Protein AF-A0A7W8DS96-F1 (afdb_monomer_lite)

Foldseek 3Di:
DLPQLFPPVLLQVLLVVLQPPADDFDFADQDLLLLLLLLLLLVLLLPQFLVQLSVLLCLLLQFDPLQHALLSLLSNLLSVLLNVQSSQSSSQSNVCSVCSNVRGHDARQAFLLLLALFQQRNLLNHASHHSPDDRDLVSSLVRLVSVLVSLCSRNNDFVLSVVLSVLSNVRSVVRVVCVVPPPCSVVDDSNVSSVVRSVSNSLSCCSSRVSDDVSSVVSVVNNVDGTNPDPLNLLSVLLCPPPLNVVSSVVSCCVRHPDGDSVVQCPDDPVSVVVSSVNSVVSSVLSVLLVLCVPPPHDPVSVVVNLVSCVSRHSAQQLQWDAFPPRFIDGVLLSCLSTGDDPDAFCLVLLLVLLVVVVVVVAAEEEEADEWPCQQDVCRSPVDDDPFGDFGPCLVVSVVVCVVSVHHYDYCRRVCSVCVVVDPQDDRQAREGALRNLLVSLVVVLVVCCVPPVVLFDPDQFPKDKDKDKFWANYDNLVSSDVCSVVPDGTDMGIFIFIDRADDALVRLEEEEEACQQCPQDDQVGTRHDPDPPTGGGGNQRSNQSSRRHHHHYDYDDRSVVCVVSNPNRNYYYYYHHSSSD

Sequence (582 aa):
MMDDPLNFTRIFPLLLAGGFAAFPRQFGPWAFGTAFARMGLGFAKLMFLALNLESLYTLCVNAAPEAASSWSAFIGMVAFTGCLYMMFTGTADVWVGLMRLLRVEMPEIIRHPFGARGFVDFWNRWGVLPVNHVPTASSALLRCGLLVLCLLIAQGFSYGLLLWLLLQACLIGLDSWLGRTSGWMGKIPRWIKSILTIAAFTLSTPLLYGGGWEVAMQEWSRLFSASPETVYSVFLDARLTAPQVCWLLWISVLAALVLPGFPWWMARGPRLRLAAKGAGFLCFGAVILFVITFIESAPSPLIRAGEWLHRVSSQAGSHGVHQGIGGWLYADTDLYRLTQKRHTPGQVEDILSLQKQLQSQGSPLLLLPIPDKIGLRPEPILPARYKGAVHPLGYHASIQRLKSAGVDVLDMSEKLWDQRNRLPLHFHQDTLWTAEAMKEIAVQASRHIRKAYPQVVLDETPLVDAQFIERQDFGDLARRLHRQPESFWPAETTQMVGLRGLTGAETSPVLVIGGDLVRAYDDPSLSFPPTSLTDPPAGFPTQLGALLGRALDVAEAAPAATLVPRMSGKKLIIWVVRAGEL

Structure (mmCIF, N/CA/C/O backbone):
data_AF-A0A7W8DS96-F1
#
_entry.id   AF-A0A7W8DS96-F1
#
loop_
_atom_site.group_PDB
_atom_site.id
_atom_site.type_symbol
_atom_site.label_atom_id
_atom_site.label_alt_id
_atom_site.label_comp_id
_atom_site.label_asym_id
_atom_site.label_entity_id
_atom_site.label_seq_id
_atom_site.pdbx_PDB_ins_code
_atom_site.Cartn_x
_atom_site.Cartn_y
_atom_site.Cartn_z
_atom_site.occupancy
_atom_site.B_iso_or_equiv
_atom_site.auth_seq_id
_atom_site.auth_comp_id
_atom_site.auth_asym_id
_atom_site.auth_atom_id
_atom_site.pdbx_PDB_model_num
ATOM 1 N N . MET A 1 1 ? 14.894 1.613 10.017 1.00 24.36 1 MET A N 1
ATOM 2 C CA . MET A 1 1 ? 15.814 2.545 9.313 1.00 24.36 1 MET A CA 1
ATOM 3 C C . MET A 1 1 ? 16.558 1.821 8.185 1.00 24.36 1 MET A C 1
ATOM 5 O O . MET A 1 1 ? 17.738 2.058 7.951 1.00 24.36 1 MET A O 1
ATOM 9 N N . MET A 1 2 ? 15.844 0.940 7.479 1.00 31.08 2 MET A N 1
ATOM 10 C CA . MET A 1 2 ? 16.319 0.140 6.340 1.00 31.08 2 MET A CA 1
ATOM 11 C C . MET A 1 2 ? 15.188 0.055 5.294 1.00 31.08 2 MET A C 1
ATOM 13 O O . MET A 1 2 ? 14.977 -0.973 4.667 1.00 31.08 2 MET A O 1
ATOM 17 N N . ASP A 1 3 ? 14.403 1.128 5.169 1.00 35.47 3 ASP A N 1
ATOM 18 C CA . ASP A 1 3 ? 13.014 1.035 4.693 1.00 35.47 3 ASP A CA 1
ATOM 19 C C . ASP A 1 3 ? 12.801 1.543 3.263 1.00 35.47 3 ASP A C 1
ATOM 21 O O . ASP A 1 3 ? 11.682 1.853 2.879 1.00 35.47 3 ASP A O 1
ATOM 25 N N . ASP A 1 4 ? 13.859 1.584 2.453 1.00 43.03 4 ASP A N 1
ATOM 26 C CA . ASP A 1 4 ? 13.692 1.640 1.002 1.00 43.03 4 ASP A CA 1
ATOM 27 C C . ASP A 1 4 ? 14.908 0.994 0.321 1.00 43.03 4 ASP A C 1
ATOM 29 O O . ASP A 1 4 ? 15.996 1.585 0.331 1.00 43.03 4 ASP A O 1
ATOM 33 N N . PRO A 1 5 ? 14.801 -0.244 -0.204 1.00 41.56 5 PRO A N 1
ATOM 34 C CA . PRO A 1 5 ? 15.959 -0.965 -0.726 1.00 41.56 5 PRO A CA 1
ATOM 35 C C . PRO A 1 5 ? 16.602 -0.265 -1.934 1.00 41.56 5 PRO A C 1
ATOM 37 O O . PRO A 1 5 ? 17.768 -0.530 -2.216 1.00 41.56 5 PRO A O 1
ATOM 40 N N . LEU A 1 6 ? 15.904 0.674 -2.590 1.00 51.25 6 LEU A N 1
ATOM 41 C CA . LEU A 1 6 ? 16.442 1.528 -3.649 1.00 51.25 6 LEU A CA 1
ATOM 42 C C . LEU A 1 6 ? 15.915 2.961 -3.530 1.00 51.25 6 LEU A C 1
ATOM 44 O O . LEU A 1 6 ? 14.952 3.337 -4.183 1.00 51.25 6 LEU A O 1
ATOM 48 N N . ASN A 1 7 ? 16.607 3.818 -2.774 1.00 52.44 7 ASN A N 1
ATOM 49 C CA . ASN A 1 7 ? 16.340 5.254 -2.851 1.00 52.44 7 ASN A CA 1
ATOM 50 C C . ASN A 1 7 ? 16.943 5.835 -4.142 1.00 52.44 7 ASN A C 1
ATOM 52 O O . ASN A 1 7 ? 18.052 6.381 -4.177 1.00 52.44 7 ASN A O 1
ATOM 56 N N . PHE A 1 8 ? 16.188 5.689 -5.222 1.00 50.34 8 PHE A N 1
ATOM 57 C CA . PHE A 1 8 ? 16.548 6.045 -6.586 1.00 50.34 8 PHE A CA 1
ATOM 58 C C . PHE A 1 8 ? 16.904 7.528 -6.788 1.00 50.34 8 PHE A C 1
ATOM 60 O O . PHE A 1 8 ? 17.653 7.863 -7.711 1.00 50.34 8 PHE A O 1
ATOM 67 N N . THR A 1 9 ? 16.483 8.417 -5.880 1.00 52.31 9 THR A N 1
ATOM 68 C CA . THR A 1 9 ? 16.906 9.831 -5.876 1.00 52.31 9 THR A CA 1
ATOM 69 C C . THR A 1 9 ? 18.419 9.996 -5.679 1.00 52.31 9 THR A C 1
ATOM 71 O O . THR A 1 9 ? 19.008 10.959 -6.171 1.00 52.31 9 THR A O 1
ATOM 74 N N . ARG A 1 10 ? 19.082 9.023 -5.034 1.00 51.94 10 ARG A N 1
ATOM 75 C CA . ARG A 1 10 ? 20.535 9.016 -4.791 1.00 51.94 10 ARG A CA 1
ATOM 76 C C . ARG A 1 10 ? 21.351 8.522 -5.982 1.00 51.94 10 ARG A C 1
ATOM 78 O O . ARG A 1 10 ? 22.527 8.850 -6.080 1.00 51.94 10 ARG A O 1
ATOM 85 N N . ILE A 1 11 ? 20.744 7.770 -6.904 1.00 54.22 11 ILE A N 1
ATOM 86 C CA . ILE A 1 11 ? 21.398 7.284 -8.135 1.00 54.22 11 ILE A CA 1
ATOM 87 C C . ILE A 1 11 ? 21.637 8.448 -9.118 1.00 54.22 11 ILE A C 1
ATOM 89 O O . ILE A 1 11 ? 22.601 8.443 -9.890 1.00 54.22 11 ILE A O 1
ATOM 93 N N . PHE A 1 12 ? 20.791 9.480 -9.043 1.00 53.59 12 PHE A N 1
ATOM 94 C CA . PHE A 1 12 ? 20.737 10.602 -9.977 1.00 53.59 12 PHE A CA 1
ATOM 95 C C . PHE A 1 12 ? 22.045 11.421 -10.081 1.00 53.59 12 PHE A C 1
ATOM 97 O O . PHE A 1 12 ? 22.518 11.599 -11.201 1.00 53.59 12 PHE A O 1
ATOM 104 N N . PRO A 1 13 ? 22.716 11.865 -8.995 1.00 52.59 13 PRO A N 1
ATOM 105 C CA . PRO A 1 13 ? 23.931 12.688 -9.104 1.00 52.59 13 PRO A CA 1
ATOM 106 C C . PRO A 1 13 ? 25.177 11.903 -9.551 1.00 52.59 13 PRO A C 1
ATOM 108 O O . PRO A 1 13 ? 26.079 12.454 -10.183 1.00 52.59 13 PRO A O 1
ATOM 111 N N . LEU A 1 14 ? 25.234 10.604 -9.248 1.00 51.91 14 LEU A N 1
ATOM 112 C CA . LEU A 1 14 ? 26.406 9.753 -9.493 1.00 51.91 14 LEU A CA 1
ATOM 113 C C . LEU A 1 14 ? 26.562 9.374 -10.969 1.00 51.91 14 LEU A C 1
ATOM 115 O O . LEU A 1 14 ? 27.678 9.362 -11.492 1.00 51.91 14 LEU A O 1
ATOM 119 N N . LEU A 1 15 ? 25.442 9.147 -11.660 1.00 53.34 15 LEU A N 1
ATOM 120 C CA . LEU A 1 15 ? 25.405 8.966 -13.115 1.00 53.34 15 LEU A CA 1
ATOM 121 C C . LEU A 1 15 ? 25.900 10.207 -13.871 1.00 53.34 15 LEU A C 1
ATOM 123 O O . LEU A 1 15 ? 26.536 10.076 -14.918 1.00 53.34 15 LEU A O 1
ATOM 127 N N . LEU A 1 16 ? 25.645 11.402 -13.327 1.00 52.97 16 LEU A N 1
ATOM 128 C CA . LEU A 1 16 ? 26.086 12.675 -13.905 1.00 52.97 16 LEU A CA 1
ATOM 129 C C . LEU A 1 16 ? 27.589 12.910 -13.707 1.00 52.97 16 LEU A C 1
ATOM 131 O O . LEU A 1 16 ? 28.272 13.356 -14.633 1.00 52.97 16 LEU A O 1
ATOM 135 N N . ALA A 1 17 ? 28.116 12.564 -12.528 1.00 49.56 17 ALA A N 1
ATOM 136 C CA . ALA A 1 17 ? 29.520 12.769 -12.177 1.00 49.56 17 ALA A CA 1
ATOM 137 C C . ALA A 1 17 ? 30.482 11.896 -13.007 1.00 49.56 17 ALA A C 1
ATOM 139 O O . ALA A 1 17 ? 31.517 12.384 -13.461 1.00 49.56 17 ALA A O 1
ATOM 140 N N . GLY A 1 18 ? 30.127 10.631 -13.267 1.00 50.03 18 GLY A N 1
ATOM 141 C CA . GLY A 1 18 ? 30.964 9.717 -14.059 1.00 50.03 18 GLY A CA 1
ATOM 142 C C . GLY A 1 18 ? 31.036 10.063 -15.553 1.00 50.03 18 GLY A C 1
ATOM 143 O O . GLY A 1 18 ? 32.029 9.757 -16.210 1.00 50.03 18 GLY A O 1
ATOM 144 N N . GLY A 1 19 ? 30.008 10.727 -16.094 1.00 50.88 19 GLY A N 1
ATOM 145 C CA . GLY A 1 19 ? 29.966 11.121 -17.502 1.00 50.88 19 GLY A CA 1
ATOM 146 C C . GLY A 1 19 ? 30.865 12.318 -17.822 1.00 50.88 19 GLY A C 1
ATOM 147 O O . GLY A 1 19 ? 31.552 12.314 -18.836 1.00 50.88 19 GLY A O 1
ATOM 148 N N . PHE A 1 20 ? 30.911 13.340 -16.963 1.00 48.09 20 PHE A N 1
ATOM 149 C CA . PHE A 1 20 ? 31.502 14.646 -17.301 1.00 48.09 20 PHE A CA 1
ATOM 150 C C . PHE A 1 20 ? 32.997 14.609 -17.673 1.00 48.09 20 PHE A C 1
ATOM 152 O O . PHE A 1 20 ? 33.443 15.413 -18.492 1.00 48.09 20 PHE A O 1
ATOM 159 N N . ALA A 1 21 ? 33.770 13.683 -17.097 1.00 50.31 21 ALA A N 1
ATOM 160 C CA . ALA A 1 21 ? 35.221 13.611 -17.286 1.00 50.31 21 ALA A CA 1
ATOM 161 C C . ALA A 1 21 ? 35.658 12.924 -18.598 1.00 50.31 21 ALA A C 1
ATOM 163 O O . ALA A 1 21 ? 36.802 13.089 -19.015 1.00 50.31 21 ALA A O 1
ATOM 164 N N . ALA A 1 22 ? 34.774 12.162 -19.254 1.00 52.41 22 ALA A N 1
ATOM 165 C CA . ALA A 1 22 ? 35.143 11.265 -20.354 1.00 52.41 22 ALA A CA 1
ATOM 166 C C . ALA A 1 22 ? 34.811 11.789 -21.767 1.00 52.41 22 ALA A C 1
ATOM 168 O O . ALA A 1 22 ? 35.144 11.121 -22.749 1.00 52.41 22 ALA A O 1
ATOM 169 N N . PHE A 1 23 ? 34.150 12.948 -21.909 1.00 57.00 23 PHE A N 1
ATOM 170 C CA . PHE A 1 23 ? 33.679 13.433 -23.215 1.00 57.00 23 PHE A CA 1
ATOM 171 C C . PHE A 1 23 ? 34.521 14.591 -23.776 1.00 57.00 23 PHE A C 1
ATOM 173 O O . PHE A 1 23 ? 34.695 15.610 -23.101 1.00 57.00 23 PHE A O 1
ATOM 180 N N . PRO A 1 24 ? 34.995 14.497 -25.035 1.00 54.53 24 PRO A N 1
ATOM 181 C CA . PRO A 1 24 ? 35.576 15.639 -25.726 1.00 54.53 24 PRO A CA 1
ATOM 182 C C . PRO A 1 24 ? 34.502 16.712 -25.946 1.00 54.53 24 PRO A C 1
ATOM 184 O O . PRO A 1 24 ? 33.409 16.426 -26.434 1.00 54.53 24 PRO A O 1
ATOM 187 N N . ARG A 1 25 ? 34.812 17.962 -25.586 1.00 58.88 25 ARG A N 1
ATOM 188 C CA . ARG A 1 25 ? 33.898 19.103 -25.730 1.00 58.88 25 ARG A CA 1
ATOM 189 C C . ARG A 1 25 ? 33.795 19.508 -27.200 1.00 58.88 25 ARG A C 1
ATOM 191 O O . ARG A 1 25 ? 34.606 20.294 -27.681 1.00 58.88 25 ARG A O 1
ATOM 198 N N . GLN A 1 26 ? 32.809 18.976 -27.911 1.00 63.78 26 GLN A N 1
ATOM 199 C CA . GLN A 1 26 ? 32.413 19.499 -29.218 1.00 63.78 26 GLN A CA 1
ATOM 200 C C . GLN A 1 26 ? 31.236 20.452 -29.021 1.00 63.78 26 GLN A C 1
ATOM 202 O O . GLN A 1 26 ? 30.230 20.082 -28.412 1.00 63.78 26 GLN A O 1
ATOM 207 N N . PHE A 1 27 ? 31.392 21.697 -29.477 1.00 70.06 27 PHE A N 1
ATOM 208 C CA . PHE A 1 27 ? 30.355 22.716 -29.355 1.00 70.06 27 PHE A CA 1
ATOM 209 C C . PHE A 1 27 ? 29.480 22.751 -30.608 1.00 70.06 27 PHE A C 1
ATOM 211 O O . PHE A 1 27 ? 29.973 23.031 -31.699 1.00 70.06 27 PHE A O 1
ATOM 218 N N . GLY A 1 28 ? 28.188 22.478 -30.436 1.00 70.69 28 GLY A N 1
ATOM 219 C CA . GLY A 1 28 ? 27.191 22.461 -31.509 1.00 70.69 28 GLY A CA 1
ATOM 220 C C . GLY A 1 28 ? 26.330 23.732 -31.580 1.00 70.69 28 GLY A C 1
ATOM 221 O O . GLY A 1 28 ? 26.390 24.590 -30.690 1.00 70.69 28 GLY A O 1
ATOM 222 N N . PRO A 1 29 ? 25.487 23.876 -32.621 1.00 71.25 29 PRO A N 1
ATOM 223 C CA . PRO A 1 29 ? 24.513 24.960 -32.714 1.00 71.25 29 PRO A CA 1
ATOM 224 C C . PRO A 1 29 ? 23.409 24.824 -31.655 1.00 71.25 29 PRO A C 1
ATOM 226 O O . PRO A 1 29 ? 23.061 23.725 -31.218 1.00 71.25 29 PRO A O 1
ATOM 229 N N . TRP A 1 30 ? 22.791 25.947 -31.278 1.00 68.75 30 TRP A N 1
ATOM 230 C CA . TRP A 1 30 ? 21.635 25.929 -30.380 1.00 68.75 30 TRP A CA 1
ATOM 231 C C . TRP A 1 30 ? 20.469 25.155 -30.992 1.00 68.75 30 TRP A C 1
ATOM 233 O O . TRP A 1 30 ? 19.967 25.494 -32.063 1.00 68.75 30 TRP A O 1
ATOM 243 N N . ALA A 1 31 ? 19.976 24.157 -30.265 1.00 81.94 31 ALA A N 1
ATOM 244 C CA . ALA A 1 31 ? 18.838 23.346 -30.679 1.00 81.94 31 ALA A CA 1
ATOM 245 C C . ALA A 1 31 ? 17.784 23.255 -29.565 1.00 81.94 31 ALA A C 1
ATOM 247 O O . ALA A 1 31 ? 17.361 22.155 -29.204 1.00 81.94 31 ALA A O 1
ATOM 248 N N . PHE A 1 32 ? 17.345 24.406 -29.037 1.00 85.31 32 PHE A N 1
ATOM 249 C CA . PHE A 1 32 ? 16.396 24.509 -27.916 1.00 85.31 32 PHE A CA 1
ATOM 250 C C . PHE A 1 32 ? 15.195 23.570 -28.055 1.00 85.31 32 PHE A C 1
ATOM 252 O O . PHE A 1 32 ? 14.948 22.751 -27.176 1.00 85.31 32 PHE A O 1
ATOM 259 N N . GLY A 1 33 ? 14.497 23.609 -29.195 1.00 87.56 33 GLY A N 1
ATOM 260 C CA . GLY A 1 33 ? 13.320 22.761 -29.399 1.00 87.56 33 GLY A CA 1
ATOM 261 C C . GLY A 1 33 ? 13.616 21.258 -29.367 1.00 87.56 33 GLY A C 1
ATOM 262 O O . GLY A 1 33 ? 12.779 20.471 -28.947 1.00 87.56 33 GLY A O 1
ATOM 263 N N . THR A 1 34 ? 14.812 20.841 -29.785 1.00 88.06 34 THR A N 1
ATOM 264 C CA . THR A 1 34 ? 15.242 19.437 -29.707 1.00 88.06 34 THR A CA 1
ATOM 265 C C . THR A 1 34 ? 15.638 19.060 -28.278 1.00 88.06 34 THR A C 1
ATOM 267 O O . THR A 1 34 ? 15.357 17.947 -27.841 1.00 88.06 34 THR A O 1
ATOM 270 N N . ALA A 1 35 ? 16.289 19.976 -27.560 1.00 89.50 35 ALA A N 1
ATOM 271 C CA . ALA A 1 35 ? 16.719 19.772 -26.185 1.00 89.50 35 ALA A CA 1
ATOM 272 C C . ALA A 1 35 ? 15.523 19.643 -25.229 1.00 89.50 35 ALA A C 1
ATOM 274 O O . ALA A 1 35 ? 15.406 18.621 -24.558 1.00 89.50 35 ALA A O 1
ATOM 275 N N . PHE A 1 36 ? 14.590 20.601 -25.250 1.00 91.25 36 PHE A N 1
ATOM 276 C CA . PHE A 1 36 ? 13.383 20.567 -24.417 1.00 91.25 36 PHE A CA 1
ATOM 277 C C . PHE A 1 36 ? 12.493 19.366 -24.724 1.00 91.25 36 PHE A C 1
ATOM 279 O O . PHE A 1 36 ? 12.049 18.691 -23.800 1.00 91.25 36 PHE A O 1
ATOM 286 N N . ALA A 1 37 ? 12.288 19.036 -26.004 1.00 91.75 37 ALA A N 1
ATOM 287 C CA . ALA A 1 37 ? 11.520 17.849 -26.365 1.00 91.75 37 ALA A CA 1
ATOM 288 C C . ALA A 1 37 ? 12.150 16.563 -25.809 1.00 91.75 37 ALA A C 1
ATOM 290 O O . ALA A 1 37 ? 11.448 15.697 -25.288 1.00 91.75 37 ALA A O 1
ATOM 291 N N . ARG A 1 38 ? 13.481 16.443 -25.877 1.00 91.12 38 ARG A N 1
ATOM 292 C CA . ARG A 1 38 ? 14.184 15.286 -25.321 1.00 91.12 38 ARG A CA 1
ATOM 293 C C . ARG A 1 38 ? 14.082 15.233 -23.797 1.00 91.12 38 ARG A C 1
ATOM 295 O O . ARG A 1 38 ? 13.810 14.167 -23.256 1.00 91.12 38 ARG A O 1
ATOM 302 N N . MET A 1 39 ? 14.248 16.371 -23.121 1.00 92.50 39 MET A N 1
ATOM 303 C CA . MET A 1 39 ? 14.079 16.464 -21.668 1.00 92.50 39 MET A CA 1
ATOM 304 C C . MET A 1 39 ? 12.656 16.100 -21.247 1.00 92.50 39 MET A C 1
ATOM 306 O O . MET A 1 39 ? 12.496 15.340 -20.302 1.00 92.50 39 MET A O 1
ATOM 310 N N . GLY A 1 40 ? 11.634 16.569 -21.966 1.00 93.19 40 GLY A N 1
ATOM 311 C CA . GLY A 1 40 ? 10.236 16.231 -21.694 1.00 93.19 40 GLY A CA 1
ATOM 312 C C . GLY A 1 40 ? 9.958 14.735 -21.766 1.00 93.19 40 GLY A C 1
ATOM 313 O O . GLY A 1 40 ? 9.341 14.191 -20.855 1.00 93.19 40 GLY A O 1
ATOM 314 N N . LEU A 1 41 ? 10.480 14.046 -22.786 1.00 92.12 41 LEU A N 1
ATOM 315 C CA . LEU A 1 41 ? 10.407 12.581 -22.856 1.00 92.12 41 LEU A CA 1
ATOM 316 C C . LEU A 1 41 ? 11.160 11.911 -21.698 1.00 92.12 41 LEU A C 1
ATOM 318 O O . LEU A 1 41 ? 10.669 10.933 -21.138 1.00 92.12 41 LEU A O 1
ATOM 322 N N . GLY A 1 42 ? 12.335 12.434 -21.338 1.00 92.12 42 GLY A N 1
ATOM 323 C CA . GLY A 1 42 ? 13.126 11.935 -20.216 1.00 92.12 42 GLY A CA 1
ATOM 324 C C . GLY A 1 42 ? 12.378 12.040 -18.888 1.00 92.12 42 GLY A C 1
ATOM 325 O O . GLY A 1 42 ? 12.201 11.034 -18.206 1.00 92.12 42 GLY A O 1
ATOM 326 N N . PHE A 1 43 ? 11.857 13.223 -18.560 1.00 92.56 43 PHE A N 1
ATOM 327 C CA . PHE A 1 43 ? 11.061 13.443 -17.353 1.00 92.56 43 PHE A CA 1
ATOM 328 C C . PHE A 1 43 ? 9.781 12.609 -17.338 1.00 92.56 43 PHE A C 1
ATOM 330 O O . PHE A 1 43 ? 9.453 12.047 -16.300 1.00 92.56 43 PHE A O 1
ATOM 337 N N . ALA A 1 44 ? 9.095 12.449 -18.474 1.00 91.50 44 ALA A N 1
ATOM 338 C CA . ALA A 1 44 ? 7.906 11.603 -18.534 1.00 91.50 44 ALA A CA 1
ATOM 339 C C . ALA A 1 44 ? 8.211 10.129 -18.219 1.00 91.50 44 ALA A C 1
ATOM 341 O O . ALA A 1 44 ? 7.454 9.498 -17.484 1.00 91.50 44 ALA A O 1
ATOM 342 N N . LYS A 1 45 ? 9.337 9.585 -18.707 1.00 91.62 45 LYS A N 1
ATOM 343 C CA . LYS A 1 45 ? 9.783 8.229 -18.332 1.00 91.62 45 LYS A CA 1
ATOM 344 C C . LYS A 1 45 ? 10.054 8.112 -16.836 1.00 91.62 45 LYS A C 1
ATOM 346 O O . LYS A 1 45 ? 9.707 7.098 -16.246 1.00 91.62 45 LYS A O 1
ATOM 351 N N . LEU A 1 46 ? 10.662 9.131 -16.231 1.00 89.75 46 LEU A N 1
ATOM 352 C CA . LEU A 1 46 ? 10.958 9.129 -14.799 1.00 89.75 46 LEU A CA 1
ATOM 353 C C . LEU A 1 46 ? 9.674 9.220 -13.967 1.00 89.75 46 LEU A C 1
ATOM 355 O O . LEU A 1 46 ? 9.409 8.355 -13.144 1.00 89.75 46 LEU A O 1
ATOM 359 N N . MET A 1 47 ? 8.853 10.238 -14.214 1.00 87.25 47 MET A N 1
ATOM 360 C CA . MET A 1 47 ? 7.739 10.583 -13.332 1.00 87.25 47 MET A CA 1
ATOM 361 C C . MET A 1 47 ? 6.505 9.710 -13.544 1.00 87.25 47 MET A C 1
ATOM 363 O O . MET A 1 47 ? 5.861 9.332 -12.574 1.00 87.25 47 MET A O 1
ATOM 367 N N . PHE A 1 48 ? 6.175 9.370 -14.794 1.00 88.44 48 PHE A N 1
ATOM 368 C CA . PHE A 1 48 ? 4.939 8.642 -15.098 1.00 88.44 48 PHE A CA 1
ATOM 369 C C . PHE A 1 48 ? 5.141 7.137 -15.259 1.00 88.44 48 PHE A C 1
ATOM 371 O O . PHE A 1 48 ? 4.184 6.390 -15.080 1.00 88.44 48 PHE A O 1
ATOM 378 N N . LEU A 1 49 ? 6.355 6.677 -15.582 1.00 91.19 49 LEU A N 1
ATOM 379 C CA . LEU A 1 49 ? 6.635 5.246 -15.728 1.00 91.19 49 LEU A CA 1
ATOM 380 C C . LEU A 1 49 ? 7.465 4.715 -14.562 1.00 91.19 49 LEU A C 1
ATOM 382 O O . LEU A 1 49 ? 6.987 3.843 -13.847 1.00 91.19 49 LEU A O 1
ATOM 386 N N . ALA A 1 50 ? 8.673 5.238 -14.337 1.00 90.81 50 ALA A N 1
ATOM 387 C CA . ALA A 1 50 ? 9.592 4.670 -13.354 1.00 90.81 50 ALA A CA 1
ATOM 388 C C . ALA A 1 50 ? 9.027 4.684 -11.925 1.00 90.81 50 ALA A C 1
ATOM 390 O O . ALA A 1 50 ? 8.960 3.621 -11.320 1.00 90.81 50 ALA A O 1
ATOM 391 N N . LEU A 1 51 ? 8.537 5.829 -11.432 1.00 87.56 51 LEU A N 1
ATOM 392 C CA . LEU A 1 51 ? 7.964 5.925 -10.076 1.00 87.56 51 LEU A CA 1
ATOM 393 C C . LEU A 1 51 ? 6.753 4.996 -9.875 1.00 87.56 51 LEU A C 1
ATOM 395 O O . LEU A 1 51 ? 6.572 4.401 -8.816 1.00 87.56 51 LEU A O 1
ATOM 399 N N . ASN A 1 52 ? 5.925 4.827 -10.907 1.00 89.25 52 ASN A N 1
ATOM 400 C CA . ASN A 1 52 ? 4.762 3.943 -10.828 1.00 89.25 52 ASN A CA 1
ATOM 401 C C . ASN A 1 52 ? 5.149 2.463 -10.895 1.00 89.25 52 ASN A C 1
ATOM 403 O O . ASN A 1 52 ? 4.545 1.637 -10.213 1.00 89.25 52 ASN A O 1
ATOM 407 N N . LEU A 1 53 ? 6.168 2.118 -11.686 1.00 92.19 53 LEU A N 1
ATOM 408 C CA . LEU A 1 53 ? 6.733 0.770 -11.716 1.00 92.19 53 LEU A CA 1
ATOM 409 C C . LEU A 1 53 ? 7.445 0.429 -10.406 1.00 92.19 53 LEU A C 1
ATOM 411 O O . LEU A 1 53 ? 7.369 -0.713 -9.970 1.00 92.19 53 LEU A O 1
ATOM 415 N N . GLU A 1 54 ? 8.102 1.403 -9.777 1.00 90.12 54 GLU A N 1
ATOM 416 C CA . GLU A 1 54 ? 8.689 1.274 -8.444 1.00 90.12 54 GLU A CA 1
ATOM 417 C C . GLU A 1 54 ? 7.610 0.971 -7.403 1.00 90.12 54 GLU A C 1
ATOM 419 O O . GLU A 1 54 ? 7.712 -0.035 -6.710 1.00 90.12 54 GLU A O 1
ATOM 424 N N . SER A 1 55 ? 6.526 1.755 -7.363 1.00 88.19 55 SER A N 1
ATOM 425 C CA . SER A 1 55 ? 5.391 1.495 -6.467 1.00 88.19 55 SER A CA 1
ATOM 426 C C . SER A 1 55 ? 4.791 0.094 -6.669 1.00 88.19 55 SER A C 1
ATOM 428 O O . SER A 1 55 ? 4.552 -0.625 -5.695 1.00 88.19 55 SER A O 1
ATOM 430 N N . LEU A 1 56 ? 4.614 -0.333 -7.926 1.00 90.88 56 LEU A N 1
ATOM 431 C CA . LEU A 1 56 ? 4.124 -1.671 -8.279 1.00 90.88 56 LEU A CA 1
ATOM 432 C C . LEU A 1 56 ? 5.085 -2.783 -7.829 1.00 90.88 56 LEU A C 1
ATOM 434 O O . LEU A 1 56 ? 4.657 -3.804 -7.290 1.00 90.88 56 LEU A O 1
ATOM 438 N N . TYR A 1 57 ? 6.384 -2.591 -8.043 1.00 91.25 57 TYR A N 1
ATOM 439 C CA . TYR A 1 57 ? 7.424 -3.514 -7.597 1.00 91.25 57 TYR A CA 1
ATOM 440 C C . TYR A 1 57 ? 7.447 -3.629 -6.061 1.00 91.25 57 TYR A C 1
ATOM 442 O O . TYR A 1 57 ? 7.436 -4.743 -5.532 1.00 91.25 57 TYR A O 1
ATOM 450 N N . THR A 1 58 ? 7.399 -2.503 -5.345 1.00 90.19 58 THR A N 1
ATOM 451 C CA . THR A 1 58 ? 7.394 -2.456 -3.876 1.00 90.19 58 THR A CA 1
ATOM 452 C C . THR A 1 58 ? 6.164 -3.156 -3.304 1.00 90.19 58 THR A C 1
ATOM 454 O O . THR A 1 58 ? 6.281 -3.908 -2.336 1.00 90.19 58 THR A O 1
ATOM 457 N N . LEU A 1 59 ? 4.997 -3.002 -3.943 1.00 90.00 59 LEU A N 1
ATOM 458 C CA . LEU A 1 59 ? 3.785 -3.741 -3.584 1.00 90.00 59 LEU A CA 1
ATOM 459 C C . LEU A 1 59 ? 3.990 -5.265 -3.657 1.00 90.00 59 LEU A C 1
ATOM 461 O O . LEU A 1 59 ? 3.496 -5.982 -2.789 1.00 90.00 59 LEU A O 1
ATOM 465 N N . CYS A 1 60 ? 4.720 -5.756 -4.663 1.00 91.88 60 CYS A N 1
ATOM 466 C CA . CYS A 1 60 ? 4.978 -7.186 -4.844 1.00 91.88 60 CYS A CA 1
ATOM 467 C C . CYS A 1 60 ? 6.004 -7.727 -3.838 1.00 91.88 60 CYS A C 1
ATOM 469 O O . CYS A 1 60 ? 5.790 -8.789 -3.261 1.00 91.88 60 CYS A O 1
ATOM 471 N N . VAL A 1 61 ? 7.104 -7.005 -3.601 1.00 88.88 61 VAL A N 1
ATOM 472 C CA . VAL A 1 61 ? 8.171 -7.454 -2.683 1.00 88.88 61 VAL A CA 1
ATOM 473 C C . VAL A 1 61 ? 7.738 -7.414 -1.223 1.00 88.88 61 VAL A C 1
ATOM 475 O O . VAL A 1 61 ? 8.104 -8.295 -0.442 1.00 88.88 61 VAL A O 1
ATOM 478 N N . ASN A 1 62 ? 6.917 -6.431 -0.856 1.00 90.81 62 ASN A N 1
ATOM 479 C CA . ASN A 1 62 ? 6.387 -6.325 0.499 1.00 90.81 62 ASN A CA 1
ATOM 480 C C . ASN A 1 62 ? 5.184 -7.242 0.738 1.00 90.81 62 ASN A C 1
ATOM 482 O O . ASN A 1 62 ? 4.635 -7.226 1.840 1.00 90.81 62 ASN A O 1
ATOM 486 N N . ALA A 1 63 ? 4.773 -8.052 -0.245 1.00 92.31 63 ALA A N 1
ATOM 487 C CA . ALA A 1 63 ? 3.664 -8.978 -0.082 1.00 92.31 63 ALA A CA 1
ATOM 488 C C . ALA A 1 63 ? 3.908 -9.948 1.087 1.00 92.31 63 ALA A C 1
ATOM 490 O O . ALA A 1 63 ? 4.995 -10.515 1.261 1.00 92.31 63 ALA A O 1
ATOM 491 N N . ALA A 1 64 ? 2.882 -10.138 1.913 1.00 92.12 64 ALA A N 1
ATOM 492 C CA . ALA A 1 64 ? 2.905 -11.152 2.958 1.00 92.12 64 ALA A CA 1
ATOM 493 C C . ALA A 1 64 ? 2.917 -12.559 2.341 1.00 92.12 64 ALA A C 1
ATOM 495 O O . ALA A 1 64 ? 2.381 -12.732 1.247 1.00 92.12 64 ALA A O 1
ATOM 496 N N . PRO A 1 65 ? 3.489 -13.578 3.008 1.00 90.38 65 PRO A N 1
ATOM 497 C CA . PRO A 1 65 ? 3.539 -14.941 2.474 1.00 90.38 65 PRO A CA 1
ATOM 498 C C . PRO A 1 65 ? 2.174 -15.500 2.046 1.00 90.38 65 PRO A C 1
ATOM 500 O O . PRO A 1 65 ? 2.095 -16.229 1.064 1.00 90.38 65 PRO A O 1
ATOM 503 N N . GLU A 1 66 ? 1.104 -15.135 2.751 1.00 91.12 66 GLU A N 1
ATOM 504 C CA . GLU A 1 66 ? -0.270 -15.555 2.473 1.00 91.12 66 GLU A CA 1
ATOM 505 C C . GLU A 1 66 ? -0.881 -14.846 1.258 1.00 91.12 66 GLU A C 1
ATOM 507 O O . GLU A 1 66 ? -1.818 -15.372 0.659 1.00 91.12 66 GLU A O 1
ATOM 512 N N . ALA A 1 67 ? -0.370 -13.660 0.914 1.00 93.25 67 ALA A N 1
ATOM 513 C CA . ALA A 1 67 ? -0.810 -12.854 -0.221 1.00 93.25 67 ALA A CA 1
ATOM 514 C C . ALA A 1 67 ? 0.081 -13.037 -1.460 1.00 93.25 67 ALA A C 1
ATOM 516 O O . ALA A 1 67 ? -0.381 -12.857 -2.582 1.00 93.25 67 ALA A O 1
ATOM 517 N N . ALA A 1 68 ? 1.354 -13.382 -1.270 1.00 92.62 68 ALA A N 1
ATOM 518 C CA . ALA A 1 68 ? 2.321 -13.544 -2.344 1.00 92.62 68 ALA A CA 1
ATOM 519 C C . ALA A 1 68 ? 1.926 -14.712 -3.262 1.00 92.62 68 ALA A C 1
ATOM 521 O O . ALA A 1 68 ? 1.789 -15.854 -2.824 1.00 92.62 68 ALA A O 1
ATOM 522 N N . SER A 1 69 ? 1.781 -14.423 -4.552 1.00 92.88 69 SER A N 1
ATOM 523 C CA . SER A 1 69 ? 1.383 -15.365 -5.596 1.00 92.88 69 SER A CA 1
ATOM 524 C C . SER A 1 69 ? 2.494 -15.512 -6.644 1.00 92.88 69 SER A C 1
ATOM 526 O O . SER A 1 69 ? 3.442 -14.719 -6.706 1.00 92.88 69 SER A O 1
ATOM 528 N N . SER A 1 70 ? 2.389 -16.511 -7.524 1.00 93.06 70 SER A N 1
ATOM 529 C CA . SER A 1 70 ? 3.294 -16.613 -8.681 1.00 93.06 70 SER A CA 1
ATOM 530 C C . SER A 1 70 ? 3.168 -15.400 -9.602 1.00 93.06 70 SER A C 1
ATOM 532 O O . SER A 1 70 ? 4.155 -14.947 -10.184 1.00 93.06 70 SER A O 1
ATOM 534 N N . TRP A 1 71 ? 1.955 -14.849 -9.708 1.00 92.25 71 TRP A N 1
ATOM 535 C CA . TRP A 1 71 ? 1.688 -13.652 -10.493 1.00 92.25 71 TRP A CA 1
ATOM 536 C C . TRP A 1 71 ? 2.353 -12.419 -9.882 1.00 92.25 71 TRP A C 1
ATOM 538 O O . TRP A 1 71 ? 3.012 -11.671 -10.605 1.00 92.25 71 TRP A O 1
ATOM 548 N N . SER A 1 72 ? 2.284 -12.244 -8.558 1.00 93.06 72 SER A N 1
ATOM 549 C CA . SER A 1 72 ? 2.964 -11.139 -7.880 1.00 93.06 72 SER A CA 1
ATOM 550 C C . SER A 1 72 ? 4.482 -11.228 -8.004 1.00 93.06 72 SER A C 1
ATOM 552 O O . SER A 1 72 ? 5.126 -10.210 -8.247 1.00 93.06 72 SER A O 1
ATOM 554 N N . ALA A 1 73 ? 5.064 -12.429 -7.921 1.00 93.44 73 ALA A N 1
ATOM 555 C CA . ALA A 1 73 ? 6.497 -12.627 -8.146 1.00 93.44 73 ALA A CA 1
ATOM 556 C C . ALA A 1 73 ? 6.903 -12.246 -9.584 1.00 93.44 73 ALA A C 1
ATOM 558 O O . ALA A 1 73 ? 7.863 -11.500 -9.793 1.00 93.44 73 ALA A O 1
ATOM 559 N N . PHE A 1 74 ? 6.138 -12.696 -10.586 1.00 94.50 74 PHE A N 1
ATOM 560 C CA . PHE A 1 74 ? 6.389 -12.367 -11.992 1.00 94.50 74 PHE A CA 1
ATOM 561 C C . PHE A 1 74 ? 6.276 -10.861 -12.265 1.00 94.50 74 PHE A C 1
ATOM 563 O O . PHE A 1 74 ? 7.193 -10.262 -12.836 1.00 94.50 74 PHE A O 1
ATOM 570 N N . ILE A 1 75 ? 5.179 -10.237 -11.822 1.00 94.31 75 ILE A N 1
ATOM 571 C CA . ILE A 1 75 ? 4.964 -8.797 -11.983 1.00 94.31 75 ILE A CA 1
ATOM 572 C C . ILE A 1 75 ? 6.027 -7.998 -11.235 1.00 94.31 75 ILE A C 1
ATOM 574 O O . ILE A 1 75 ? 6.544 -7.043 -11.807 1.00 94.31 75 ILE A O 1
ATOM 578 N N . GLY A 1 76 ? 6.428 -8.413 -10.032 1.00 93.62 76 GLY A N 1
ATOM 579 C CA . GLY A 1 76 ? 7.508 -7.779 -9.278 1.00 93.62 76 GLY A CA 1
ATOM 580 C C . GLY A 1 76 ? 8.821 -7.713 -10.065 1.00 93.62 76 GLY A C 1
ATOM 581 O O . GLY A 1 76 ? 9.408 -6.638 -10.188 1.00 93.62 76 GLY A O 1
ATOM 582 N N . MET A 1 77 ? 9.251 -8.823 -10.678 1.00 94.44 77 MET A N 1
ATOM 583 C CA . MET A 1 77 ? 10.485 -8.860 -11.483 1.00 94.44 77 MET A CA 1
ATOM 584 C C . MET A 1 77 ? 10.392 -7.996 -12.748 1.00 94.44 77 MET A C 1
ATOM 586 O O . MET A 1 77 ? 11.333 -7.268 -13.088 1.00 94.44 77 MET A O 1
ATOM 590 N N . VAL A 1 78 ? 9.256 -8.050 -13.453 1.00 94.50 78 VAL A N 1
ATOM 591 C CA . VAL A 1 78 ? 9.021 -7.251 -14.667 1.00 94.50 78 VAL A CA 1
ATOM 592 C C . VAL A 1 78 ? 8.950 -5.761 -14.333 1.00 94.50 78 VAL A C 1
ATOM 594 O O . VAL A 1 78 ? 9.586 -4.952 -15.014 1.00 94.50 78 VAL A O 1
ATOM 597 N N . ALA A 1 79 ? 8.224 -5.396 -13.275 1.00 94.06 79 ALA A N 1
ATOM 598 C CA . ALA A 1 79 ? 8.084 -4.024 -12.805 1.00 94.06 79 ALA A CA 1
ATOM 599 C C . ALA A 1 79 ? 9.439 -3.451 -12.388 1.00 94.06 79 ALA A C 1
ATOM 601 O O . ALA A 1 79 ? 9.800 -2.364 -12.834 1.00 94.06 79 ALA A O 1
ATOM 602 N N . PHE A 1 80 ? 10.240 -4.218 -11.645 1.00 93.12 80 PHE A N 1
ATOM 603 C CA . PHE A 1 80 ? 11.597 -3.828 -11.279 1.00 93.12 80 PHE A CA 1
ATOM 604 C C . PHE A 1 80 ? 12.489 -3.591 -12.502 1.00 93.12 80 PHE A C 1
ATOM 606 O O . PHE A 1 80 ? 13.150 -2.560 -12.625 1.00 93.12 80 PHE A O 1
ATOM 613 N N . THR A 1 81 ? 12.487 -4.540 -13.441 1.00 93.25 81 THR A N 1
ATOM 614 C CA . THR A 1 81 ? 13.286 -4.461 -14.670 1.00 93.25 81 THR A CA 1
ATOM 615 C C . THR A 1 81 ? 12.891 -3.250 -15.515 1.00 93.25 81 THR A C 1
ATOM 617 O O . THR A 1 81 ? 13.754 -2.529 -16.028 1.00 93.25 81 THR A O 1
ATOM 620 N N . GLY A 1 82 ? 11.585 -3.002 -15.639 1.00 92.69 82 GLY A N 1
ATOM 621 C CA . GLY A 1 82 ? 11.036 -1.832 -16.311 1.00 92.69 82 GLY A CA 1
ATOM 622 C C . GLY A 1 82 ? 11.405 -0.531 -15.599 1.00 92.69 82 GLY A C 1
ATOM 623 O O . GLY A 1 82 ? 11.850 0.403 -16.263 1.00 92.69 82 GLY A O 1
ATOM 624 N N . CYS A 1 83 ? 11.279 -0.484 -14.268 1.00 91.94 83 CYS A N 1
ATOM 625 C CA . CYS A 1 83 ? 11.648 0.664 -13.442 1.00 91.94 83 CYS A CA 1
ATOM 626 C C . CYS A 1 83 ? 13.106 1.046 -13.700 1.00 91.94 83 CYS A C 1
ATOM 628 O O . CYS A 1 83 ? 13.383 2.155 -14.163 1.00 91.94 83 CYS A O 1
ATOM 630 N N . LEU A 1 84 ? 14.018 0.080 -13.544 1.00 87.44 84 LEU A N 1
ATOM 631 C CA . LEU A 1 84 ? 15.441 0.258 -13.806 1.00 87.44 84 LEU A CA 1
ATOM 632 C C . LEU A 1 84 ? 15.664 0.821 -15.220 1.00 87.44 84 LEU A C 1
ATOM 634 O O . LEU A 1 84 ? 16.306 1.853 -15.400 1.00 87.44 84 LEU A O 1
ATOM 638 N N . TYR A 1 85 ? 15.072 0.209 -16.245 1.00 89.06 85 TYR A N 1
ATOM 639 C CA . TYR A 1 85 ? 15.218 0.686 -17.621 1.00 89.06 85 TYR A CA 1
ATOM 640 C C . TYR A 1 85 ? 14.734 2.135 -17.822 1.00 89.06 85 TYR A C 1
ATOM 642 O O . TYR A 1 85 ? 15.434 2.951 -18.439 1.00 89.06 85 TYR A O 1
ATOM 650 N N . MET A 1 86 ? 13.539 2.468 -17.324 1.00 90.19 86 MET A N 1
ATOM 651 C CA . MET A 1 86 ? 12.946 3.803 -17.477 1.00 90.19 86 MET A CA 1
ATOM 652 C C . MET A 1 86 ? 13.752 4.860 -16.741 1.00 90.19 86 MET A C 1
ATOM 654 O O . MET A 1 86 ? 13.951 5.956 -17.262 1.00 90.19 86 MET A O 1
ATOM 658 N N . MET A 1 87 ? 14.293 4.506 -15.584 1.00 86.25 87 MET A N 1
ATOM 659 C CA . MET A 1 87 ? 15.175 5.364 -14.816 1.00 86.25 87 MET A CA 1
ATOM 660 C C . MET A 1 87 ? 16.457 5.716 -15.553 1.00 86.25 87 MET A C 1
ATOM 662 O O . MET A 1 87 ? 16.780 6.897 -15.715 1.00 86.25 87 MET A O 1
ATOM 666 N N . PHE A 1 88 ? 17.176 4.711 -16.050 1.00 83.56 88 PHE A N 1
ATOM 667 C CA . PHE A 1 88 ? 18.440 4.949 -16.740 1.00 83.56 88 PHE A CA 1
ATOM 668 C C . PHE A 1 88 ? 18.232 5.687 -18.063 1.00 83.56 88 PHE A C 1
ATOM 670 O O . PHE A 1 88 ? 18.922 6.669 -18.344 1.00 83.56 88 PHE A O 1
ATOM 677 N N . THR A 1 89 ? 17.250 5.271 -18.868 1.00 86.62 89 THR A N 1
ATOM 678 C CA . THR A 1 89 ? 16.978 5.925 -20.157 1.00 86.62 89 THR A CA 1
ATOM 679 C C . THR A 1 89 ? 16.365 7.313 -20.002 1.00 86.62 89 THR A C 1
ATOM 681 O O . THR A 1 89 ? 16.726 8.213 -20.758 1.00 86.62 89 THR A O 1
ATOM 684 N N . GLY A 1 90 ? 15.485 7.515 -19.019 1.00 89.00 90 GLY A N 1
ATOM 685 C CA . GLY A 1 90 ? 14.913 8.819 -18.693 1.00 89.00 90 GLY A CA 1
ATOM 686 C C . GLY A 1 90 ? 15.987 9.806 -18.249 1.00 89.00 90 GLY A C 1
ATOM 687 O O . GLY A 1 90 ? 16.084 10.899 -18.806 1.00 89.00 90 GLY A O 1
ATOM 688 N N . THR A 1 91 ? 16.870 9.382 -17.341 1.00 84.56 91 THR A N 1
ATOM 689 C CA . THR A 1 91 ? 18.001 10.199 -16.871 1.00 84.56 91 THR A CA 1
ATOM 690 C C . THR A 1 91 ? 18.951 10.552 -18.014 1.00 84.56 91 THR A C 1
ATOM 692 O O . THR A 1 91 ? 19.328 11.713 -18.166 1.00 84.56 91 THR A O 1
ATOM 695 N N . ALA A 1 92 ? 19.294 9.583 -18.869 1.00 83.88 92 ALA A N 1
ATOM 696 C CA . ALA A 1 92 ? 20.138 9.833 -20.035 1.00 83.88 92 ALA A CA 1
ATOM 697 C C . ALA A 1 92 ? 19.505 10.849 -21.006 1.00 83.88 92 ALA A C 1
ATOM 699 O O . ALA A 1 92 ? 20.206 11.717 -21.527 1.00 83.88 92 ALA A O 1
ATOM 700 N N . ASP A 1 93 ? 18.190 10.783 -21.234 1.00 88.75 93 ASP A N 1
ATOM 701 C CA . ASP A 1 93 ? 17.487 11.726 -22.108 1.00 88.75 93 ASP A CA 1
ATOM 702 C C . ASP A 1 93 ? 17.451 13.150 -21.537 1.00 88.75 93 ASP A C 1
ATOM 704 O O . ASP A 1 93 ? 17.734 14.101 -22.276 1.00 88.75 93 ASP A O 1
ATOM 708 N N . VAL A 1 94 ? 17.180 13.301 -20.234 1.00 90.06 94 VAL A N 1
ATOM 709 C CA . VAL A 1 94 ? 17.257 14.603 -19.549 1.00 90.06 94 VAL A CA 1
ATOM 710 C C . VAL A 1 94 ? 18.672 15.164 -19.640 1.00 90.06 94 VAL A C 1
ATOM 712 O O . VAL A 1 94 ? 18.854 16.320 -20.021 1.00 90.06 94 VAL A O 1
ATOM 715 N N . TRP A 1 95 ? 19.679 14.335 -19.368 1.00 84.25 95 TRP A N 1
ATOM 716 C CA . TRP A 1 95 ? 21.069 14.763 -19.373 1.00 84.25 95 TRP A CA 1
ATOM 717 C C . TRP A 1 95 ? 21.561 15.202 -20.751 1.00 84.25 95 TRP A C 1
ATOM 719 O O . TRP A 1 95 ? 22.112 16.291 -20.899 1.00 84.25 95 TRP A O 1
ATOM 729 N N . VAL A 1 96 ? 21.324 14.399 -21.792 1.00 83.06 96 VAL A N 1
ATOM 730 C CA . VAL A 1 96 ? 21.725 14.773 -23.156 1.00 83.06 96 VAL A CA 1
ATOM 731 C C . VAL A 1 96 ? 20.956 16.010 -23.633 1.00 83.06 96 VAL A C 1
ATOM 733 O O . VAL A 1 96 ? 21.504 16.830 -24.372 1.00 83.06 96 VAL A O 1
ATOM 736 N N . GLY A 1 97 ? 19.696 16.169 -23.221 1.00 87.25 97 GLY A N 1
ATOM 737 C CA . GLY A 1 97 ? 18.933 17.391 -23.463 1.00 87.25 97 GLY A CA 1
ATOM 738 C C . GLY A 1 97 ? 19.571 18.618 -22.803 1.00 87.25 97 GLY A C 1
ATOM 739 O O . GLY A 1 97 ? 19.804 19.615 -23.485 1.00 87.25 97 GLY A O 1
ATOM 740 N N . LEU A 1 98 ? 19.941 18.517 -21.525 1.00 88.00 98 LEU A N 1
ATOM 741 C CA . LEU A 1 98 ? 20.603 19.587 -20.777 1.00 88.00 98 LEU A CA 1
ATOM 742 C C . LEU A 1 98 ? 21.962 19.963 -21.383 1.00 88.00 98 LEU A C 1
ATOM 744 O O . LEU A 1 98 ? 22.230 21.138 -21.617 1.00 88.00 98 LEU A O 1
ATOM 748 N N . MET A 1 99 ? 22.798 18.978 -21.715 1.00 84.19 99 MET A N 1
ATOM 749 C CA . MET A 1 99 ? 24.105 19.232 -22.332 1.00 84.19 99 MET A CA 1
ATOM 750 C C . MET A 1 99 ? 23.964 19.926 -23.692 1.00 84.19 99 MET A C 1
ATOM 752 O O . MET A 1 99 ? 24.720 20.848 -23.992 1.00 84.19 99 MET A O 1
ATOM 756 N N . ARG A 1 100 ? 22.924 19.594 -24.472 1.00 84.94 100 ARG A N 1
ATOM 757 C CA . ARG A 1 100 ? 22.591 20.322 -25.709 1.00 84.94 100 ARG A CA 1
ATOM 758 C C . ARG A 1 100 ? 22.169 21.772 -25.466 1.00 84.94 100 ARG A C 1
ATOM 760 O O . ARG A 1 100 ? 22.464 22.612 -26.313 1.00 84.94 100 ARG A O 1
ATOM 767 N N . LEU A 1 101 ? 21.517 22.090 -24.343 1.00 87.44 101 LEU A N 1
ATOM 768 C CA . LEU A 1 101 ? 21.277 23.487 -23.945 1.00 87.44 101 LEU A CA 1
ATOM 769 C C . LEU A 1 101 ? 22.590 24.201 -23.609 1.00 87.44 101 LEU A C 1
ATOM 771 O O . LEU A 1 101 ? 22.740 25.372 -23.916 1.00 87.44 101 LEU A O 1
ATOM 775 N N . LEU A 1 102 ? 23.583 23.499 -23.066 1.00 83.94 102 LEU A N 1
ATOM 776 C CA . LEU A 1 102 ? 24.926 24.043 -22.828 1.00 83.94 102 LEU A CA 1
ATOM 777 C C . LEU A 1 102 ? 25.814 24.054 -24.087 1.00 83.94 102 LEU A C 1
ATOM 779 O O . LEU A 1 102 ? 27.011 24.319 -23.998 1.00 83.94 102 LEU A O 1
ATOM 783 N N . ARG A 1 103 ? 25.237 23.764 -25.264 1.00 82.31 103 ARG A N 1
ATOM 784 C CA . ARG A 1 103 ? 25.925 23.571 -26.551 1.00 82.31 103 ARG A CA 1
ATOM 785 C C . ARG A 1 103 ? 26.954 22.437 -26.562 1.00 82.31 103 ARG A C 1
ATOM 787 O O . ARG A 1 103 ? 27.740 22.370 -27.496 1.00 82.31 103 ARG A O 1
ATOM 794 N N . VAL A 1 104 ? 26.960 21.547 -25.573 1.00 80.81 104 VAL A N 1
ATOM 795 C CA . VAL A 1 104 ? 27.869 20.398 -25.524 1.00 80.81 104 VAL A CA 1
ATOM 796 C C . VAL A 1 104 ? 27.231 19.220 -26.255 1.00 80.81 104 VAL A C 1
ATOM 798 O O . VAL A 1 104 ? 26.188 18.699 -25.846 1.00 80.81 104 VAL A O 1
ATOM 801 N N . GLU A 1 105 ? 27.852 18.786 -27.350 1.00 76.94 105 GLU A N 1
ATOM 802 C CA . GLU A 1 105 ? 27.416 17.602 -28.082 1.00 76.94 105 GLU A CA 1
ATOM 803 C C . GLU A 1 105 ? 27.878 16.328 -27.373 1.00 76.94 105 GLU A C 1
ATOM 805 O O . GLU A 1 105 ? 29.064 16.020 -27.288 1.00 76.94 105 GLU A O 1
ATOM 810 N N . MET A 1 106 ? 26.906 15.576 -26.861 1.00 73.94 106 MET A N 1
ATOM 811 C CA . MET A 1 106 ? 27.138 14.311 -26.171 1.00 73.94 106 MET A CA 1
ATOM 812 C C . MET A 1 106 ? 26.749 13.139 -27.076 1.00 73.94 106 MET A C 1
ATOM 814 O O . MET A 1 106 ? 25.656 13.161 -27.662 1.00 73.94 106 MET A O 1
ATOM 818 N N . PRO A 1 107 ? 27.585 12.090 -27.180 1.00 76.44 107 PRO A N 1
ATOM 819 C CA . PRO A 1 107 ? 27.178 10.858 -27.832 1.00 76.44 107 PRO A CA 1
ATOM 820 C C . PRO A 1 107 ? 26.084 10.162 -27.014 1.00 76.44 107 PRO A C 1
ATOM 822 O O . PRO A 1 107 ? 25.921 10.389 -25.817 1.00 76.44 107 PRO A O 1
ATOM 825 N N . GLU A 1 108 ? 25.344 9.269 -27.667 1.00 78.69 108 GLU A N 1
ATOM 826 C CA . GLU A 1 108 ? 24.356 8.442 -26.975 1.00 78.69 108 GLU A CA 1
ATOM 827 C C . GLU A 1 108 ? 25.023 7.521 -25.952 1.00 78.69 108 GLU A C 1
ATOM 829 O O . GLU A 1 108 ? 25.943 6.767 -26.283 1.00 78.69 108 GLU A O 1
ATOM 834 N N . ILE A 1 109 ? 24.505 7.595 -24.730 1.00 74.75 109 ILE A N 1
ATOM 835 C CA . ILE A 1 109 ? 24.995 6.890 -23.546 1.00 74.75 109 ILE A CA 1
ATOM 836 C C . ILE A 1 109 ? 24.302 5.518 -23.417 1.00 74.75 109 ILE A C 1
ATOM 838 O O . ILE A 1 109 ? 24.932 4.531 -23.052 1.00 74.75 109 ILE A O 1
ATOM 842 N N . ILE A 1 110 ? 23.027 5.427 -23.823 1.00 81.62 110 ILE A N 1
ATOM 843 C CA . ILE A 1 110 ? 22.229 4.192 -23.821 1.00 81.62 110 ILE A CA 1
ATOM 844 C C . ILE A 1 110 ? 21.596 3.982 -25.201 1.00 81.62 110 ILE A C 1
ATOM 846 O O . ILE A 1 110 ? 21.000 4.902 -25.763 1.00 81.62 110 ILE A O 1
ATOM 850 N N . ARG A 1 111 ? 21.696 2.768 -25.764 1.00 82.12 111 ARG A N 1
ATOM 851 C CA . ARG A 1 111 ? 21.160 2.438 -27.104 1.00 82.12 111 ARG A CA 1
ATOM 852 C C . ARG A 1 111 ? 20.296 1.182 -27.124 1.00 82.12 111 ARG A C 1
ATOM 854 O O . ARG A 1 111 ? 20.748 0.115 -27.538 1.00 82.12 111 ARG A O 1
ATOM 861 N N . HIS A 1 112 ? 19.028 1.344 -26.750 1.00 82.75 112 HIS A N 1
ATOM 862 C CA . HIS A 1 112 ? 17.999 0.296 -26.790 1.00 82.75 112 HIS A CA 1
ATOM 863 C C . HIS A 1 112 ? 18.504 -1.086 -26.296 1.00 82.75 112 HIS A C 1
ATOM 865 O O . HIS A 1 112 ? 18.544 -2.048 -27.076 1.00 82.75 112 HIS A O 1
ATOM 871 N N . PRO A 1 113 ? 18.942 -1.197 -25.025 1.00 84.56 113 PRO A N 1
ATOM 872 C CA . PRO A 1 113 ? 19.532 -2.421 -24.492 1.00 84.56 113 PRO A CA 1
ATOM 873 C C . PRO A 1 113 ? 18.729 -3.697 -24.684 1.00 84.56 113 PRO A C 1
ATOM 875 O O . PRO A 1 113 ? 19.292 -4.722 -25.043 1.00 84.56 113 PRO A O 1
ATOM 878 N N . PHE A 1 114 ? 17.410 -3.645 -24.521 1.00 86.38 114 PHE A N 1
ATOM 879 C CA . PHE A 1 114 ? 16.563 -4.826 -24.673 1.00 86.38 114 PHE A CA 1
ATOM 880 C C . PHE A 1 114 ? 16.392 -5.290 -26.130 1.00 86.38 114 PHE A C 1
ATOM 882 O O . PHE A 1 114 ? 15.832 -6.348 -26.386 1.00 86.38 114 PHE A O 1
ATOM 889 N N . GLY A 1 115 ? 16.945 -4.552 -27.098 1.00 84.56 115 GLY A N 1
ATOM 890 C CA . GLY A 1 115 ? 17.118 -5.027 -28.476 1.00 84.56 115 GLY A CA 1
ATOM 891 C C . GLY A 1 115 ? 18.387 -5.862 -28.684 1.00 84.56 115 GLY A C 1
ATOM 892 O O . GLY A 1 115 ? 18.708 -6.207 -29.824 1.00 84.56 115 GLY A O 1
ATOM 893 N N . ALA A 1 116 ? 19.145 -6.135 -27.617 1.00 87.38 116 ALA A N 1
ATOM 894 C CA . ALA A 1 116 ? 20.366 -6.927 -27.667 1.00 87.38 116 ALA A CA 1
ATOM 895 C C . ALA A 1 116 ? 20.106 -8.382 -28.050 1.00 87.38 116 ALA A C 1
ATOM 897 O O . ALA A 1 116 ? 19.011 -8.907 -27.864 1.00 87.38 116 ALA A O 1
ATOM 898 N N . ARG A 1 117 ? 21.129 -9.047 -28.589 1.00 87.50 117 ARG A N 1
ATOM 899 C CA . ARG A 1 117 ? 21.051 -10.454 -29.032 1.00 87.50 117 ARG A CA 1
ATOM 900 C C . ARG A 1 117 ? 21.862 -11.420 -28.161 1.00 87.50 117 ARG A C 1
ATOM 902 O O . ARG A 1 117 ? 22.068 -12.557 -28.576 1.00 87.50 117 ARG A O 1
ATOM 909 N N . GLY A 1 118 ? 22.337 -10.942 -27.018 1.00 89.81 118 GLY A N 1
ATOM 910 C CA . GLY A 1 118 ? 23.206 -11.634 -26.070 1.00 89.81 118 GLY A CA 1
ATOM 911 C C . GLY A 1 118 ? 23.678 -10.662 -24.987 1.00 89.81 118 GLY A C 1
ATOM 912 O O . GLY A 1 118 ? 23.496 -9.446 -25.121 1.00 89.81 118 GLY A O 1
ATOM 913 N N . PHE A 1 119 ? 24.288 -11.175 -23.920 1.00 91.12 119 PHE A N 1
ATOM 914 C CA . PHE A 1 119 ? 24.741 -10.371 -22.782 1.00 91.12 119 PHE A CA 1
ATOM 915 C C . PHE A 1 119 ? 25.927 -9.453 -23.110 1.00 91.12 119 PHE A C 1
ATOM 917 O O . PHE A 1 119 ? 26.005 -8.350 -22.566 1.00 91.12 119 PHE A O 1
ATOM 924 N N . VAL A 1 120 ? 26.811 -9.841 -24.039 1.00 90.06 120 VAL A N 1
ATOM 925 C CA . VAL A 1 120 ? 27.897 -8.966 -24.516 1.00 90.06 120 VAL A CA 1
ATOM 926 C C . VAL A 1 120 ? 27.314 -7.744 -25.232 1.00 90.06 120 VAL A C 1
ATOM 928 O O . VAL A 1 120 ? 27.724 -6.615 -24.966 1.00 90.06 120 VAL A O 1
ATOM 931 N N . ASP A 1 121 ? 26.341 -7.951 -26.123 1.00 88.56 121 ASP A N 1
ATOM 932 C CA . ASP A 1 121 ? 25.657 -6.870 -26.849 1.00 88.56 121 ASP A CA 1
ATOM 933 C C . ASP A 1 121 ? 24.800 -6.017 -25.895 1.00 88.56 121 ASP A C 1
ATOM 935 O O . ASP A 1 121 ? 24.815 -4.790 -25.970 1.00 88.56 121 ASP A O 1
ATOM 939 N N . PHE A 1 122 ? 24.112 -6.650 -24.942 1.00 90.50 122 PHE A N 1
ATOM 940 C CA . PHE A 1 122 ? 23.285 -5.981 -23.935 1.00 90.50 122 PHE A CA 1
ATOM 941 C C . PHE A 1 122 ? 24.084 -4.979 -23.109 1.00 90.50 122 PHE A C 1
ATOM 943 O O . PHE A 1 122 ? 23.750 -3.792 -23.083 1.00 90.50 122 PHE A O 1
ATOM 950 N N . TRP A 1 123 ? 25.178 -5.428 -22.495 1.00 89.19 123 TRP A N 1
ATOM 951 C CA . TRP A 1 123 ? 25.989 -4.567 -21.643 1.00 89.19 123 TRP A CA 1
ATOM 952 C C . TRP A 1 123 ? 26.729 -3.488 -22.428 1.00 89.19 123 TRP A C 1
ATOM 954 O O . TRP A 1 123 ? 26.933 -2.406 -21.895 1.00 89.19 123 TRP A O 1
ATOM 964 N N . ASN A 1 124 ? 27.051 -3.718 -23.706 1.00 86.12 124 ASN A N 1
ATOM 965 C CA . ASN A 1 124 ? 27.627 -2.689 -24.578 1.00 86.12 124 ASN A CA 1
ATOM 966 C C . ASN A 1 124 ? 26.622 -1.626 -25.049 1.00 86.12 124 ASN A C 1
ATOM 968 O O . ASN A 1 124 ? 27.032 -0.543 -25.467 1.00 86.12 124 ASN A O 1
ATOM 972 N N . ARG A 1 125 ? 25.317 -1.898 -24.951 1.00 85.31 125 ARG A N 1
ATOM 973 C CA . ARG A 1 125 ? 24.240 -0.918 -25.180 1.00 85.31 125 ARG A CA 1
ATOM 974 C C . ARG A 1 125 ? 23.863 -0.126 -23.932 1.00 85.31 125 ARG A C 1
ATOM 976 O O . ARG A 1 125 ? 23.199 0.904 -24.063 1.00 85.31 125 ARG A O 1
ATOM 983 N N . TRP A 1 126 ? 24.255 -0.621 -22.762 1.00 78.56 126 TRP A N 1
ATOM 984 C CA . TRP A 1 126 ? 24.201 0.070 -21.476 1.00 78.56 126 TRP A CA 1
ATOM 985 C C . TRP A 1 126 ? 25.475 0.894 -21.245 1.00 78.56 126 TRP A C 1
ATOM 987 O O . TRP A 1 126 ? 26.529 0.619 -21.817 1.00 78.56 126 TRP A O 1
ATOM 997 N N . GLY A 1 127 ? 25.423 1.884 -20.358 1.00 66.56 127 GLY A N 1
ATOM 998 C CA . GLY A 1 127 ? 26.631 2.419 -19.725 1.00 66.56 127 GLY A CA 1
ATOM 999 C C . GLY A 1 127 ? 26.663 3.929 -19.570 1.00 66.56 127 GLY A C 1
ATOM 1000 O O . GLY A 1 127 ? 25.741 4.611 -19.971 1.00 66.56 127 GLY A O 1
ATOM 1001 N N . VAL A 1 128 ? 27.751 4.403 -18.958 1.00 57.59 128 VAL A N 1
ATOM 1002 C CA . VAL A 1 128 ? 28.123 5.809 -18.681 1.00 57.59 128 VAL A CA 1
ATOM 1003 C C . VAL A 1 128 ? 29.130 6.333 -19.728 1.00 57.59 128 VAL A C 1
ATOM 1005 O O . VAL A 1 128 ? 29.360 7.531 -19.857 1.00 57.59 128 VAL A O 1
ATOM 1008 N N . LEU A 1 129 ? 29.712 5.413 -20.509 1.00 61.41 129 LEU A N 1
ATOM 1009 C CA . LEU A 1 129 ? 30.742 5.644 -21.525 1.00 61.41 129 LEU A CA 1
ATOM 1010 C C . LEU A 1 129 ? 30.162 5.527 -22.953 1.00 61.41 129 LEU A C 1
ATOM 1012 O O . LEU A 1 129 ? 29.230 4.740 -23.162 1.00 61.41 129 LEU A O 1
ATOM 1016 N N . PRO A 1 130 ? 30.730 6.228 -23.959 1.00 60.88 130 PRO A N 1
ATOM 1017 C CA . PRO A 1 130 ? 30.206 6.250 -25.327 1.00 60.88 130 PRO A CA 1
ATOM 1018 C C . PRO A 1 130 ? 29.993 4.850 -25.924 1.00 60.88 130 PRO A C 1
ATOM 1020 O O . PRO A 1 130 ? 30.852 3.977 -25.810 1.00 60.88 130 PRO A O 1
ATOM 1023 N N . VAL A 1 131 ? 28.876 4.631 -26.624 1.00 60.88 131 VAL A N 1
ATOM 1024 C CA . VAL A 1 131 ? 28.502 3.324 -27.220 1.00 60.88 131 VAL A CA 1
ATOM 1025 C C . VAL A 1 131 ? 29.240 3.020 -28.551 1.00 60.88 131 VAL A C 1
ATOM 1027 O O . VAL A 1 131 ? 28.975 2.022 -29.208 1.00 60.88 131 VAL A O 1
ATOM 1030 N N . ASN A 1 132 ? 30.187 3.857 -28.989 1.00 59.06 132 ASN A N 1
ATOM 1031 C CA . ASN A 1 132 ? 30.827 3.759 -30.318 1.00 59.06 132 ASN A CA 1
ATOM 1032 C C . ASN A 1 132 ? 32.065 2.838 -30.394 1.00 59.06 132 ASN A C 1
ATOM 1034 O O . ASN A 1 132 ? 32.835 2.936 -31.346 1.00 59.06 132 ASN A O 1
ATOM 1038 N N . HIS A 1 133 ? 32.268 1.945 -29.427 1.00 64.38 133 HIS A N 1
ATOM 1039 C CA . HIS A 1 133 ? 33.388 0.998 -29.438 1.00 64.38 133 HIS A CA 1
ATOM 1040 C C . HIS A 1 133 ? 32.951 -0.392 -29.915 1.00 64.38 133 HIS A C 1
ATOM 1042 O O . HIS A 1 133 ? 31.781 -0.757 -29.798 1.00 64.38 133 HIS A O 1
ATOM 1048 N N . VAL A 1 134 ? 33.894 -1.169 -30.461 1.00 71.31 134 VAL A N 1
ATOM 1049 C CA . VAL A 1 134 ? 33.651 -2.567 -30.850 1.00 71.31 134 VAL A CA 1
ATOM 1050 C C . VAL A 1 134 ? 33.179 -3.339 -29.611 1.00 71.31 134 VAL A C 1
ATOM 1052 O O . VAL A 1 134 ? 33.881 -3.311 -28.597 1.00 71.31 134 VAL A O 1
ATOM 1055 N N . PRO A 1 135 ? 32.011 -4.006 -29.653 1.00 78.25 135 PRO A N 1
ATOM 1056 C CA . PRO A 1 135 ? 31.482 -4.704 -28.491 1.00 78.25 135 PRO A CA 1
ATOM 1057 C C . PRO A 1 135 ? 32.375 -5.900 -28.157 1.00 78.25 135 PRO A C 1
ATOM 1059 O O . PRO A 1 135 ? 32.538 -6.822 -28.956 1.00 78.25 135 PRO A O 1
ATOM 1062 N N . THR A 1 136 ? 32.953 -5.887 -26.960 1.00 85.75 136 THR A N 1
ATOM 1063 C CA . THR A 1 136 ? 33.786 -6.973 -26.432 1.00 85.75 136 THR A CA 1
ATOM 1064 C C . THR A 1 136 ? 33.264 -7.432 -25.076 1.00 85.75 136 THR A C 1
ATOM 1066 O O . THR A 1 136 ? 32.569 -6.696 -24.374 1.00 85.75 136 THR A O 1
ATOM 1069 N N . ALA A 1 137 ? 33.623 -8.650 -24.668 1.00 86.88 137 ALA A N 1
ATOM 1070 C CA . ALA A 1 137 ? 33.285 -9.150 -23.336 1.00 86.88 137 ALA A CA 1
ATOM 1071 C C . ALA A 1 137 ? 33.914 -8.293 -22.219 1.00 86.88 137 ALA A C 1
ATOM 1073 O O . ALA A 1 137 ? 33.280 -8.046 -21.199 1.00 86.88 137 ALA A O 1
ATOM 1074 N N . SER A 1 138 ? 35.130 -7.774 -22.427 1.00 86.12 138 SER A N 1
ATOM 1075 C CA . SER A 1 138 ? 35.805 -6.899 -21.461 1.00 86.12 138 SER A CA 1
ATOM 1076 C C . SER A 1 138 ? 35.099 -5.552 -21.289 1.00 86.12 138 SER A C 1
ATOM 1078 O O . SER A 1 138 ? 34.914 -5.094 -20.164 1.00 86.12 138 SER A O 1
ATOM 1080 N N . SER A 1 139 ? 34.649 -4.933 -22.384 1.00 84.31 139 SER A N 1
ATOM 1081 C CA . SER A 1 139 ? 33.876 -3.685 -22.324 1.00 84.31 139 SER A CA 1
ATOM 1082 C C . SER A 1 139 ? 32.487 -3.892 -21.716 1.00 84.31 139 SER A C 1
ATOM 1084 O O . SER A 1 139 ? 32.031 -3.044 -20.949 1.00 84.31 139 SER A O 1
ATOM 1086 N N . ALA A 1 140 ? 31.849 -5.037 -21.979 1.00 86.75 140 ALA A N 1
ATOM 1087 C CA . ALA A 1 140 ? 30.605 -5.438 -21.326 1.00 86.75 140 ALA A CA 1
ATOM 1088 C C . ALA A 1 140 ? 30.773 -5.573 -19.800 1.00 86.75 140 ALA A C 1
ATOM 1090 O O . ALA A 1 140 ? 30.007 -4.974 -19.046 1.00 86.75 140 ALA A O 1
ATOM 1091 N N . LEU A 1 141 ? 31.810 -6.287 -19.346 1.00 88.12 141 LEU A N 1
ATOM 1092 C CA . LEU A 1 141 ? 32.127 -6.442 -17.921 1.00 88.12 141 LEU A CA 1
ATOM 1093 C C . LEU A 1 141 ? 32.406 -5.098 -17.242 1.00 88.12 141 LEU A C 1
ATOM 1095 O O . LEU A 1 141 ? 31.877 -4.847 -16.163 1.00 88.12 141 LEU A O 1
ATOM 1099 N N . LEU A 1 142 ? 33.176 -4.212 -17.884 1.00 85.94 142 LEU A N 1
ATOM 1100 C CA . LEU A 1 142 ? 33.451 -2.874 -17.355 1.00 85.94 142 LEU A CA 1
ATOM 1101 C C . LEU A 1 142 ? 32.159 -2.067 -17.167 1.00 85.94 142 LEU A C 1
ATOM 1103 O O . LEU A 1 142 ? 31.954 -1.471 -16.115 1.00 85.94 142 LEU A O 1
ATOM 1107 N N . ARG A 1 143 ? 31.267 -2.059 -18.166 1.00 84.75 143 ARG A N 1
ATOM 1108 C CA . ARG A 1 143 ? 29.990 -1.324 -18.106 1.00 84.75 143 ARG A CA 1
ATOM 1109 C C . ARG A 1 143 ? 29.051 -1.888 -17.039 1.00 84.75 143 ARG A C 1
ATOM 1111 O O . ARG A 1 143 ? 28.437 -1.108 -16.314 1.00 84.75 143 ARG A O 1
ATOM 1118 N N . CYS A 1 144 ? 28.983 -3.214 -16.913 1.00 87.00 144 CYS A N 1
ATOM 1119 C CA . CYS A 1 144 ? 28.256 -3.882 -15.834 1.00 87.00 144 CYS A CA 1
ATOM 1120 C C . CYS A 1 144 ? 28.831 -3.503 -14.460 1.00 87.00 144 CYS A C 1
ATOM 1122 O O . CYS A 1 144 ? 28.086 -3.120 -13.563 1.00 87.00 144 CYS A O 1
ATOM 1124 N N . GLY A 1 145 ? 30.158 -3.540 -14.304 1.00 84.69 145 GLY A N 1
ATOM 1125 C CA . GLY A 1 145 ? 30.843 -3.157 -13.069 1.00 84.69 145 GLY A CA 1
ATOM 1126 C C . GLY A 1 145 ? 30.627 -1.689 -12.690 1.00 84.69 145 GLY A C 1
ATOM 1127 O O . GLY A 1 145 ? 30.387 -1.393 -11.525 1.00 84.69 145 GLY A O 1
ATOM 1128 N N . LEU A 1 146 ? 30.632 -0.774 -13.666 1.00 81.50 146 LEU A N 1
ATOM 1129 C CA . LEU A 1 146 ? 30.321 0.643 -13.443 1.00 81.50 146 LEU A CA 1
ATOM 1130 C C . LEU A 1 146 ? 28.877 0.849 -12.975 1.00 81.50 146 LEU A C 1
ATOM 1132 O O . LEU A 1 146 ? 28.647 1.631 -12.058 1.00 81.50 146 LEU A O 1
ATOM 1136 N N . LEU A 1 147 ? 27.911 0.133 -13.562 1.00 80.31 147 LEU A N 1
ATOM 1137 C CA . LEU A 1 147 ? 26.529 0.161 -13.082 1.00 80.31 147 LEU A CA 1
ATOM 1138 C C . LEU A 1 147 ? 26.443 -0.330 -11.632 1.00 80.31 147 LEU A C 1
ATOM 1140 O O . LEU A 1 147 ? 25.823 0.328 -10.802 1.00 80.31 147 LEU A O 1
ATOM 1144 N N . VAL A 1 148 ? 27.082 -1.461 -11.327 1.00 82.50 148 VAL A N 1
ATOM 1145 C CA . VAL A 1 148 ? 27.122 -2.022 -9.971 1.00 82.50 148 VAL A CA 1
ATOM 1146 C C . VAL A 1 148 ? 27.762 -1.051 -8.988 1.00 82.50 148 VAL A C 1
ATOM 1148 O O . VAL A 1 148 ? 27.250 -0.896 -7.886 1.00 82.50 148 VAL A O 1
ATOM 1151 N N . LEU A 1 149 ? 28.819 -0.344 -9.387 1.00 81.44 149 LEU A N 1
ATOM 1152 C CA . LEU A 1 149 ? 29.422 0.708 -8.575 1.00 81.44 149 LEU A CA 1
ATOM 1153 C C . LEU A 1 149 ? 28.432 1.853 -8.311 1.00 81.44 149 LEU A C 1
ATOM 1155 O O . LEU A 1 149 ? 28.312 2.294 -7.173 1.00 81.44 149 LEU A O 1
ATOM 1159 N N . CYS A 1 150 ? 27.686 2.308 -9.324 1.00 76.56 150 CYS A N 1
ATOM 1160 C CA . CYS A 1 150 ? 26.643 3.321 -9.132 1.00 76.56 150 CYS A CA 1
ATOM 1161 C C . CYS A 1 150 ? 25.558 2.848 -8.155 1.00 76.56 150 CYS A C 1
ATOM 1163 O O . CYS A 1 150 ? 25.167 3.610 -7.272 1.00 76.56 150 CYS A O 1
ATOM 1165 N N . LEU A 1 151 ? 25.099 1.599 -8.291 1.00 78.31 151 LEU A N 1
ATOM 1166 C CA . LEU A 1 151 ? 24.123 1.003 -7.378 1.00 78.31 151 LEU A CA 1
ATOM 1167 C C . LEU A 1 151 ? 24.692 0.909 -5.958 1.00 78.31 151 LEU A C 1
ATOM 1169 O O . LEU A 1 151 ? 24.040 1.355 -5.022 1.00 78.31 151 LEU A O 1
ATOM 1173 N N . LEU A 1 152 ? 25.932 0.433 -5.802 1.00 80.75 152 LEU A N 1
ATOM 1174 C CA . LEU A 1 152 ? 26.623 0.323 -4.515 1.00 80.75 152 LEU A CA 1
ATOM 1175 C C . LEU A 1 152 ? 26.736 1.671 -3.804 1.00 80.75 152 LEU A C 1
ATOM 1177 O O . LEU A 1 152 ? 26.502 1.742 -2.603 1.00 80.75 152 LEU A O 1
ATOM 1181 N N . ILE A 1 153 ? 27.084 2.742 -4.522 1.00 76.06 153 ILE A N 1
ATOM 1182 C CA . ILE A 1 153 ? 27.191 4.070 -3.907 1.00 76.06 153 ILE A CA 1
ATOM 1183 C C . ILE A 1 153 ? 25.803 4.594 -3.507 1.00 76.06 153 ILE A C 1
ATOM 1185 O O . ILE A 1 153 ? 25.666 5.242 -2.472 1.00 76.06 153 ILE A O 1
ATOM 1189 N N . ALA A 1 154 ? 24.766 4.313 -4.297 1.00 69.31 154 ALA A N 1
ATOM 1190 C CA . ALA A 1 154 ? 23.436 4.844 -4.031 1.00 69.31 154 ALA A CA 1
ATOM 1191 C C . ALA A 1 154 ? 22.674 4.112 -2.914 1.00 69.31 154 ALA A C 1
ATOM 1193 O O . ALA A 1 154 ? 22.020 4.766 -2.098 1.00 69.31 154 ALA A O 1
ATOM 1194 N N . GLN A 1 155 ? 22.749 2.779 -2.884 1.00 71.88 155 GLN A N 1
ATOM 1195 C CA . GLN A 1 155 ? 21.979 1.931 -1.964 1.00 71.88 155 GLN A CA 1
ATOM 1196 C C . GLN A 1 155 ? 22.830 1.323 -0.839 1.00 71.88 155 GLN A C 1
ATOM 1198 O O . GLN A 1 155 ? 22.295 0.803 0.136 1.00 71.88 155 GLN A O 1
ATOM 1203 N N . GLY A 1 156 ? 24.157 1.401 -0.953 1.00 77.06 156 GLY A N 1
ATOM 1204 C CA . GLY A 1 156 ? 25.086 0.706 -0.072 1.00 77.06 156 GLY A CA 1
ATOM 1205 C C . GLY A 1 156 ? 25.435 -0.700 -0.563 1.00 77.06 156 GLY A C 1
ATOM 1206 O O . GLY A 1 156 ? 24.944 -1.201 -1.577 1.00 77.06 156 GLY A O 1
ATOM 1207 N N . PHE A 1 157 ? 26.343 -1.340 0.167 1.00 81.94 157 PHE A N 1
ATOM 1208 C CA . PHE A 1 157 ? 26.785 -2.696 -0.129 1.00 81.94 157 PHE A CA 1
ATOM 1209 C C . PHE A 1 157 ? 25.724 -3.731 0.272 1.00 81.94 157 PHE A C 1
ATOM 1211 O O . PHE A 1 157 ? 25.262 -3.742 1.411 1.00 81.94 157 PHE A O 1
ATOM 1218 N N . SER A 1 158 ? 25.409 -4.654 -0.639 1.00 84.12 158 SER A N 1
ATOM 1219 C CA . SER A 1 158 ? 24.664 -5.880 -0.341 1.00 84.12 158 SER A CA 1
ATOM 1220 C C . SER A 1 158 ? 25.367 -7.081 -0.971 1.00 84.12 158 SER A C 1
ATOM 1222 O O . SER A 1 158 ? 25.937 -6.990 -2.061 1.00 84.12 158 SER A O 1
ATOM 1224 N N . TYR A 1 159 ? 25.335 -8.235 -0.305 1.00 87.44 159 TYR A N 1
ATOM 1225 C CA . TYR A 1 159 ? 25.929 -9.448 -0.873 1.00 87.44 159 TYR A CA 1
ATOM 1226 C C . TYR A 1 159 ? 25.143 -9.943 -2.100 1.00 87.44 159 TYR A C 1
ATOM 1228 O O . TYR A 1 159 ? 25.742 -10.497 -3.021 1.00 87.44 159 TYR A O 1
ATOM 1236 N N . GLY A 1 160 ? 23.832 -9.670 -2.166 1.00 90.06 160 GLY A N 1
ATOM 1237 C CA . GLY A 1 160 ? 23.019 -9.872 -3.370 1.00 90.06 160 GLY A CA 1
ATOM 1238 C C . GLY A 1 160 ? 23.578 -9.147 -4.601 1.00 90.06 160 GLY A C 1
ATOM 1239 O O . GLY A 1 160 ? 23.676 -9.751 -5.668 1.00 90.06 160 GLY A O 1
ATOM 1240 N N . LEU A 1 161 ? 24.066 -7.909 -4.445 1.00 88.69 161 LEU A N 1
ATOM 1241 C CA . LEU A 1 161 ? 24.705 -7.148 -5.525 1.00 88.69 161 LEU A CA 1
ATOM 1242 C C . LEU A 1 161 ? 25.976 -7.839 -6.054 1.00 88.69 161 LEU A C 1
ATOM 1244 O O . LEU A 1 161 ? 26.198 -7.875 -7.266 1.00 88.69 161 LEU A O 1
ATOM 1248 N N . LEU A 1 162 ? 26.797 -8.416 -5.167 1.00 89.38 162 LEU A N 1
ATOM 1249 C CA . LEU A 1 162 ? 27.983 -9.184 -5.566 1.00 89.38 162 LEU A CA 1
ATOM 1250 C C . LEU A 1 162 ? 27.604 -10.457 -6.325 1.00 89.38 162 LEU A C 1
ATOM 1252 O O . LEU A 1 162 ? 28.167 -10.729 -7.384 1.00 89.38 162 LEU A O 1
ATOM 1256 N N . LEU A 1 163 ? 26.641 -11.223 -5.802 1.00 92.25 163 LEU A N 1
ATOM 1257 C CA . LEU A 1 163 ? 26.142 -12.434 -6.457 1.00 92.25 163 LEU A CA 1
ATOM 1258 C C . LEU A 1 163 ? 25.559 -12.117 -7.832 1.00 92.25 163 LEU A C 1
ATOM 1260 O O . LEU A 1 163 ? 25.814 -12.834 -8.799 1.00 92.25 163 LEU A O 1
ATOM 1264 N N . TRP A 1 164 ? 24.828 -11.009 -7.934 1.00 93.31 164 TRP A N 1
ATOM 1265 C CA . TRP A 1 164 ? 24.301 -10.531 -9.197 1.00 93.31 164 TRP A CA 1
ATOM 1266 C C . TRP A 1 164 ? 25.418 -10.166 -10.181 1.00 93.31 164 TRP A C 1
ATOM 1268 O O . TRP A 1 164 ? 25.375 -10.614 -11.324 1.00 93.31 164 TRP A O 1
ATOM 1278 N N . LEU A 1 165 ? 26.455 -9.432 -9.755 1.00 92.75 165 LEU A N 1
ATOM 1279 C CA . LEU A 1 165 ? 27.606 -9.105 -10.610 1.00 92.75 165 LEU A CA 1
ATOM 1280 C C . LEU A 1 165 ? 28.322 -10.368 -11.113 1.00 92.75 165 LEU A C 1
ATOM 1282 O O . LEU A 1 165 ? 28.657 -10.451 -12.295 1.00 92.75 165 LEU A O 1
ATOM 1286 N N . LEU A 1 166 ? 28.533 -11.355 -10.237 1.00 93.31 166 LEU A N 1
ATOM 1287 C CA . LEU A 1 166 ? 29.129 -12.641 -10.607 1.00 93.31 166 LEU A CA 1
ATOM 1288 C C . LEU A 1 166 ? 28.264 -13.379 -11.634 1.00 93.31 166 LEU A C 1
ATOM 1290 O O . LEU A 1 166 ? 28.782 -13.838 -12.651 1.00 93.31 166 LEU A O 1
ATOM 1294 N N . LEU A 1 167 ? 26.946 -13.427 -11.421 1.00 94.81 167 LEU A N 1
ATOM 1295 C CA . LEU A 1 167 ? 26.006 -14.024 -12.366 1.00 94.81 167 LEU A CA 1
ATOM 1296 C C . LEU A 1 167 ? 26.059 -13.323 -13.732 1.00 94.81 167 LEU A C 1
ATOM 1298 O O . LEU A 1 167 ? 26.158 -13.993 -14.760 1.00 94.81 167 LEU A O 1
ATOM 1302 N N . GLN A 1 168 ? 26.063 -11.987 -13.764 1.00 94.12 168 GLN A N 1
ATOM 1303 C CA . GLN A 1 168 ? 26.200 -11.226 -15.011 1.00 94.12 168 GLN A CA 1
ATOM 1304 C C . GLN A 1 168 ? 27.533 -11.513 -15.711 1.00 94.12 168 GLN A C 1
ATOM 1306 O O . GLN A 1 168 ? 27.564 -11.685 -16.931 1.00 94.12 168 GLN A O 1
ATOM 1311 N N . ALA A 1 169 ? 28.632 -11.623 -14.959 1.00 93.94 169 ALA A N 1
ATOM 1312 C CA . ALA A 1 169 ? 29.935 -11.969 -15.513 1.00 93.94 169 ALA A CA 1
ATOM 1313 C C . ALA A 1 169 ? 29.945 -13.378 -16.132 1.00 93.94 169 ALA A C 1
ATOM 1315 O O . ALA A 1 169 ? 30.460 -13.556 -17.240 1.00 93.94 169 ALA A O 1
ATOM 1316 N N . CYS A 1 170 ? 29.315 -14.357 -15.47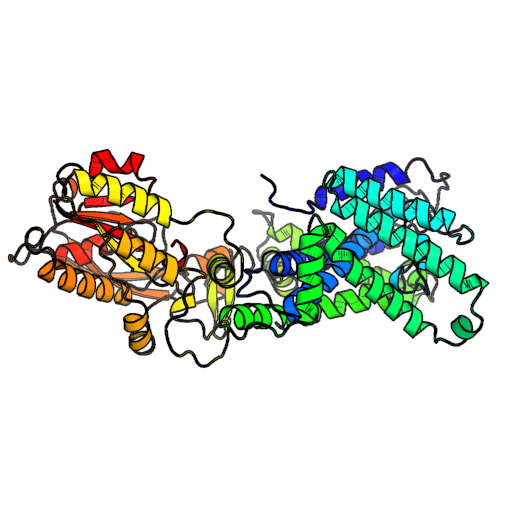3 1.00 95.44 170 CYS A N 1
ATOM 1317 C CA . CYS A 1 170 ? 29.120 -15.700 -16.018 1.00 95.44 170 CYS A CA 1
ATOM 1318 C C . CYS A 1 170 ? 28.290 -15.677 -17.309 1.00 95.44 170 CYS A C 1
ATOM 1320 O O . CYS A 1 170 ? 28.674 -16.324 -18.282 1.00 95.44 170 CYS A O 1
ATOM 1322 N N . LEU A 1 171 ? 27.200 -14.906 -17.358 1.00 94.62 171 LEU A N 1
ATOM 1323 C CA . LEU A 1 171 ? 26.346 -14.782 -18.546 1.00 94.62 171 LEU A CA 1
ATOM 1324 C C . LEU A 1 171 ? 27.082 -14.129 -19.727 1.00 94.62 171 LEU A C 1
ATOM 1326 O O . LEU A 1 171 ? 26.969 -14.600 -20.859 1.00 94.62 171 LEU A O 1
ATOM 1330 N N . ILE A 1 172 ? 27.894 -13.097 -19.473 1.00 93.06 172 ILE A N 1
ATOM 1331 C CA . ILE A 1 172 ? 28.768 -12.476 -20.484 1.00 93.06 172 ILE A CA 1
ATOM 1332 C C . ILE A 1 172 ? 29.825 -13.476 -20.982 1.00 93.06 172 ILE A C 1
ATOM 1334 O O . ILE A 1 172 ? 30.077 -13.570 -22.187 1.00 93.06 172 ILE A O 1
ATOM 1338 N N . GLY A 1 173 ? 30.446 -14.228 -20.068 1.00 92.19 173 GLY A N 1
ATOM 1339 C CA . GLY A 1 173 ? 31.430 -15.259 -20.399 1.00 92.19 173 GLY A CA 1
ATOM 1340 C C . GLY A 1 173 ? 30.832 -16.381 -21.249 1.00 92.19 173 GLY A C 1
ATOM 1341 O O . GLY A 1 173 ? 31.418 -16.761 -22.264 1.00 92.19 173 GLY A O 1
ATOM 1342 N N . LEU A 1 174 ? 29.637 -16.848 -20.881 1.00 91.25 174 LEU A N 1
ATOM 1343 C CA . LEU A 1 174 ? 28.887 -17.874 -21.600 1.00 91.25 174 LEU A CA 1
ATOM 1344 C C . LEU A 1 174 ? 28.502 -17.408 -23.011 1.00 91.25 174 LEU A C 1
ATOM 1346 O O . LEU A 1 174 ? 28.722 -18.146 -23.968 1.00 91.25 174 LEU A O 1
ATOM 1350 N N . ASP A 1 175 ? 27.992 -16.182 -23.159 1.00 90.19 175 ASP A N 1
ATOM 1351 C CA . ASP A 1 175 ? 27.658 -15.588 -24.463 1.00 90.19 175 ASP A CA 1
ATOM 1352 C C . ASP A 1 175 ? 28.898 -15.484 -25.371 1.00 90.19 175 ASP A C 1
ATOM 1354 O O . ASP A 1 175 ? 28.882 -15.907 -26.529 1.00 90.19 175 ASP A O 1
ATOM 1358 N N . SER A 1 176 ? 30.023 -15.018 -24.819 1.00 87.81 176 SER A N 1
ATOM 1359 C CA . SER A 1 176 ? 31.308 -14.944 -25.529 1.00 87.81 176 SER A CA 1
ATOM 1360 C C . SER A 1 176 ? 31.830 -16.324 -25.953 1.00 87.81 176 SER A C 1
ATOM 1362 O O . SER A 1 176 ? 32.327 -16.483 -27.071 1.00 87.81 176 SER A O 1
ATOM 1364 N N . TRP A 1 177 ? 31.711 -17.335 -25.086 1.00 86.38 177 TRP A N 1
ATOM 1365 C CA . TRP A 1 177 ? 32.135 -18.703 -25.385 1.00 86.38 177 TRP A CA 1
ATOM 1366 C C . TRP A 1 177 ? 31.254 -19.347 -26.455 1.00 86.38 177 TRP A C 1
ATOM 1368 O O . TRP A 1 177 ? 31.770 -19.821 -27.469 1.00 86.38 177 TRP A O 1
ATOM 1378 N N . LEU A 1 178 ? 29.931 -19.300 -26.285 1.00 84.31 178 LEU A N 1
ATOM 1379 C CA . LEU A 1 178 ? 28.995 -19.881 -27.241 1.00 84.31 178 LEU A CA 1
ATOM 1380 C C . LEU A 1 178 ? 29.049 -19.175 -28.605 1.00 84.31 178 LEU A C 1
ATOM 1382 O O . LEU A 1 178 ? 28.929 -19.830 -29.639 1.00 84.31 178 LEU A O 1
ATOM 1386 N N . GLY A 1 179 ? 29.283 -17.861 -28.639 1.00 80.19 179 GLY A N 1
ATOM 1387 C CA . GLY A 1 179 ? 29.492 -17.123 -29.886 1.00 80.19 179 GLY A CA 1
ATOM 1388 C C . GLY A 1 179 ? 30.711 -17.602 -30.688 1.00 80.19 179 GLY A C 1
ATOM 1389 O O . GLY A 1 179 ? 30.717 -17.468 -31.910 1.00 80.19 179 GLY A O 1
ATOM 1390 N N . ARG A 1 180 ? 31.718 -18.191 -30.026 1.00 72.31 180 ARG A N 1
ATOM 1391 C CA . ARG A 1 180 ? 32.922 -18.753 -30.666 1.00 72.31 180 ARG A CA 1
ATOM 1392 C C . ARG A 1 180 ? 32.762 -20.216 -31.076 1.00 72.31 180 ARG A C 1
ATOM 1394 O O . ARG A 1 180 ? 33.345 -20.619 -32.075 1.00 72.31 180 ARG A O 1
ATOM 1401 N N . THR A 1 181 ? 32.020 -21.011 -30.306 1.00 70.44 181 THR A N 1
ATOM 1402 C CA . THR A 1 181 ? 31.989 -22.479 -30.452 1.00 70.44 181 THR A CA 1
ATOM 1403 C C . THR A 1 181 ? 30.739 -23.017 -31.148 1.00 70.44 181 THR A C 1
ATOM 1405 O O . THR A 1 181 ? 30.764 -24.126 -31.676 1.00 70.44 181 THR A O 1
ATOM 1408 N N . SER A 1 182 ? 29.636 -22.262 -31.175 1.00 69.19 182 SER A N 1
ATOM 1409 C CA . SER A 1 182 ? 28.322 -22.783 -31.570 1.00 69.19 182 SER A CA 1
ATOM 1410 C C . SER A 1 182 ? 27.777 -22.208 -32.877 1.00 69.19 182 SER A C 1
ATOM 1412 O O . SER A 1 182 ? 27.145 -21.153 -32.903 1.00 69.19 182 SER A O 1
ATOM 1414 N N . GLY A 1 183 ? 27.891 -22.978 -33.966 1.00 66.56 183 GLY A N 1
ATOM 1415 C CA . GLY A 1 183 ? 27.309 -22.624 -35.272 1.00 66.56 183 GLY A CA 1
ATOM 1416 C C . GLY A 1 183 ? 25.770 -22.578 -35.298 1.00 66.56 183 GLY A C 1
ATOM 1417 O O . GLY A 1 183 ? 25.179 -21.791 -36.037 1.00 66.56 183 GLY A O 1
ATOM 1418 N N . TRP A 1 184 ? 25.091 -23.366 -34.455 1.00 72.38 184 TRP A N 1
ATOM 1419 C CA . TRP A 1 184 ? 23.622 -23.375 -34.331 1.00 72.38 184 TRP A CA 1
ATOM 1420 C C . TRP A 1 184 ? 23.044 -22.079 -33.748 1.00 72.38 184 TRP A C 1
ATOM 1422 O O . TRP A 1 184 ? 21.921 -21.708 -34.089 1.00 72.38 184 TRP A O 1
ATOM 1432 N N . MET A 1 185 ? 23.826 -21.327 -32.966 1.00 72.81 185 MET A N 1
ATOM 1433 C CA . MET A 1 185 ? 23.408 -20.033 -32.424 1.00 72.81 185 MET A CA 1
ATOM 1434 C C . MET A 1 185 ? 23.058 -19.039 -33.539 1.00 72.81 185 MET A C 1
ATOM 1436 O O . MET A 1 185 ? 22.189 -18.185 -33.369 1.00 72.81 185 MET A O 1
ATOM 1440 N N . GLY A 1 186 ? 23.710 -19.143 -34.701 1.00 72.31 186 GLY A N 1
ATOM 1441 C CA . GLY A 1 186 ? 23.417 -18.317 -35.875 1.00 72.31 186 GLY A CA 1
ATOM 1442 C C . GLY A 1 186 ? 22.022 -18.552 -36.467 1.00 72.31 186 GLY A C 1
ATOM 1443 O O . GLY A 1 186 ? 21.485 -17.652 -37.107 1.00 72.31 186 GLY A O 1
ATOM 1444 N N . LYS A 1 187 ? 21.416 -19.721 -36.211 1.00 82.69 187 LYS A N 1
ATOM 1445 C CA . LYS A 1 187 ? 20.098 -20.111 -36.738 1.00 82.69 187 LYS A CA 1
ATOM 1446 C C . LYS A 1 187 ? 18.930 -19.565 -35.915 1.00 82.69 187 LYS A C 1
ATOM 1448 O O . LYS A 1 187 ? 17.814 -19.509 -36.420 1.00 82.69 187 LYS A O 1
ATOM 1453 N N . ILE A 1 188 ? 19.168 -19.154 -34.668 1.00 86.62 188 ILE A N 1
ATOM 1454 C CA . ILE A 1 188 ? 18.116 -18.622 -33.795 1.00 86.62 188 ILE A CA 1
ATOM 1455 C C . ILE A 1 188 ? 17.711 -17.216 -34.281 1.00 86.62 188 ILE A C 1
ATOM 1457 O O . ILE A 1 188 ? 18.575 -16.330 -34.361 1.00 86.62 188 ILE A O 1
ATOM 1461 N N . PRO A 1 189 ? 16.415 -16.972 -34.570 1.00 89.44 189 PRO A N 1
ATOM 1462 C CA . PRO A 1 189 ? 15.904 -15.657 -34.938 1.00 89.44 189 PRO A CA 1
ATOM 1463 C C . PRO A 1 189 ? 16.298 -14.557 -33.948 1.00 89.44 189 PRO A C 1
ATOM 1465 O O . PRO A 1 189 ? 16.325 -14.748 -32.733 1.00 89.44 189 PRO A O 1
ATOM 1468 N N . ARG A 1 190 ? 16.561 -13.356 -34.476 1.00 86.19 190 ARG A N 1
ATOM 1469 C CA . ARG A 1 190 ? 17.058 -12.213 -33.687 1.00 86.19 190 ARG A CA 1
ATOM 1470 C C . ARG A 1 190 ? 16.125 -11.830 -32.537 1.00 86.19 190 ARG A C 1
ATOM 1472 O O . ARG A 1 190 ? 16.614 -11.549 -31.452 1.00 86.19 190 ARG A O 1
ATOM 1479 N N . TRP A 1 191 ? 14.815 -11.838 -32.776 1.00 86.19 191 TRP A N 1
ATOM 1480 C CA . TRP A 1 191 ? 13.815 -11.463 -31.775 1.00 86.19 191 TRP A CA 1
ATOM 1481 C C . TRP A 1 191 ? 13.755 -12.469 -30.614 1.00 86.19 191 TRP A C 1
ATOM 1483 O O . TRP A 1 191 ? 13.634 -12.051 -29.468 1.00 86.19 191 TRP A O 1
ATOM 1493 N N . ILE A 1 192 ? 13.958 -13.768 -30.881 1.00 89.56 192 ILE A N 1
ATOM 1494 C CA . ILE A 1 192 ? 14.031 -14.806 -29.838 1.00 89.56 192 ILE A CA 1
ATOM 1495 C C . ILE A 1 192 ? 15.228 -14.549 -28.919 1.00 89.56 192 ILE A C 1
ATOM 1497 O O . ILE A 1 192 ? 15.085 -14.582 -27.702 1.00 89.56 192 ILE A O 1
ATOM 1501 N N . LYS A 1 193 ? 16.399 -14.221 -29.480 1.00 88.88 193 LYS A N 1
ATOM 1502 C CA . LYS A 1 193 ? 17.593 -13.901 -28.677 1.00 88.88 193 LYS A CA 1
ATOM 1503 C C . LYS A 1 193 ? 17.379 -12.700 -27.757 1.00 88.88 193 LYS A C 1
ATOM 1505 O O . LYS A 1 193 ? 17.839 -12.718 -26.617 1.00 88.88 193 LYS A O 1
ATOM 1510 N N . SER A 1 194 ? 16.681 -11.674 -28.241 1.00 89.19 194 SER A N 1
ATOM 1511 C CA . SER A 1 194 ? 16.332 -10.507 -27.429 1.00 89.19 194 SER A CA 1
ATOM 1512 C C . SER A 1 194 ? 15.390 -10.873 -26.289 1.00 89.19 194 SER A C 1
ATOM 1514 O O . SER A 1 194 ? 15.689 -10.537 -25.148 1.00 89.19 194 SER A O 1
ATOM 1516 N N . ILE A 1 195 ? 14.330 -11.645 -26.560 1.00 90.19 195 ILE A N 1
ATOM 1517 C CA . ILE A 1 195 ? 13.415 -12.135 -25.517 1.00 90.19 195 ILE A CA 1
ATOM 1518 C C . ILE A 1 195 ? 14.169 -12.954 -24.466 1.00 90.19 195 ILE A C 1
ATOM 1520 O O . ILE A 1 195 ? 14.007 -12.700 -23.278 1.00 90.19 195 ILE A O 1
ATOM 1524 N N . LEU A 1 196 ? 15.037 -13.882 -24.880 1.00 91.62 196 LEU A N 1
ATOM 1525 C CA . LEU A 1 196 ? 15.828 -14.696 -23.951 1.00 91.62 196 LEU A CA 1
ATOM 1526 C C . LEU A 1 196 ? 16.779 -13.848 -23.099 1.00 91.62 196 LEU A C 1
ATOM 1528 O O . LEU A 1 196 ? 16.929 -14.109 -21.910 1.00 91.62 196 LEU A O 1
ATOM 1532 N N . THR A 1 197 ? 17.388 -12.813 -23.682 1.00 92.31 197 THR A N 1
ATOM 1533 C CA . THR A 1 197 ? 18.280 -11.898 -22.953 1.00 92.31 197 THR A CA 1
ATOM 1534 C C . THR A 1 197 ? 17.499 -11.073 -21.927 1.00 92.31 197 THR A C 1
ATOM 1536 O O . THR A 1 197 ? 17.933 -10.954 -20.784 1.00 92.31 197 THR A O 1
ATOM 1539 N N . ILE A 1 198 ? 16.324 -10.549 -22.300 1.00 92.19 198 ILE A N 1
ATOM 1540 C CA . ILE A 1 198 ? 15.435 -9.817 -21.385 1.00 92.19 198 ILE A CA 1
ATOM 1541 C C . ILE A 1 198 ? 14.954 -10.736 -20.265 1.00 92.19 198 ILE A C 1
ATOM 1543 O O . ILE A 1 198 ? 15.017 -10.349 -19.104 1.00 92.19 198 ILE A O 1
ATOM 1547 N N . ALA A 1 199 ? 14.503 -11.947 -20.596 1.00 93.44 199 ALA A N 1
ATOM 1548 C CA . ALA A 1 199 ? 14.021 -12.916 -19.619 1.00 93.44 199 ALA A CA 1
ATOM 1549 C C . ALA A 1 199 ? 15.131 -13.309 -18.637 1.00 93.44 199 ALA A C 1
ATOM 1551 O O . ALA A 1 199 ? 14.918 -13.251 -17.433 1.00 93.44 199 ALA A O 1
ATOM 1552 N N . ALA A 1 200 ? 16.338 -13.617 -19.124 1.00 94.69 200 ALA A N 1
ATOM 1553 C CA . ALA A 1 200 ? 17.480 -13.936 -18.269 1.00 94.69 200 ALA A CA 1
ATOM 1554 C C . ALA A 1 200 ? 17.899 -12.749 -17.384 1.00 94.69 200 ALA A C 1
ATOM 1556 O O . ALA A 1 200 ? 18.208 -12.936 -16.209 1.00 94.69 200 ALA A O 1
ATOM 1557 N N . PHE A 1 201 ? 17.869 -11.521 -17.915 1.00 94.06 201 PHE A N 1
ATOM 1558 C CA . PHE A 1 201 ? 18.123 -10.323 -17.116 1.00 94.06 201 PHE A CA 1
ATOM 1559 C C . PHE A 1 201 ? 17.041 -10.129 -16.044 1.00 94.06 201 PHE A C 1
ATOM 1561 O O . PHE A 1 201 ? 17.378 -9.950 -14.878 1.00 94.06 201 PHE A O 1
ATOM 1568 N N . THR A 1 202 ? 15.765 -10.250 -16.411 1.00 94.19 202 THR A N 1
ATOM 1569 C CA . THR A 1 202 ? 14.610 -10.121 -15.505 1.00 94.19 202 THR A CA 1
ATOM 1570 C C . THR A 1 202 ? 14.654 -11.175 -14.399 1.00 94.19 202 THR A C 1
ATOM 1572 O O . THR A 1 202 ? 14.510 -10.858 -13.228 1.00 94.19 202 THR A O 1
ATOM 1575 N N . LEU A 1 203 ? 14.968 -12.427 -14.736 1.00 94.81 203 LEU A N 1
ATOM 1576 C CA . LEU A 1 203 ? 15.135 -13.500 -13.753 1.00 94.81 203 LEU A CA 1
ATOM 1577 C C . LEU A 1 203 ? 16.332 -13.271 -12.825 1.00 94.81 203 LEU A C 1
ATOM 1579 O O . LEU A 1 203 ? 16.351 -13.807 -11.725 1.00 94.81 203 LEU A O 1
ATOM 1583 N N . SER A 1 204 ? 17.324 -12.472 -13.225 1.00 93.62 204 SER A N 1
ATOM 1584 C CA . SER A 1 204 ? 18.454 -12.138 -12.353 1.00 93.62 204 SER A CA 1
ATOM 1585 C C . SER A 1 204 ? 18.127 -11.046 -11.326 1.00 93.62 204 SER A C 1
ATOM 1587 O O . SER A 1 204 ? 18.801 -10.963 -10.301 1.00 93.62 204 SER A O 1
ATOM 1589 N N . THR A 1 205 ? 17.103 -10.211 -11.555 1.00 92.19 205 THR A N 1
ATOM 1590 C CA . THR A 1 205 ? 16.840 -9.030 -10.715 1.00 92.19 205 THR A CA 1
ATOM 1591 C C . THR A 1 205 ? 16.483 -9.300 -9.251 1.00 92.19 205 THR A C 1
ATOM 1593 O O . THR A 1 205 ? 16.815 -8.435 -8.443 1.00 92.19 205 THR A O 1
ATOM 1596 N N . PRO A 1 206 ? 15.910 -10.451 -8.840 1.00 92.75 206 PRO A N 1
ATOM 1597 C CA . PRO A 1 206 ? 15.719 -10.751 -7.418 1.00 92.75 206 PRO A CA 1
ATOM 1598 C C . PRO A 1 206 ? 16.998 -10.663 -6.578 1.00 92.75 206 PRO A C 1
ATOM 1600 O O . PRO A 1 206 ? 16.934 -10.302 -5.407 1.00 92.75 206 PRO A O 1
ATOM 1603 N N . LEU A 1 207 ? 18.175 -10.906 -7.167 1.00 91.69 207 LEU A N 1
ATOM 1604 C CA . LEU A 1 207 ? 19.457 -10.727 -6.475 1.00 91.69 207 LEU A CA 1
ATOM 1605 C C . LEU A 1 207 ? 19.817 -9.248 -6.246 1.00 91.69 207 LEU A C 1
ATOM 1607 O O . LEU A 1 207 ? 20.557 -8.945 -5.312 1.00 91.69 207 LEU A O 1
ATOM 1611 N N . LEU A 1 208 ? 19.308 -8.329 -7.077 1.00 87.94 208 LEU A N 1
ATOM 1612 C CA . LEU A 1 208 ? 19.539 -6.890 -6.921 1.00 87.94 208 LEU A CA 1
ATOM 1613 C C . LEU A 1 208 ? 18.737 -6.315 -5.760 1.00 87.94 208 LEU A C 1
ATOM 1615 O O . LEU A 1 208 ? 19.275 -5.524 -4.990 1.00 87.94 208 LEU A O 1
ATOM 1619 N N . TYR A 1 209 ? 17.468 -6.708 -5.646 1.00 85.62 209 TYR A N 1
ATOM 1620 C CA . TYR A 1 209 ? 16.540 -6.071 -4.718 1.00 85.62 209 TYR A CA 1
ATOM 1621 C C . TYR A 1 209 ? 16.211 -6.900 -3.475 1.00 85.62 209 TYR A C 1
ATOM 1623 O O . TYR A 1 209 ? 15.888 -6.340 -2.434 1.00 85.62 209 TYR A O 1
ATOM 1631 N N . GLY A 1 210 ? 16.332 -8.228 -3.545 1.00 77.44 210 GLY A N 1
ATOM 1632 C CA . GLY A 1 210 ? 16.049 -9.130 -2.427 1.00 77.44 210 GLY A CA 1
ATOM 1633 C C . GLY A 1 210 ? 17.157 -9.172 -1.372 1.00 77.44 210 GLY A C 1
ATOM 1634 O O . GLY A 1 210 ? 17.059 -9.916 -0.403 1.00 77.44 210 GLY A O 1
ATOM 1635 N N . GLY A 1 211 ? 18.248 -8.428 -1.566 1.00 75.19 211 GLY A N 1
ATOM 1636 C CA . GLY A 1 211 ? 19.368 -8.360 -0.628 1.00 75.19 211 GLY A CA 1
ATOM 1637 C C . GLY A 1 211 ? 20.232 -9.623 -0.564 1.00 75.19 211 GLY A C 1
ATOM 1638 O O . GLY A 1 211 ? 21.278 -9.577 0.082 1.00 75.19 211 GLY A O 1
ATOM 1639 N N . GLY A 1 212 ? 19.864 -10.717 -1.252 1.00 85.69 212 GLY A N 1
ATOM 1640 C CA . GLY A 1 212 ? 20.581 -11.981 -1.140 1.00 85.69 212 GLY A CA 1
ATOM 1641 C C . GLY A 1 212 ? 20.033 -13.206 -1.866 1.00 85.69 212 GLY A C 1
ATOM 1642 O O . GLY A 1 212 ? 18.995 -13.162 -2.522 1.00 85.69 212 GLY A O 1
ATOM 1643 N N . TRP A 1 213 ? 20.754 -14.323 -1.710 1.00 89.94 213 TRP A N 1
ATOM 1644 C CA . TRP A 1 213 ? 20.446 -15.620 -2.325 1.00 89.94 213 TRP A CA 1
ATOM 1645 C C . TRP A 1 213 ? 19.133 -16.228 -1.827 1.00 89.94 213 TRP A C 1
ATOM 1647 O O . TRP A 1 213 ? 18.349 -16.709 -2.635 1.00 89.94 213 TRP A O 1
ATOM 1657 N N . GLU A 1 214 ? 18.871 -16.196 -0.518 1.00 90.19 214 GLU A N 1
ATOM 1658 C CA . GLU A 1 214 ? 17.676 -16.828 0.058 1.00 90.19 214 GLU A CA 1
ATOM 1659 C C . GLU A 1 214 ? 16.388 -16.194 -0.465 1.00 90.19 214 GLU A C 1
ATOM 1661 O O . GLU A 1 214 ? 15.478 -16.901 -0.894 1.00 90.19 214 GLU A O 1
ATOM 1666 N N . VAL A 1 215 ? 16.333 -14.860 -0.496 1.00 86.81 215 VAL A N 1
ATOM 1667 C CA . VAL A 1 215 ? 15.179 -14.125 -1.024 1.00 86.81 215 VAL A CA 1
ATOM 1668 C C . VAL A 1 215 ? 15.027 -14.376 -2.522 1.00 86.81 215 VAL A C 1
ATOM 1670 O O . VAL A 1 215 ? 13.927 -14.678 -2.972 1.00 86.81 215 VAL A O 1
ATOM 1673 N N . ALA A 1 216 ? 16.120 -14.346 -3.292 1.00 91.69 216 ALA A N 1
ATOM 1674 C CA . ALA A 1 216 ? 16.069 -14.662 -4.718 1.00 91.69 216 ALA A CA 1
ATOM 1675 C C . ALA A 1 216 ? 15.552 -16.087 -4.980 1.00 91.69 216 ALA A C 1
ATOM 1677 O O . ALA A 1 216 ? 14.697 -16.278 -5.842 1.00 91.69 216 ALA A O 1
ATOM 1678 N N . MET A 1 217 ? 16.000 -17.071 -4.195 1.00 92.50 217 MET A N 1
ATOM 1679 C CA . MET A 1 217 ? 15.532 -18.453 -4.292 1.00 92.50 217 MET A CA 1
ATOM 1680 C C . MET A 1 217 ? 14.046 -18.584 -3.942 1.00 92.50 217 MET A C 1
ATOM 1682 O O . MET A 1 217 ? 13.337 -19.344 -4.597 1.00 92.50 217 MET A O 1
ATOM 1686 N N . GLN A 1 218 ? 13.560 -17.834 -2.948 1.00 90.25 218 GLN A N 1
ATOM 1687 C CA . GLN A 1 218 ? 12.132 -17.774 -2.628 1.00 90.25 218 GLN A CA 1
ATOM 1688 C C . GLN A 1 218 ? 11.311 -17.156 -3.767 1.00 90.25 218 GLN A C 1
ATOM 1690 O O . GLN A 1 218 ? 10.256 -17.679 -4.102 1.00 90.25 218 GLN A O 1
ATOM 1695 N N . GLU A 1 219 ? 11.777 -16.071 -4.387 1.00 90.88 219 GLU A N 1
ATOM 1696 C CA . GLU A 1 219 ? 11.078 -15.471 -5.532 1.00 90.88 219 GLU A CA 1
ATOM 1697 C C . GLU A 1 219 ? 11.057 -16.415 -6.744 1.00 90.88 219 GLU A C 1
ATOM 1699 O O . GLU A 1 219 ? 10.026 -16.580 -7.395 1.00 90.88 219 GLU A O 1
ATOM 1704 N N . TRP A 1 220 ? 12.174 -17.087 -7.034 1.00 93.62 220 TRP A N 1
ATOM 1705 C CA . TRP A 1 220 ? 12.238 -18.062 -8.123 1.00 93.62 220 TRP A CA 1
ATOM 1706 C C . TRP A 1 220 ? 11.376 -19.290 -7.864 1.00 93.62 220 TRP A C 1
ATOM 1708 O O . TRP A 1 220 ? 10.723 -19.766 -8.788 1.00 93.62 220 TRP A O 1
ATOM 1718 N N . SER A 1 221 ? 11.342 -19.804 -6.633 1.00 92.81 221 SER A N 1
ATOM 1719 C CA . SER A 1 221 ? 10.468 -20.929 -6.303 1.00 92.81 221 SER A CA 1
ATOM 1720 C C . SER A 1 221 ? 8.994 -20.536 -6.413 1.00 92.81 221 SER A C 1
ATOM 1722 O O . SER A 1 221 ? 8.211 -21.312 -6.959 1.00 92.81 221 SER A O 1
ATOM 1724 N N . ARG A 1 222 ? 8.631 -19.307 -6.012 1.00 91.44 222 ARG A N 1
ATOM 1725 C CA . ARG A 1 222 ? 7.265 -18.771 -6.142 1.00 91.44 222 ARG A CA 1
ATOM 1726 C C . ARG A 1 222 ? 6.767 -18.698 -7.580 1.00 91.44 222 ARG A C 1
ATOM 1728 O O . ARG A 1 222 ? 5.590 -18.957 -7.818 1.00 91.44 222 ARG A O 1
ATOM 1735 N N . LEU A 1 223 ? 7.639 -18.395 -8.546 1.00 92.00 223 LEU A N 1
ATOM 1736 C CA . LEU A 1 223 ? 7.264 -18.384 -9.968 1.00 92.00 223 LEU A CA 1
ATOM 1737 C C . LEU A 1 223 ? 6.697 -19.728 -10.449 1.00 92.00 223 LEU A C 1
ATOM 1739 O O . LEU A 1 223 ? 5.894 -19.743 -11.379 1.00 92.00 223 LEU A O 1
ATOM 1743 N N . PHE A 1 224 ? 7.120 -20.838 -9.837 1.00 89.69 224 PHE A N 1
ATOM 1744 C CA . PHE A 1 224 ? 6.767 -22.193 -10.267 1.00 89.69 224 PHE A CA 1
ATOM 1745 C C . PHE A 1 224 ? 5.950 -22.983 -9.234 1.00 89.69 224 PHE A C 1
ATOM 1747 O O . PHE A 1 224 ? 5.569 -24.121 -9.505 1.00 89.69 224 PHE A O 1
ATOM 1754 N N . SER A 1 225 ? 5.673 -22.415 -8.059 1.00 87.75 225 SER A N 1
ATOM 1755 C CA . SER A 1 225 ? 4.788 -23.017 -7.059 1.00 87.75 225 SER A CA 1
ATOM 1756 C C . SER A 1 225 ? 3.321 -22.719 -7.361 1.00 87.75 225 SER A C 1
ATOM 1758 O O . SER A 1 225 ? 3.014 -21.722 -8.001 1.00 87.75 225 SER A O 1
ATOM 1760 N N . ALA A 1 226 ? 2.396 -23.529 -6.845 1.00 84.38 226 ALA A N 1
ATOM 1761 C CA . ALA A 1 226 ? 0.986 -23.149 -6.847 1.00 84.38 226 ALA A CA 1
ATOM 1762 C C . ALA A 1 226 ? 0.780 -21.889 -5.986 1.00 84.38 226 ALA A C 1
ATOM 1764 O O . ALA A 1 226 ? 1.270 -21.830 -4.855 1.00 84.38 226 ALA A O 1
ATOM 1765 N N . SER A 1 227 ? 0.070 -20.892 -6.517 1.00 82.19 227 SER A N 1
ATOM 1766 C CA . SER A 1 227 ? -0.316 -19.709 -5.745 1.00 82.19 227 SER A CA 1
ATOM 1767 C C . SER A 1 227 ? -1.225 -20.110 -4.577 1.00 82.19 227 SER A C 1
ATOM 1769 O O . SER A 1 227 ? -2.093 -20.967 -4.757 1.00 82.19 227 SER A O 1
ATOM 1771 N N . PRO A 1 228 ? -1.082 -19.488 -3.396 1.00 82.50 228 PRO A N 1
ATOM 1772 C CA . PRO A 1 228 ? -2.040 -19.681 -2.317 1.00 82.50 228 PRO A CA 1
ATOM 1773 C C . PRO A 1 228 ? -3.431 -19.218 -2.777 1.00 82.50 228 PRO A C 1
ATOM 1775 O O . PRO A 1 228 ? -3.565 -18.126 -3.319 1.00 82.50 228 PRO A O 1
ATOM 1778 N N . GLU A 1 229 ? -4.475 -20.017 -2.550 1.00 83.75 229 GLU A N 1
ATOM 1779 C CA . GLU A 1 229 ? -5.874 -19.645 -2.835 1.00 83.75 229 GLU A CA 1
ATOM 1780 C C . GLU A 1 229 ? -6.519 -18.972 -1.610 1.00 83.75 229 GLU A C 1
ATOM 1782 O O . GLU A 1 229 ? -7.553 -19.401 -1.093 1.00 83.75 229 GLU A O 1
ATOM 1787 N N . THR A 1 230 ? -5.867 -17.937 -1.079 1.00 90.38 230 THR A N 1
ATOM 1788 C CA . THR A 1 230 ? -6.383 -17.165 0.058 1.00 90.38 230 THR A CA 1
ATOM 1789 C C . THR A 1 230 ? -7.133 -15.932 -0.436 1.00 90.38 230 THR A C 1
ATOM 1791 O O . THR A 1 230 ? -6.950 -15.464 -1.557 1.00 90.38 230 THR A O 1
ATOM 1794 N N . VAL A 1 231 ? -7.963 -15.339 0.424 1.00 91.19 231 VAL A N 1
ATOM 1795 C CA . VAL A 1 231 ? -8.586 -14.044 0.111 1.00 91.19 231 VAL A CA 1
ATOM 1796 C C . VAL A 1 231 ? -7.524 -12.963 -0.157 1.00 91.19 231 VAL A C 1
ATOM 1798 O O . VAL A 1 231 ? -7.712 -12.113 -1.022 1.00 91.19 231 VAL A O 1
ATOM 1801 N N . TYR A 1 232 ? -6.382 -13.039 0.530 1.00 93.31 232 TYR A N 1
ATOM 1802 C CA . TYR A 1 232 ? -5.287 -12.073 0.467 1.00 93.31 232 TYR A CA 1
ATOM 1803 C C . TYR A 1 232 ? -4.550 -12.087 -0.871 1.00 93.31 232 TYR A C 1
ATOM 1805 O O . TYR A 1 232 ? -4.269 -11.025 -1.428 1.00 93.31 232 TYR A O 1
ATOM 1813 N N . SER A 1 233 ? -4.270 -13.277 -1.406 1.00 92.75 233 SER A N 1
ATOM 1814 C CA . SER A 1 233 ? -3.616 -13.414 -2.707 1.00 92.75 233 SER A CA 1
ATOM 1815 C C . SER A 1 233 ? -4.526 -12.964 -3.838 1.00 92.75 233 SER A C 1
ATOM 1817 O O . SER A 1 233 ? -4.077 -12.252 -4.729 1.00 92.75 233 SER A O 1
ATOM 1819 N N . VAL A 1 234 ? -5.826 -13.262 -3.754 1.00 92.19 234 VAL A N 1
ATOM 1820 C CA . VAL A 1 234 ? -6.809 -12.776 -4.731 1.00 92.19 234 VAL A CA 1
ATOM 1821 C C . VAL A 1 234 ? -6.926 -11.250 -4.678 1.00 92.19 234 VAL A C 1
ATOM 1823 O O . VAL A 1 234 ? -6.999 -10.612 -5.726 1.00 92.19 234 VAL A O 1
ATOM 1826 N N . PHE A 1 235 ? -6.894 -10.639 -3.487 1.00 92.31 235 PHE A N 1
ATOM 1827 C CA . PHE A 1 235 ? -6.843 -9.178 -3.357 1.00 92.31 235 PHE A CA 1
ATOM 1828 C C . PHE A 1 235 ? -5.592 -8.584 -4.005 1.00 92.31 235 PHE A C 1
ATOM 1830 O O . PHE A 1 235 ? -5.690 -7.585 -4.720 1.00 92.31 235 PHE A O 1
ATOM 1837 N N . LEU A 1 236 ? -4.422 -9.182 -3.768 1.00 92.38 236 LEU A N 1
ATOM 1838 C CA . LEU A 1 236 ? -3.184 -8.722 -4.385 1.00 92.38 236 LEU A CA 1
ATOM 1839 C C . LEU A 1 236 ? -3.248 -8.872 -5.911 1.00 92.38 236 LEU A C 1
ATOM 1841 O O . LEU A 1 236 ? -3.029 -7.898 -6.626 1.00 92.38 236 LEU A O 1
ATOM 1845 N N . ASP A 1 237 ? -3.632 -10.040 -6.416 1.00 91.56 237 ASP A N 1
ATOM 1846 C CA . ASP A 1 237 ? -3.718 -10.318 -7.851 1.00 91.56 237 ASP A CA 1
ATOM 1847 C C . ASP A 1 237 ? -4.735 -9.413 -8.559 1.00 91.56 237 ASP A C 1
ATOM 1849 O O . ASP A 1 237 ? -4.459 -8.911 -9.651 1.00 91.56 237 ASP A O 1
ATOM 1853 N N . ALA A 1 238 ? -5.875 -9.119 -7.930 1.00 89.06 238 ALA A N 1
ATOM 1854 C CA . ALA A 1 238 ? -6.856 -8.169 -8.454 1.00 89.06 238 ALA A CA 1
ATOM 1855 C C . ALA A 1 238 ? -6.269 -6.757 -8.600 1.00 89.06 238 ALA A C 1
ATOM 1857 O O . ALA A 1 238 ? -6.487 -6.089 -9.612 1.00 89.06 238 ALA A O 1
ATOM 1858 N N . ARG A 1 239 ? -5.453 -6.315 -7.634 1.00 87.94 239 ARG A N 1
ATOM 1859 C CA . ARG A 1 239 ? -4.734 -5.037 -7.737 1.00 87.94 239 ARG A CA 1
ATOM 1860 C C . ARG A 1 239 ? -3.696 -5.066 -8.854 1.00 87.94 239 ARG A C 1
ATOM 1862 O O . ARG A 1 239 ? -3.600 -4.104 -9.603 1.00 87.94 239 ARG A O 1
ATOM 1869 N N . LEU A 1 240 ? -2.959 -6.166 -9.005 1.00 90.19 240 LEU A N 1
ATOM 1870 C CA . LEU A 1 240 ? -1.933 -6.326 -10.044 1.00 90.19 240 LEU A CA 1
ATOM 1871 C C . LEU A 1 240 ? -2.511 -6.499 -11.457 1.00 90.19 240 LEU A C 1
ATOM 1873 O O . LEU A 1 240 ? -1.796 -6.334 -12.444 1.00 90.19 240 LEU A O 1
ATOM 1877 N N . THR A 1 241 ? -3.794 -6.835 -11.569 1.00 89.69 241 THR A N 1
ATOM 1878 C CA . THR A 1 241 ? -4.520 -6.978 -12.841 1.00 89.69 241 THR A CA 1
ATOM 1879 C C . THR A 1 241 ? -5.442 -5.797 -13.137 1.00 89.69 241 THR A C 1
ATOM 1881 O O . THR A 1 241 ? -6.155 -5.809 -14.143 1.00 89.69 241 THR A O 1
ATOM 1884 N N . ALA A 1 242 ? -5.410 -4.744 -12.312 1.00 85.06 242 ALA A N 1
ATOM 1885 C CA . ALA A 1 242 ? -6.194 -3.546 -12.562 1.00 85.06 242 ALA A CA 1
ATOM 1886 C C . ALA A 1 242 ? -5.814 -2.920 -13.924 1.00 85.06 242 ALA A C 1
ATOM 1888 O O . ALA A 1 242 ? -4.632 -2.904 -14.288 1.00 85.06 242 ALA A O 1
ATOM 1889 N N . PRO A 1 243 ? -6.770 -2.339 -14.676 1.00 85.62 243 PRO A N 1
ATOM 1890 C CA . PRO A 1 243 ? -6.512 -1.814 -16.021 1.00 85.62 243 PRO A CA 1
ATOM 1891 C C . PRO A 1 243 ? -5.340 -0.828 -16.095 1.00 85.62 243 PRO A C 1
ATOM 1893 O O . PRO A 1 243 ? -4.568 -0.850 -17.052 1.00 85.62 243 PRO A O 1
ATOM 1896 N N . GLN A 1 244 ? -5.172 0.011 -15.071 1.00 82.69 244 GLN A N 1
ATOM 1897 C CA . GLN A 1 244 ? -4.060 0.960 -14.964 1.00 82.69 244 GLN A CA 1
ATOM 1898 C C . GLN A 1 244 ? -2.699 0.254 -14.911 1.00 82.69 244 GLN A C 1
ATOM 1900 O O . GLN A 1 244 ? -1.750 0.704 -15.549 1.00 82.69 244 GLN A O 1
ATOM 1905 N N . VAL A 1 245 ? -2.608 -0.880 -14.207 1.00 87.56 245 VAL A N 1
ATOM 1906 C CA . VAL A 1 245 ? -1.388 -1.695 -14.134 1.00 87.56 245 VAL A CA 1
ATOM 1907 C C . VAL A 1 245 ? -1.063 -2.290 -15.484 1.00 87.56 245 VAL A C 1
ATOM 1909 O O . VAL A 1 245 ? 0.068 -2.173 -15.955 1.00 87.56 245 VAL A O 1
ATOM 1912 N N . CYS A 1 246 ? -2.067 -2.863 -16.146 1.00 89.12 246 CYS A N 1
ATOM 1913 C CA . CYS A 1 246 ? -1.895 -3.412 -17.480 1.00 89.12 246 CYS A CA 1
ATOM 1914 C C . CYS A 1 246 ? -1.397 -2.338 -18.455 1.00 89.12 246 CYS A C 1
ATOM 1916 O O . CYS A 1 246 ? -0.415 -2.570 -19.159 1.00 89.12 246 CYS A O 1
ATOM 1918 N N . TRP A 1 247 ? -2.010 -1.150 -18.467 1.00 88.88 247 TRP A N 1
ATOM 1919 C CA . TRP A 1 247 ? -1.563 -0.048 -19.322 1.00 88.88 247 TRP A CA 1
ATOM 1920 C C . TRP A 1 247 ? -0.154 0.432 -18.981 1.00 88.88 247 TRP A C 1
ATOM 1922 O O . TRP A 1 247 ? 0.648 0.609 -19.897 1.00 88.88 247 TRP A O 1
ATOM 1932 N N . LEU A 1 248 ? 0.179 0.585 -17.697 1.00 90.56 248 LEU A N 1
ATOM 1933 C CA . LEU A 1 248 ? 1.524 0.960 -17.256 1.00 90.56 248 LEU A CA 1
ATOM 1934 C C . LEU A 1 248 ? 2.573 -0.030 -17.778 1.00 90.56 248 LEU A C 1
ATOM 1936 O O . LEU A 1 248 ? 3.575 0.383 -18.367 1.00 90.56 248 LEU A O 1
ATOM 1940 N N . LEU A 1 249 ? 2.332 -1.331 -17.601 1.00 90.88 249 LEU A N 1
ATOM 1941 C CA . LEU A 1 249 ? 3.233 -2.385 -18.065 1.00 90.88 249 LEU A CA 1
ATOM 1942 C C . LEU A 1 249 ? 3.353 -2.377 -19.593 1.00 90.88 249 LEU A C 1
ATOM 1944 O O . LEU A 1 249 ? 4.468 -2.383 -20.113 1.00 90.88 249 LEU A O 1
ATOM 1948 N N . TRP A 1 250 ? 2.240 -2.278 -20.325 1.00 90.69 250 TRP A N 1
ATOM 1949 C CA . TRP A 1 250 ? 2.254 -2.231 -21.791 1.00 90.69 250 TRP A CA 1
ATOM 1950 C C . TRP A 1 250 ? 2.976 -1.002 -22.339 1.00 90.69 250 TRP A C 1
ATOM 1952 O O . TRP A 1 250 ? 3.824 -1.142 -23.220 1.00 90.69 250 TRP A O 1
ATOM 1962 N N . ILE A 1 251 ? 2.698 0.193 -21.811 1.00 90.50 251 ILE A N 1
ATOM 1963 C CA . ILE A 1 251 ? 3.392 1.425 -22.213 1.00 90.50 251 ILE A CA 1
ATOM 1964 C C . ILE A 1 251 ? 4.889 1.289 -21.937 1.00 90.50 251 ILE A C 1
ATOM 1966 O O . ILE A 1 251 ? 5.708 1.667 -22.777 1.00 90.50 251 ILE A O 1
ATOM 1970 N N . SER A 1 252 ? 5.253 0.691 -20.804 1.00 89.88 252 SER A N 1
ATOM 1971 C CA . SER A 1 252 ? 6.650 0.480 -20.438 1.00 89.88 252 SER A CA 1
ATOM 1972 C C . SER A 1 252 ? 7.347 -0.500 -21.382 1.00 89.88 252 SER A C 1
ATOM 1974 O O . SER A 1 252 ? 8.444 -0.219 -21.864 1.00 89.88 252 SER A O 1
ATOM 1976 N N . VAL A 1 253 ? 6.689 -1.605 -21.735 1.00 88.12 253 VAL A N 1
ATOM 1977 C CA . VAL A 1 253 ? 7.181 -2.568 -22.730 1.00 88.12 253 VAL A CA 1
ATOM 1978 C C . VAL A 1 253 ? 7.336 -1.907 -24.103 1.00 88.12 253 VAL A C 1
ATOM 1980 O O . VAL A 1 253 ? 8.379 -2.055 -24.739 1.00 88.12 253 VAL A O 1
ATOM 1983 N N . LEU A 1 254 ? 6.351 -1.125 -24.555 1.00 86.81 254 LEU A N 1
ATOM 1984 C CA . LEU A 1 254 ? 6.415 -0.410 -25.834 1.00 86.81 254 LEU A CA 1
ATOM 1985 C C . LEU A 1 254 ? 7.565 0.604 -25.861 1.00 86.81 254 LEU A C 1
ATOM 1987 O O . LEU A 1 254 ? 8.328 0.650 -26.830 1.00 86.81 254 LEU A O 1
ATOM 1991 N N . ALA A 1 255 ? 7.728 1.380 -24.789 1.00 84.75 255 ALA A N 1
ATOM 1992 C CA . ALA A 1 255 ? 8.806 2.352 -24.647 1.00 84.75 255 ALA A CA 1
ATOM 1993 C C . ALA A 1 255 ? 10.196 1.698 -24.550 1.00 84.75 255 ALA A C 1
ATOM 1995 O O . ALA A 1 255 ? 11.189 2.317 -24.940 1.00 84.75 255 ALA A O 1
ATOM 1996 N N . ALA A 1 256 ? 10.278 0.461 -24.055 1.00 83.06 256 ALA A N 1
ATOM 1997 C CA . ALA A 1 256 ? 11.540 -0.241 -23.863 1.00 83.06 256 ALA A CA 1
ATOM 1998 C C . ALA A 1 256 ? 11.960 -1.142 -25.037 1.00 83.06 256 ALA A C 1
ATOM 2000 O O . ALA A 1 256 ? 13.160 -1.307 -25.262 1.00 83.06 256 ALA A O 1
ATOM 2001 N N . LEU A 1 257 ? 11.001 -1.727 -25.767 1.00 78.25 257 LEU A N 1
ATOM 2002 C CA . LEU A 1 257 ? 11.255 -2.749 -26.794 1.00 78.25 257 LEU A CA 1
ATOM 2003 C C . LEU A 1 257 ? 10.914 -2.326 -28.222 1.00 78.25 257 LEU A C 1
ATOM 2005 O O . LEU A 1 257 ? 11.505 -2.851 -29.167 1.00 78.25 257 LEU A O 1
ATOM 2009 N N . VAL A 1 258 ? 9.910 -1.464 -28.390 1.00 74.44 258 VAL A N 1
ATOM 2010 C CA . VAL A 1 258 ? 9.290 -1.213 -29.700 1.00 74.44 258 VAL A CA 1
ATOM 2011 C C . VAL A 1 258 ? 9.684 0.150 -30.244 1.00 74.44 258 VAL A C 1
ATOM 2013 O O . VAL A 1 258 ? 9.995 0.283 -31.430 1.00 74.44 258 VAL A O 1
ATOM 2016 N N . LEU A 1 259 ? 9.679 1.177 -29.394 1.00 73.38 259 LEU A N 1
ATOM 2017 C CA . LEU A 1 259 ? 9.950 2.537 -29.830 1.00 73.38 259 LEU A CA 1
ATOM 2018 C C . LEU A 1 259 ? 11.458 2.768 -30.014 1.00 73.38 259 LEU A C 1
ATOM 2020 O O . LEU A 1 259 ? 12.236 2.630 -29.066 1.00 73.38 259 LEU A O 1
ATOM 2024 N N . PRO A 1 260 ? 11.903 3.181 -31.215 1.00 73.19 260 PRO A N 1
ATOM 2025 C CA . PRO A 1 260 ? 13.292 3.547 -31.414 1.00 73.19 260 PRO A CA 1
ATOM 2026 C C . PRO A 1 260 ? 13.618 4.821 -30.623 1.00 73.19 260 PRO A C 1
ATOM 2028 O O . PRO A 1 260 ? 12.758 5.673 -30.387 1.00 73.19 260 PRO A O 1
ATOM 2031 N N . GLY A 1 261 ? 14.883 4.966 -30.223 1.00 76.19 261 GLY A N 1
ATOM 2032 C CA . GLY A 1 261 ? 15.329 6.116 -29.436 1.00 76.19 261 GLY A CA 1
ATOM 2033 C C . GLY A 1 261 ? 15.117 7.454 -30.152 1.00 76.19 261 GLY A C 1
ATOM 2034 O O . GLY A 1 261 ? 15.093 7.525 -31.381 1.00 76.19 261 GLY A O 1
ATOM 2035 N N . PHE A 1 262 ? 15.031 8.542 -29.383 1.00 82.25 262 PHE A N 1
ATOM 2036 C CA . PHE A 1 262 ? 14.816 9.907 -29.885 1.00 82.25 262 PHE A CA 1
ATOM 2037 C C . PHE A 1 262 ? 15.693 10.312 -31.097 1.00 82.25 262 PHE A C 1
ATOM 2039 O O . PHE A 1 262 ? 15.157 10.895 -32.045 1.00 82.25 262 PHE A O 1
ATOM 2046 N N . PRO A 1 263 ? 16.997 9.959 -31.168 1.00 83.19 263 PRO A N 1
ATOM 2047 C CA . PRO A 1 263 ? 17.829 10.266 -32.335 1.00 83.19 263 PRO A CA 1
ATOM 2048 C C . PRO A 1 263 ? 17.330 9.645 -33.641 1.00 83.19 263 PRO A C 1
ATOM 2050 O O . PRO A 1 263 ? 17.473 10.251 -34.699 1.00 83.19 263 PRO A O 1
ATOM 2053 N N . TRP A 1 264 ? 16.720 8.458 -33.578 1.00 86.19 264 TRP A N 1
ATOM 2054 C CA . TRP A 1 264 ? 16.182 7.787 -34.758 1.00 86.19 264 TRP A CA 1
ATOM 2055 C C . TRP A 1 264 ? 15.067 8.616 -35.385 1.00 86.19 264 TRP A C 1
ATOM 2057 O O . TRP A 1 264 ? 15.096 8.844 -36.588 1.00 86.19 264 TRP A O 1
ATOM 2067 N N . TRP A 1 265 ? 14.134 9.127 -34.577 1.00 84.25 265 TRP A N 1
ATOM 2068 C CA . TRP A 1 265 ? 13.048 9.995 -35.046 1.00 84.25 265 TRP A CA 1
ATOM 2069 C C . TRP A 1 265 ? 13.587 11.306 -35.611 1.00 84.25 265 TRP A C 1
ATOM 2071 O O . TRP A 1 265 ? 13.117 11.792 -36.641 1.00 84.25 265 TRP A O 1
ATOM 2081 N N . MET A 1 266 ? 14.628 11.841 -34.970 1.00 85.19 266 MET A N 1
ATOM 2082 C CA . MET A 1 266 ? 15.291 13.061 -35.408 1.00 85.19 266 MET A CA 1
ATOM 2083 C C . MET A 1 266 ? 16.032 12.909 -36.742 1.00 85.19 266 MET A C 1
ATOM 2085 O O . MET A 1 266 ? 16.122 13.875 -37.494 1.00 85.19 266 MET A O 1
ATOM 2089 N N . ALA A 1 267 ? 16.520 11.712 -37.064 1.00 85.50 267 ALA A N 1
ATOM 2090 C CA . ALA A 1 267 ? 17.204 11.421 -38.323 1.00 85.50 267 ALA A CA 1
ATOM 2091 C C . ALA A 1 267 ? 16.246 11.196 -39.512 1.00 85.50 267 ALA A C 1
ATOM 2093 O O . ALA A 1 267 ? 16.694 11.041 -40.647 1.00 85.50 267 ALA A O 1
ATOM 2094 N N . ARG A 1 268 ? 14.926 11.155 -39.279 1.00 89.75 268 ARG A N 1
ATOM 2095 C CA . ARG A 1 268 ? 13.918 10.949 -40.332 1.00 89.75 268 ARG A CA 1
ATOM 2096 C C . ARG A 1 268 ? 13.465 12.271 -40.972 1.00 89.75 268 ARG A C 1
ATOM 2098 O O . ARG A 1 268 ? 13.964 13.365 -40.692 1.00 89.75 268 ARG A O 1
ATOM 2105 N N . GLY A 1 269 ? 12.493 12.159 -41.879 1.00 89.62 269 GLY A N 1
ATOM 2106 C CA . GLY A 1 269 ? 11.894 13.288 -42.587 1.00 89.62 269 GLY A CA 1
ATOM 2107 C C . GLY A 1 269 ? 11.327 14.377 -41.657 1.00 89.62 269 GLY A C 1
ATOM 2108 O O . GLY A 1 269 ? 11.074 14.133 -40.474 1.00 89.62 269 GLY A O 1
ATOM 2109 N N . PRO A 1 270 ? 11.100 15.594 -42.182 1.00 89.56 270 PRO A N 1
ATOM 2110 C CA . PRO A 1 270 ? 10.720 16.765 -41.385 1.00 89.56 270 PRO A CA 1
ATOM 2111 C C . PRO A 1 270 ? 9.425 16.571 -40.579 1.00 89.56 270 PRO A C 1
ATOM 2113 O O . PRO A 1 270 ? 9.339 17.040 -39.448 1.00 89.56 270 PRO A O 1
ATOM 2116 N N . ARG A 1 271 ? 8.451 15.817 -41.111 1.00 90.94 271 ARG A N 1
ATOM 2117 C CA . ARG A 1 271 ? 7.185 15.509 -40.418 1.00 90.94 271 ARG A CA 1
ATOM 2118 C C . ARG A 1 271 ? 7.400 14.708 -39.127 1.00 90.94 271 ARG A C 1
ATOM 2120 O O . ARG A 1 271 ? 6.874 15.075 -38.085 1.00 90.94 271 ARG A O 1
ATOM 2127 N N . LEU A 1 272 ? 8.217 13.654 -39.182 1.00 88.31 272 LEU A N 1
ATOM 2128 C CA . LEU A 1 272 ? 8.532 12.799 -38.027 1.00 88.31 272 LEU A CA 1
ATOM 2129 C C . LEU A 1 272 ? 9.365 13.544 -36.978 1.00 88.31 272 LEU A C 1
ATOM 2131 O O . LEU A 1 272 ? 9.130 13.392 -35.782 1.00 88.31 272 LEU A O 1
ATOM 2135 N N . ARG A 1 273 ? 10.284 14.409 -37.425 1.00 89.19 273 ARG A N 1
ATOM 2136 C CA . ARG A 1 273 ? 11.021 15.331 -36.550 1.00 89.19 273 ARG A CA 1
ATOM 2137 C C . ARG A 1 273 ? 10.090 16.260 -35.777 1.00 89.19 273 ARG A C 1
ATOM 2139 O O . ARG A 1 273 ? 10.265 16.433 -34.573 1.00 89.19 273 ARG A O 1
ATOM 2146 N N . LEU A 1 274 ? 9.123 16.864 -36.464 1.00 90.75 274 LEU A N 1
ATOM 2147 C CA . LEU A 1 274 ? 8.152 17.755 -35.836 1.00 90.75 274 LEU A CA 1
ATOM 2148 C C . LEU A 1 274 ? 7.260 16.994 -34.850 1.00 90.75 274 LEU A C 1
ATOM 2150 O O . LEU A 1 274 ? 7.081 17.460 -33.730 1.00 90.75 274 LEU A O 1
ATOM 2154 N N . ALA A 1 275 ? 6.782 15.805 -35.225 1.00 89.69 275 ALA A N 1
ATOM 2155 C CA . ALA A 1 275 ? 5.978 14.953 -34.352 1.00 89.69 275 ALA A CA 1
ATOM 2156 C C . ALA A 1 275 ? 6.730 14.561 -33.068 1.00 89.69 275 ALA A C 1
ATOM 2158 O O . ALA A 1 275 ? 6.192 14.716 -31.976 1.00 89.69 275 ALA A O 1
ATOM 2159 N N . ALA A 1 276 ? 7.993 14.135 -33.176 1.00 88.19 276 ALA A N 1
ATOM 2160 C CA . ALA A 1 276 ? 8.813 13.786 -32.014 1.00 88.19 276 ALA A CA 1
ATOM 2161 C C . ALA A 1 276 ? 9.069 14.989 -31.093 1.00 88.19 276 ALA A C 1
ATOM 2163 O O . ALA A 1 276 ? 9.034 14.854 -29.870 1.00 88.19 276 ALA A O 1
ATOM 2164 N N . LYS A 1 277 ? 9.288 16.179 -31.670 1.00 90.81 277 LYS A N 1
ATOM 2165 C CA . LYS A 1 277 ? 9.400 17.417 -30.891 1.00 90.81 277 LYS A CA 1
ATOM 2166 C C . LYS A 1 277 ? 8.092 17.760 -30.186 1.00 90.81 277 LYS A C 1
ATOM 2168 O O . LYS A 1 277 ? 8.116 18.020 -28.990 1.00 90.81 277 LYS A O 1
ATOM 2173 N N . GLY A 1 278 ? 6.972 17.720 -30.907 1.00 92.38 278 GLY A N 1
ATOM 2174 C CA . GLY A 1 278 ? 5.641 17.976 -30.360 1.00 92.38 278 GLY A CA 1
ATOM 2175 C C . GLY A 1 278 ? 5.306 17.036 -29.203 1.00 92.38 278 GLY A C 1
ATOM 2176 O O . GLY A 1 278 ? 4.935 17.506 -28.135 1.00 92.38 278 GLY A O 1
ATOM 2177 N N . ALA A 1 279 ? 5.544 15.732 -29.370 1.00 91.25 279 ALA A N 1
ATOM 2178 C CA . ALA A 1 279 ? 5.368 14.744 -28.308 1.00 91.25 279 ALA A CA 1
ATOM 2179 C C . ALA A 1 279 ? 6.227 15.066 -27.075 1.00 91.25 279 ALA A C 1
ATOM 2181 O O . ALA A 1 279 ? 5.722 15.078 -25.958 1.00 91.25 279 ALA A O 1
ATOM 2182 N N . GLY A 1 280 ? 7.504 15.401 -27.274 1.00 91.56 280 GLY A N 1
ATOM 2183 C CA . GLY A 1 280 ? 8.381 15.790 -26.173 1.00 91.56 280 GLY A CA 1
ATOM 2184 C C . GLY A 1 280 ? 7.930 17.056 -25.441 1.00 91.56 280 GLY A C 1
ATOM 2185 O O . GLY A 1 280 ? 7.979 17.096 -24.214 1.00 91.56 280 GLY A O 1
ATOM 2186 N N . PHE A 1 281 ? 7.435 18.065 -26.160 1.00 93.69 281 PHE A N 1
ATOM 2187 C CA . PHE A 1 281 ? 6.859 19.266 -25.546 1.00 93.69 281 PHE A CA 1
ATOM 2188 C C . PHE A 1 281 ? 5.564 18.978 -24.780 1.00 93.69 281 PHE A C 1
ATOM 2190 O O . PHE A 1 281 ? 5.386 19.515 -23.691 1.00 93.69 281 PHE A O 1
ATOM 2197 N N . LEU A 1 282 ? 4.693 18.106 -25.298 1.00 93.94 282 LEU A N 1
ATOM 2198 C CA . LEU A 1 282 ? 3.491 17.665 -24.584 1.00 93.94 282 LEU A CA 1
ATOM 2199 C C . LEU A 1 282 ? 3.853 16.937 -23.286 1.00 93.94 282 LEU A C 1
ATOM 2201 O O . LEU A 1 282 ? 3.292 17.247 -22.239 1.00 93.94 282 LEU A O 1
ATOM 2205 N N . CYS A 1 283 ? 4.838 16.036 -23.329 1.00 92.75 283 CYS A N 1
ATOM 2206 C CA . CYS A 1 283 ? 5.367 15.378 -22.136 1.00 92.75 283 CYS A CA 1
ATOM 2207 C C . CYS A 1 283 ? 5.937 16.385 -21.127 1.00 92.75 283 CYS A C 1
ATOM 2209 O O . CYS A 1 283 ? 5.686 16.261 -19.933 1.00 92.75 283 CYS A O 1
ATOM 2211 N N . PHE A 1 284 ? 6.658 17.408 -21.594 1.00 90.81 284 PHE A N 1
ATOM 2212 C CA . PHE A 1 284 ? 7.171 18.470 -20.727 1.00 90.81 284 PHE A CA 1
ATOM 2213 C C . PHE A 1 284 ? 6.036 19.279 -20.076 1.00 90.81 284 PHE A C 1
ATOM 2215 O O . PHE A 1 284 ? 6.075 19.544 -18.879 1.00 90.81 284 PHE A O 1
ATOM 2222 N N . GLY A 1 285 ? 4.992 19.619 -20.839 1.00 91.88 285 GLY A N 1
ATOM 2223 C CA . GLY A 1 285 ? 3.795 20.282 -20.317 1.00 91.88 285 GLY A CA 1
ATOM 2224 C C . GLY A 1 285 ? 3.051 19.433 -19.283 1.00 91.88 285 GLY A C 1
ATOM 2225 O O . GLY A 1 285 ? 2.650 19.954 -18.247 1.00 91.88 285 GLY A O 1
ATOM 2226 N N . ALA A 1 286 ? 2.933 18.124 -19.517 1.00 91.19 286 ALA A N 1
ATOM 2227 C CA . ALA A 1 286 ? 2.350 17.178 -18.566 1.00 91.19 286 ALA A CA 1
ATOM 2228 C C . ALA A 1 286 ? 3.147 17.126 -17.250 1.00 91.19 286 ALA A C 1
ATOM 2230 O O . ALA A 1 286 ? 2.563 17.143 -16.171 1.00 91.19 286 ALA A O 1
ATOM 2231 N N . VAL A 1 287 ? 4.481 17.142 -17.326 1.00 89.81 287 VAL A N 1
ATOM 2232 C CA . VAL A 1 287 ? 5.356 17.216 -16.144 1.00 89.81 287 VAL A CA 1
ATOM 2233 C C . VAL A 1 287 ? 5.148 18.518 -15.371 1.00 89.81 287 VAL A C 1
ATOM 2235 O O . VAL A 1 287 ? 5.006 18.484 -14.154 1.00 89.81 287 VAL A O 1
ATOM 2238 N N . ILE A 1 288 ? 5.072 19.664 -16.055 1.00 90.00 288 ILE A N 1
ATOM 2239 C CA . ILE A 1 288 ? 4.774 20.949 -15.401 1.00 90.00 288 ILE A CA 1
ATOM 2240 C C . ILE A 1 288 ? 3.415 20.887 -14.703 1.00 90.00 288 ILE A C 1
ATOM 2242 O O . ILE A 1 288 ? 3.298 21.294 -13.551 1.00 90.00 288 ILE A O 1
ATOM 2246 N N . LEU A 1 289 ? 2.398 20.355 -15.380 1.00 89.25 289 LEU A N 1
ATOM 2247 C CA . LEU A 1 289 ? 1.050 20.245 -14.838 1.00 89.25 289 LEU A CA 1
ATOM 2248 C C . LEU A 1 289 ? 1.000 19.353 -13.590 1.00 89.25 289 LEU A C 1
ATOM 2250 O O . LEU A 1 289 ? 0.312 19.688 -12.631 1.00 89.25 289 LEU A O 1
ATOM 2254 N N . PHE A 1 290 ? 1.773 18.266 -13.584 1.00 84.94 290 PHE A N 1
ATOM 2255 C CA . PHE A 1 290 ? 1.973 17.431 -12.404 1.00 84.94 290 PHE A CA 1
ATOM 2256 C C . PHE A 1 290 ? 2.649 18.209 -11.269 1.00 84.94 290 PHE A C 1
ATOM 2258 O O . PHE A 1 290 ? 2.195 18.154 -10.139 1.00 84.94 290 PHE A O 1
ATOM 2265 N N . VAL A 1 291 ? 3.707 18.980 -11.537 1.00 84.50 291 VAL A N 1
ATOM 2266 C CA . VAL A 1 291 ? 4.388 19.766 -10.488 1.00 84.50 291 VAL A CA 1
ATOM 2267 C C . VAL A 1 291 ? 3.472 20.851 -9.909 1.00 84.50 291 VAL A C 1
ATOM 2269 O O . VAL A 1 291 ? 3.515 21.120 -8.711 1.00 84.50 291 VAL A O 1
ATOM 2272 N N . ILE A 1 292 ? 2.604 21.442 -10.733 1.00 85.12 292 ILE A N 1
ATOM 2273 C CA . ILE A 1 292 ? 1.655 22.478 -10.308 1.00 85.12 292 ILE A CA 1
ATOM 2274 C C . ILE A 1 292 ? 0.694 21.978 -9.219 1.00 85.12 292 ILE A C 1
ATOM 2276 O O . ILE A 1 292 ? 0.295 22.781 -8.376 1.00 85.12 292 ILE A O 1
ATOM 2280 N N . THR A 1 293 ? 0.357 20.683 -9.160 1.00 79.00 293 THR A N 1
ATOM 2281 C CA . THR A 1 293 ? -0.522 20.162 -8.093 1.00 79.00 293 THR A CA 1
ATOM 2282 C C . THR A 1 293 ? 0.093 20.317 -6.703 1.00 79.00 293 THR A C 1
ATOM 2284 O O . THR A 1 293 ? -0.634 20.417 -5.719 1.00 79.00 293 THR A O 1
ATOM 2287 N N . PHE A 1 294 ? 1.421 20.403 -6.604 1.00 77.69 294 PHE A N 1
ATOM 2288 C CA . PHE A 1 294 ? 2.137 20.606 -5.342 1.00 77.69 294 PHE A CA 1
ATOM 2289 C C . PHE A 1 294 ? 2.259 22.083 -4.945 1.00 77.69 294 PHE A C 1
ATOM 2291 O O . PHE A 1 294 ? 2.714 22.382 -3.846 1.00 77.69 294 PHE A O 1
ATOM 2298 N N . ILE A 1 295 ? 1.840 23.013 -5.807 1.00 83.12 295 ILE A N 1
ATOM 2299 C CA . ILE A 1 295 ? 1.895 24.450 -5.536 1.00 83.12 295 ILE A CA 1
ATOM 2300 C C . ILE A 1 295 ? 0.553 24.887 -4.938 1.00 83.12 295 ILE A C 1
ATOM 2302 O O . ILE A 1 295 ? -0.495 24.784 -5.578 1.00 83.12 295 ILE A O 1
ATOM 2306 N N . GLU A 1 296 ? 0.571 25.378 -3.699 1.00 75.88 296 GLU A N 1
ATOM 2307 C CA . GLU A 1 296 ? -0.643 25.816 -2.988 1.00 75.88 296 GLU A CA 1
ATOM 2308 C C . GLU A 1 296 ? -1.307 27.033 -3.646 1.00 75.88 296 GLU A C 1
ATOM 2310 O O . GLU A 1 296 ? -2.530 27.116 -3.706 1.00 75.88 296 GLU A O 1
ATOM 2315 N N . SER A 1 297 ? -0.514 27.946 -4.211 1.00 84.38 297 SER A N 1
ATOM 2316 C CA . SER A 1 297 ? -0.982 29.188 -4.842 1.00 84.38 297 SER A CA 1
ATOM 2317 C C . SER A 1 297 ? -1.397 29.045 -6.314 1.00 84.38 297 SER A C 1
ATOM 2319 O O . SER A 1 297 ? -1.631 30.048 -6.993 1.00 84.38 297 SER A O 1
ATOM 2321 N N . ALA A 1 298 ? -1.466 27.821 -6.847 1.00 83.12 298 ALA A N 1
ATOM 2322 C CA . ALA A 1 298 ? -1.761 27.601 -8.258 1.00 83.12 298 ALA A CA 1
ATOM 2323 C C . ALA A 1 298 ? -3.250 27.826 -8.615 1.00 83.12 298 ALA A C 1
ATOM 2325 O O . ALA A 1 298 ? -4.138 27.556 -7.806 1.00 83.12 298 ALA A O 1
ATOM 2326 N N . PRO A 1 299 ? -3.566 28.259 -9.854 1.00 85.50 299 PRO A N 1
ATOM 2327 C CA . PRO A 1 299 ? -4.951 28.410 -10.302 1.00 85.50 299 PRO A CA 1
ATOM 2328 C C . PRO A 1 299 ? -5.735 27.087 -10.291 1.00 85.50 299 PRO A C 1
ATOM 2330 O O . PRO A 1 299 ? -5.255 26.067 -10.794 1.00 85.50 299 PRO A O 1
ATOM 2333 N N . SER A 1 300 ? -6.988 27.118 -9.822 1.00 81.88 300 SER A N 1
ATOM 2334 C CA . SER A 1 300 ? -7.833 25.918 -9.680 1.00 81.88 300 SER A CA 1
ATOM 2335 C C . SER A 1 300 ? -8.044 25.099 -10.966 1.00 81.88 300 SER A C 1
ATOM 2337 O O . SER A 1 300 ? -8.069 23.869 -10.874 1.00 81.88 300 SER A O 1
ATOM 2339 N N . PRO A 1 301 ? -8.141 25.672 -12.189 1.00 85.75 301 PRO A N 1
ATOM 2340 C CA . PRO A 1 301 ? -8.243 24.856 -13.400 1.00 85.75 301 PRO A CA 1
ATOM 2341 C C . PRO A 1 301 ? -6.980 24.028 -13.666 1.00 85.75 301 PRO A C 1
ATOM 2343 O O . PRO A 1 301 ? -7.083 22.894 -14.128 1.00 85.75 301 PRO A O 1
ATOM 2346 N N . LEU A 1 302 ? -5.801 24.574 -13.349 1.00 84.25 302 LEU A N 1
ATOM 2347 C CA . LEU A 1 302 ? -4.524 23.888 -13.545 1.00 84.25 302 LEU A CA 1
ATOM 2348 C C . LEU A 1 302 ? -4.320 22.786 -12.509 1.00 84.25 302 LEU A C 1
ATOM 2350 O O . LEU A 1 302 ? -3.910 21.691 -12.880 1.00 84.25 302 LEU A O 1
ATOM 2354 N N . ILE A 1 303 ? -4.678 23.045 -11.246 1.00 80.69 303 ILE A N 1
ATOM 2355 C CA . ILE A 1 303 ? -4.670 22.020 -10.194 1.00 80.69 303 ILE A CA 1
ATOM 2356 C C . ILE A 1 303 ? -5.565 20.849 -10.608 1.00 80.69 303 ILE A C 1
ATOM 2358 O O . ILE A 1 303 ? -5.099 19.717 -10.633 1.00 80.69 303 ILE A O 1
ATOM 2362 N N . ARG A 1 304 ? -6.809 21.111 -11.039 1.00 79.56 304 ARG A N 1
ATOM 2363 C CA . ARG A 1 304 ? -7.738 20.052 -11.481 1.00 79.56 304 ARG A CA 1
ATOM 2364 C C . ARG A 1 304 ? -7.195 19.232 -12.648 1.00 79.56 304 ARG A C 1
ATOM 2366 O O . ARG A 1 304 ? -7.334 18.011 -12.666 1.00 79.56 304 ARG A O 1
ATOM 2373 N N . ALA A 1 305 ? -6.578 19.889 -13.627 1.00 83.94 305 ALA A N 1
ATOM 2374 C CA . ALA A 1 305 ? -5.981 19.199 -14.763 1.00 83.94 305 ALA A CA 1
ATOM 2375 C C . ALA A 1 305 ? -4.754 18.359 -14.346 1.00 83.94 305 ALA A C 1
ATOM 2377 O O . ALA A 1 305 ? -4.573 17.250 -14.852 1.00 83.94 305 ALA A O 1
ATOM 2378 N N . GLY A 1 306 ? -3.952 18.837 -13.390 1.00 83.00 306 GLY A N 1
ATOM 2379 C CA . GLY A 1 306 ? -2.842 18.080 -12.808 1.00 83.00 306 GLY A CA 1
ATOM 2380 C C . GLY A 1 306 ? -3.293 16.902 -11.948 1.00 83.00 306 GLY A C 1
ATOM 2381 O O . GLY A 1 306 ? -2.759 15.809 -12.105 1.00 83.00 306 GLY A O 1
ATOM 2382 N N . GLU A 1 307 ? -4.322 17.071 -11.116 1.00 78.31 307 GLU A N 1
ATOM 2383 C CA . GLU A 1 307 ? -4.936 15.983 -10.340 1.00 78.31 307 GLU A CA 1
ATOM 2384 C C . GLU A 1 307 ? -5.520 14.909 -11.267 1.00 78.31 307 GLU A C 1
ATOM 2386 O O . GLU A 1 307 ? -5.354 13.712 -11.036 1.00 78.31 307 GLU A O 1
ATOM 2391 N N . TRP A 1 308 ? -6.169 15.314 -12.365 1.00 81.06 308 TRP A N 1
ATOM 2392 C CA . TRP A 1 308 ? -6.619 14.378 -13.395 1.00 81.06 308 TRP A CA 1
ATOM 2393 C C . TRP A 1 308 ? -5.451 13.586 -13.992 1.00 81.06 308 TRP A C 1
ATOM 2395 O O . TRP A 1 308 ? -5.531 12.361 -14.080 1.00 81.06 308 TRP A O 1
ATOM 2405 N N . LEU A 1 309 ? -4.353 14.260 -14.343 1.00 81.62 309 LEU A N 1
ATOM 2406 C CA . LEU A 1 309 ? -3.165 13.609 -14.890 1.00 81.62 309 LEU A CA 1
ATOM 2407 C C . LEU A 1 309 ? -2.518 12.650 -13.880 1.00 81.62 309 LEU A C 1
ATOM 2409 O O . LEU A 1 309 ? -2.135 11.539 -14.251 1.00 81.62 309 LEU A O 1
ATOM 2413 N N . HIS A 1 310 ? -2.430 13.050 -12.609 1.00 77.62 310 HIS A N 1
ATOM 2414 C CA . HIS A 1 310 ? -1.943 12.202 -11.525 1.00 77.62 310 HIS A CA 1
ATOM 2415 C C . HIS A 1 310 ? -2.784 10.924 -11.439 1.00 77.62 310 HIS A C 1
ATOM 2417 O O . HIS A 1 310 ? -2.239 9.836 -11.558 1.00 77.62 310 HIS A O 1
ATOM 2423 N N . ARG A 1 311 ? -4.120 11.030 -11.390 1.00 74.81 311 ARG A N 1
ATOM 2424 C CA . ARG A 1 311 ? -5.028 9.865 -11.335 1.00 74.81 311 ARG A CA 1
ATOM 2425 C C . ARG A 1 311 ? -4.901 8.908 -12.520 1.00 74.81 311 ARG A C 1
ATOM 2427 O O . ARG A 1 311 ? -5.037 7.703 -12.348 1.00 74.81 311 ARG A O 1
ATOM 2434 N N . VAL A 1 312 ? -4.687 9.427 -13.728 1.00 74.81 312 VAL A N 1
ATOM 2435 C CA . VAL A 1 312 ? -4.536 8.577 -14.922 1.00 74.81 312 VAL A CA 1
ATOM 2436 C C . VAL A 1 312 ? -3.169 7.887 -14.950 1.00 74.81 312 VAL A C 1
ATOM 2438 O O . VAL A 1 312 ? -3.036 6.827 -15.559 1.00 74.81 312 VAL A O 1
ATOM 2441 N N . SER A 1 313 ? -2.158 8.470 -14.301 1.00 69.44 313 SER A N 1
ATOM 2442 C CA . SER A 1 313 ? -0.785 7.959 -14.326 1.00 69.44 313 SER A CA 1
ATOM 2443 C C . SER A 1 313 ? -0.385 7.140 -13.096 1.00 69.44 313 SER A C 1
ATOM 2445 O O . SER A 1 313 ? 0.475 6.275 -13.241 1.00 69.44 313 SER A O 1
ATOM 2447 N N . SER A 1 314 ? -0.991 7.356 -11.922 1.00 66.06 314 SER A N 1
ATOM 2448 C CA . SER A 1 314 ? -0.613 6.694 -10.668 1.00 66.06 314 SER A CA 1
ATOM 2449 C C . SER A 1 314 ? -1.489 5.495 -10.307 1.00 66.06 314 SER A C 1
ATOM 2451 O O . SER A 1 314 ? -2.712 5.599 -10.320 1.00 66.06 314 SER A O 1
ATOM 2453 N N . GLN A 1 315 ? -0.859 4.379 -9.916 1.00 58.03 315 GLN A N 1
ATOM 2454 C CA . GLN A 1 315 ? -1.553 3.198 -9.372 1.00 58.03 315 GLN A CA 1
ATOM 2455 C C . GLN A 1 315 ? -1.876 3.295 -7.882 1.00 58.03 315 GLN A C 1
ATOM 2457 O O . GLN A 1 315 ? -2.894 2.766 -7.436 1.00 58.03 315 GLN A O 1
ATOM 2462 N N . ALA A 1 316 ? -0.962 3.878 -7.100 1.00 51.75 316 ALA A N 1
ATOM 2463 C CA . ALA A 1 316 ? -1.198 4.102 -5.684 1.00 51.75 316 ALA A CA 1
ATOM 2464 C C . ALA A 1 316 ? -2.399 5.036 -5.558 1.00 51.75 316 ALA A C 1
ATOM 2466 O O . ALA A 1 316 ? -2.556 5.953 -6.374 1.00 51.75 316 ALA A O 1
ATOM 2467 N N . GLY A 1 317 ? -3.241 4.798 -4.555 1.00 54.34 317 GLY A N 1
ATOM 2468 C CA . GLY A 1 317 ? -4.285 5.741 -4.233 1.00 54.34 317 GLY A CA 1
ATOM 2469 C C . GLY A 1 317 ? -3.690 7.142 -4.161 1.00 54.34 317 GLY A C 1
ATOM 2470 O O . GLY A 1 317 ? -2.668 7.355 -3.501 1.00 54.34 317 GLY A O 1
ATOM 2471 N N . SER A 1 318 ? -4.259 8.103 -4.890 1.00 58.62 318 SER A N 1
ATOM 2472 C CA . SER A 1 318 ? -3.735 9.466 -4.824 1.00 58.62 318 SER A CA 1
ATOM 2473 C C . SER A 1 318 ? -3.885 9.937 -3.378 1.00 58.62 318 SER A C 1
ATOM 2475 O O . SER A 1 318 ? -4.966 9.838 -2.801 1.00 58.62 318 SER A O 1
ATOM 2477 N N . HIS A 1 319 ? -2.777 10.352 -2.759 1.00 68.56 319 HIS A N 1
ATOM 2478 C CA . HIS A 1 319 ? -2.729 10.740 -1.343 1.00 68.56 319 HIS A CA 1
ATOM 2479 C C . HIS A 1 319 ? -3.143 9.631 -0.344 1.00 68.56 319 HIS A C 1
ATOM 2481 O O . HIS A 1 319 ? -3.649 9.905 0.751 1.00 68.56 319 HIS A O 1
ATOM 2487 N N . GLY A 1 320 ? -2.891 8.362 -0.689 1.00 80.50 320 GLY A N 1
ATOM 2488 C CA . GLY A 1 320 ? -3.127 7.205 0.182 1.00 80.50 320 GLY A CA 1
ATOM 2489 C C . GLY A 1 320 ? -4.595 6.774 0.266 1.00 80.50 320 GLY A C 1
ATOM 2490 O O . GLY A 1 320 ? -5.012 6.240 1.301 1.00 80.50 320 GLY A O 1
ATOM 2491 N N . VAL A 1 321 ? -5.378 7.066 -0.778 1.00 87.75 321 VAL A N 1
ATOM 2492 C CA . VAL A 1 321 ? -6.807 6.745 -0.889 1.00 87.75 321 VAL A CA 1
ATOM 2493 C C . VAL A 1 321 ? -7.074 5.940 -2.154 1.00 87.75 321 VAL A C 1
ATOM 2495 O O . VAL A 1 321 ? -6.876 6.427 -3.266 1.00 87.75 321 VAL A O 1
ATOM 2498 N N . HIS A 1 322 ? -7.590 4.730 -1.988 1.00 87.06 322 HIS A N 1
ATOM 2499 C CA . HIS A 1 322 ? -8.009 3.869 -3.080 1.00 87.06 322 HIS A CA 1
ATOM 2500 C C . HIS A 1 322 ? -9.481 4.093 -3.435 1.00 87.06 322 HIS A C 1
ATOM 2502 O O . HIS A 1 322 ? -10.337 4.165 -2.553 1.00 87.06 322 HIS A O 1
ATOM 2508 N N . GLN A 1 323 ? -9.791 4.145 -4.730 1.00 87.00 323 GLN A N 1
ATOM 2509 C CA . GLN A 1 323 ? -11.155 4.314 -5.225 1.00 87.00 323 GLN A CA 1
ATOM 2510 C C . GLN A 1 323 ? -11.721 2.972 -5.705 1.00 87.00 323 GLN A C 1
ATOM 2512 O O . GLN A 1 323 ? -11.264 2.413 -6.698 1.00 87.00 323 GLN A O 1
ATOM 2517 N N . GLY A 1 324 ? -12.726 2.469 -4.995 1.00 87.69 324 GLY A N 1
ATOM 2518 C CA . GLY A 1 324 ? -13.511 1.303 -5.376 1.00 87.69 324 GLY A CA 1
ATOM 2519 C C . GLY A 1 324 ? -14.680 1.637 -6.309 1.00 87.69 324 GLY A C 1
ATOM 2520 O O . GLY A 1 324 ? -14.982 2.793 -6.627 1.00 87.69 324 GLY A O 1
ATOM 2521 N N . ILE A 1 325 ? -15.375 0.589 -6.742 1.00 87.44 325 ILE A N 1
ATOM 2522 C CA . ILE A 1 325 ? -16.555 0.669 -7.608 1.00 87.44 325 ILE A CA 1
ATOM 2523 C C . ILE A 1 325 ? -17.689 1.419 -6.895 1.00 87.44 325 ILE A C 1
ATOM 2525 O O . ILE A 1 325 ? -17.864 1.328 -5.683 1.00 87.44 325 ILE A O 1
ATOM 2529 N N . GLY A 1 326 ? -18.489 2.170 -7.655 1.00 86.88 326 GLY A N 1
ATOM 2530 C CA . GLY A 1 326 ? -19.646 2.882 -7.106 1.00 86.88 326 GLY A CA 1
ATOM 2531 C C . GLY A 1 326 ? -19.279 4.081 -6.226 1.00 86.88 326 GLY A C 1
ATOM 2532 O O . GLY A 1 326 ? -20.091 4.503 -5.410 1.00 86.88 326 GLY A O 1
ATOM 2533 N N . GLY A 1 327 ? -18.061 4.616 -6.374 1.00 87.50 327 GLY A N 1
ATOM 2534 C CA . GLY A 1 327 ? -17.614 5.819 -5.668 1.00 87.50 327 GLY A CA 1
ATOM 2535 C C . GLY A 1 327 ? -17.159 5.585 -4.228 1.00 87.50 327 GLY A C 1
ATOM 2536 O O . GLY A 1 327 ? -16.916 6.559 -3.524 1.00 87.50 327 GLY A O 1
ATOM 2537 N N . TRP A 1 328 ? -17.026 4.329 -3.794 1.00 92.88 328 TRP A N 1
ATOM 2538 C CA . TRP A 1 328 ? -16.485 3.994 -2.479 1.00 92.88 328 TRP A CA 1
ATOM 2539 C C . TRP A 1 328 ? -14.999 4.344 -2.392 1.00 92.88 328 TRP A C 1
ATOM 2541 O O . TRP A 1 328 ? -14.226 4.002 -3.284 1.00 92.88 328 TRP A O 1
ATOM 2551 N N . LEU A 1 329 ? -14.588 4.988 -1.305 1.00 93.50 329 LEU A N 1
ATOM 2552 C CA . LEU A 1 329 ? -13.193 5.316 -1.023 1.00 93.50 329 LEU A CA 1
ATOM 2553 C C . LEU A 1 329 ? -12.668 4.454 0.127 1.00 93.50 329 LEU A C 1
ATOM 2555 O O . LEU A 1 329 ? -13.390 4.182 1.085 1.00 93.50 329 LEU A O 1
ATOM 2559 N N . TYR A 1 330 ? -11.404 4.049 0.060 1.00 93.56 330 TYR A N 1
ATOM 2560 C CA . TYR A 1 330 ? -10.734 3.248 1.088 1.00 93.56 330 TYR A CA 1
ATOM 2561 C C . TYR A 1 330 ? -9.366 3.835 1.404 1.00 93.56 330 TYR A C 1
ATOM 2563 O O . TYR A 1 330 ? -8.700 4.371 0.522 1.00 93.56 330 TYR A O 1
ATOM 2571 N N . ALA A 1 331 ? -8.913 3.706 2.648 1.00 92.00 331 ALA A N 1
ATOM 2572 C CA . ALA A 1 331 ? -7.532 4.027 2.973 1.00 92.00 331 ALA A CA 1
ATOM 2573 C C . ALA A 1 331 ? -6.601 2.958 2.377 1.00 92.00 331 ALA A C 1
ATOM 2575 O O . ALA A 1 331 ? -6.831 1.761 2.554 1.00 92.00 331 ALA A O 1
ATOM 2576 N N . ASP A 1 332 ? -5.516 3.373 1.719 1.00 88.19 332 ASP A N 1
ATOM 2577 C CA . ASP A 1 332 ? -4.510 2.436 1.190 1.00 88.19 332 ASP A CA 1
ATOM 2578 C C . ASP A 1 332 ? -3.913 1.554 2.300 1.00 88.19 332 ASP A C 1
ATOM 2580 O O . ASP A 1 332 ? -3.573 0.396 2.063 1.00 88.19 332 ASP A O 1
ATOM 2584 N N . THR A 1 333 ? -3.841 2.074 3.529 1.00 89.06 333 THR A N 1
ATOM 2585 C CA . THR A 1 333 ? -3.397 1.335 4.718 1.00 89.06 333 THR A CA 1
ATOM 2586 C C . THR A 1 333 ? -4.225 0.081 4.971 1.00 89.06 333 THR A C 1
ATOM 2588 O O . THR A 1 333 ? -3.658 -0.950 5.326 1.00 89.06 333 THR A O 1
ATOM 2591 N N . ASP A 1 334 ? -5.537 0.130 4.742 1.00 90.00 334 ASP A N 1
ATOM 2592 C CA . ASP A 1 334 ? -6.427 -1.010 4.975 1.00 90.00 334 ASP A CA 1
ATOM 2593 C C . ASP A 1 334 ? -6.184 -2.109 3.935 1.00 90.00 334 ASP A C 1
ATOM 2595 O O . ASP A 1 334 ? -6.155 -3.294 4.262 1.00 90.00 334 ASP A O 1
ATOM 2599 N N . LEU A 1 335 ? -5.907 -1.717 2.688 1.00 89.62 335 LEU A N 1
ATOM 2600 C CA . LEU A 1 335 ? -5.494 -2.645 1.634 1.00 89.62 335 LEU A CA 1
ATOM 2601 C C . LEU A 1 335 ? -4.114 -3.243 1.920 1.00 89.62 335 LEU A C 1
ATOM 2603 O O . LEU A 1 335 ? -3.908 -4.440 1.732 1.00 89.62 335 LEU A O 1
ATOM 2607 N N . TYR A 1 336 ? -3.160 -2.431 2.383 1.00 90.06 336 TYR A N 1
ATOM 2608 C CA . TYR A 1 336 ? -1.820 -2.912 2.718 1.00 90.06 336 TYR A CA 1
ATOM 2609 C C . TYR A 1 336 ? -1.835 -3.899 3.886 1.00 90.06 336 TYR A C 1
ATOM 2611 O O . TYR A 1 336 ? -1.118 -4.891 3.823 1.00 90.06 336 TYR A O 1
ATOM 2619 N N . ARG A 1 337 ? -2.701 -3.717 4.888 1.00 90.25 337 ARG A N 1
ATOM 2620 C CA . ARG A 1 337 ? -2.884 -4.679 5.994 1.00 90.25 337 ARG A CA 1
ATOM 2621 C C . ARG A 1 337 ? -3.423 -6.044 5.549 1.00 90.25 337 ARG A C 1
ATOM 2623 O O . ARG A 1 337 ? -3.243 -7.030 6.263 1.00 90.25 337 ARG A O 1
ATOM 2630 N N . LEU A 1 338 ? -4.072 -6.115 4.385 1.00 90.88 338 LEU A N 1
ATOM 2631 C CA . LEU A 1 338 ? -4.525 -7.375 3.791 1.00 90.88 338 LEU A CA 1
ATOM 2632 C C . LEU A 1 338 ? -3.457 -8.048 2.927 1.00 90.88 338 LEU A C 1
ATOM 2634 O O . LEU A 1 338 ? -3.489 -9.265 2.787 1.00 90.88 338 LEU A O 1
ATOM 2638 N N . THR A 1 339 ? -2.544 -7.292 2.313 1.00 91.62 339 THR A N 1
ATOM 2639 C CA . THR A 1 339 ? -1.649 -7.852 1.285 1.00 91.62 339 THR A CA 1
ATOM 2640 C C . THR A 1 339 ? -0.168 -7.807 1.636 1.00 91.62 339 THR A C 1
ATOM 2642 O O . THR A 1 339 ? 0.602 -8.552 1.039 1.00 91.6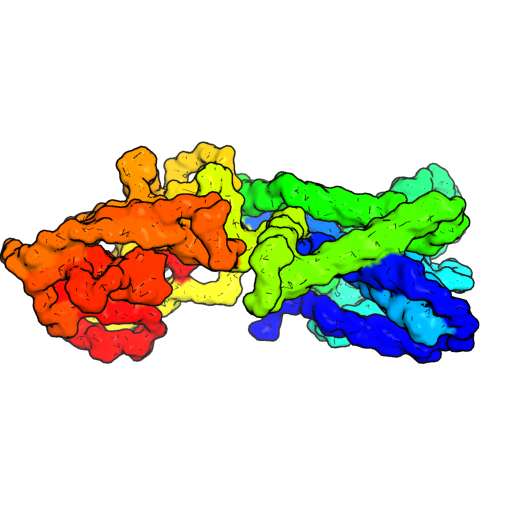2 339 THR A O 1
ATOM 2645 N N . GLN A 1 340 ? 0.268 -6.940 2.549 1.00 91.19 340 GLN A N 1
ATOM 2646 C CA . GLN A 1 340 ? 1.682 -6.692 2.835 1.00 91.19 340 GLN A CA 1
ATOM 2647 C C . GLN A 1 340 ? 2.100 -7.156 4.231 1.00 91.19 340 GLN A C 1
ATOM 2649 O O . GLN A 1 340 ? 1.293 -7.256 5.155 1.00 91.19 340 GLN A O 1
ATOM 2654 N N . LYS A 1 341 ? 3.402 -7.406 4.388 1.00 86.75 341 LYS A N 1
ATOM 2655 C CA . LYS A 1 341 ? 4.023 -7.633 5.693 1.00 86.75 341 LYS A CA 1
ATOM 2656 C C . LYS A 1 341 ? 3.914 -6.367 6.534 1.00 86.75 341 LYS A C 1
ATOM 2658 O O . LYS A 1 341 ? 4.149 -5.256 6.064 1.00 86.75 341 LYS A O 1
ATOM 2663 N N . ARG A 1 342 ? 3.596 -6.545 7.812 1.00 81.50 342 ARG A N 1
ATOM 2664 C CA . ARG A 1 342 ? 3.498 -5.431 8.748 1.00 81.50 342 ARG A CA 1
ATOM 2665 C C . ARG A 1 342 ? 4.900 -4.993 9.183 1.00 81.50 342 ARG A C 1
ATOM 2667 O O . ARG A 1 342 ? 5.603 -5.750 9.843 1.00 81.50 342 ARG A O 1
ATOM 2674 N N . HIS A 1 343 ? 5.301 -3.780 8.807 1.00 74.94 343 HIS A N 1
ATOM 2675 C CA . HIS A 1 343 ? 6.595 -3.204 9.199 1.00 74.94 343 HIS A CA 1
ATOM 2676 C C . HIS A 1 343 ? 6.538 -2.497 10.560 1.00 74.94 343 HIS A C 1
ATOM 2678 O O . HIS A 1 343 ? 7.522 -2.486 11.297 1.00 74.94 343 HIS A O 1
ATOM 2684 N N . THR A 1 344 ? 5.383 -1.926 10.909 1.00 76.50 344 THR A N 1
ATOM 2685 C CA . THR A 1 344 ? 5.136 -1.283 12.203 1.00 76.50 344 THR A CA 1
ATOM 2686 C C . THR A 1 344 ? 4.352 -2.222 13.123 1.00 76.50 344 THR A C 1
ATOM 2688 O O . THR A 1 344 ? 3.297 -2.717 12.723 1.00 76.50 344 THR A O 1
ATOM 2691 N N . PRO A 1 345 ? 4.830 -2.500 14.349 1.00 76.94 345 PRO A N 1
ATOM 2692 C CA . PRO A 1 345 ? 4.106 -3.368 15.272 1.00 76.94 345 PRO A CA 1
ATOM 2693 C C . PRO A 1 345 ? 2.710 -2.807 15.566 1.00 76.94 345 PRO A C 1
ATOM 2695 O O . PRO A 1 345 ? 2.519 -1.594 15.647 1.00 76.94 345 PRO A O 1
ATOM 2698 N N . GLY A 1 346 ? 1.732 -3.706 15.672 1.00 85.00 346 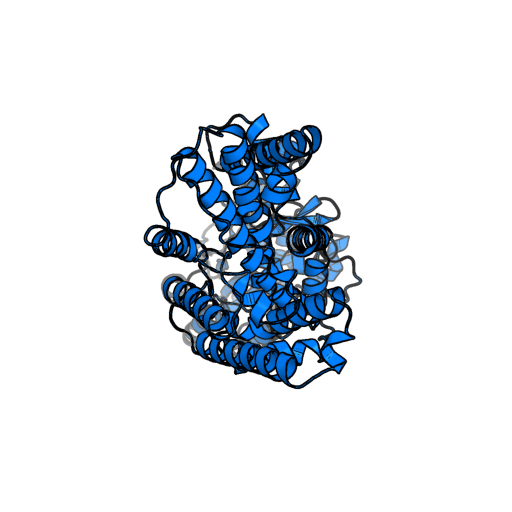GLY A N 1
ATOM 2699 C CA . GLY A 1 346 ? 0.375 -3.354 16.079 1.00 85.00 346 GLY A CA 1
ATOM 2700 C C . GLY A 1 346 ? 0.218 -3.190 17.579 1.00 85.00 346 GLY A C 1
ATOM 2701 O O . GLY A 1 346 ? 1.172 -3.322 18.340 1.00 85.00 346 GLY A O 1
ATOM 2702 N N . GLN A 1 347 ? -1.021 -2.968 18.009 1.00 91.00 347 GLN A N 1
ATOM 2703 C CA . GLN A 1 347 ? -1.354 -2.694 19.409 1.00 91.00 347 GLN A CA 1
ATOM 2704 C C . GLN A 1 347 ? -1.411 -3.957 20.282 1.00 91.00 347 GLN A C 1
ATOM 2706 O O . GLN A 1 347 ? -1.618 -3.858 21.487 1.00 91.00 347 GLN A O 1
ATOM 2711 N N . VAL A 1 348 ? -1.215 -5.155 19.716 1.00 92.94 348 VAL A N 1
ATOM 2712 C CA . VAL A 1 348 ? -1.300 -6.424 20.464 1.00 92.94 348 VAL A CA 1
ATOM 2713 C C . VAL A 1 348 ? -0.333 -6.456 21.646 1.00 92.94 348 VAL A C 1
ATOM 2715 O O . VAL A 1 348 ? -0.737 -6.831 22.743 1.00 92.94 348 VAL A O 1
ATOM 2718 N N . GLU A 1 349 ? 0.926 -6.053 21.456 1.00 92.00 349 GLU A N 1
ATOM 2719 C CA . GLU A 1 349 ? 1.915 -6.067 22.544 1.00 92.00 349 GLU A CA 1
ATOM 2720 C C . GLU A 1 349 ? 1.590 -5.036 23.630 1.00 92.00 349 GLU A C 1
ATOM 2722 O O . GLU A 1 349 ? 1.735 -5.329 24.818 1.00 92.00 349 GLU A O 1
ATOM 2727 N N . ASP A 1 350 ? 1.082 -3.862 23.246 1.00 90.56 350 ASP A N 1
ATOM 2728 C CA . ASP A 1 350 ? 0.655 -2.830 24.194 1.00 90.56 350 ASP A CA 1
ATOM 2729 C C . ASP A 1 350 ? -0.544 -3.299 25.027 1.00 90.56 350 ASP A C 1
ATOM 2731 O O . ASP A 1 350 ? -0.552 -3.140 26.249 1.00 90.56 350 ASP A O 1
ATOM 2735 N N . ILE A 1 351 ? -1.520 -3.952 24.388 1.00 93.44 351 ILE A N 1
ATOM 2736 C CA . ILE A 1 351 ? -2.697 -4.521 25.054 1.00 93.44 351 ILE A CA 1
ATOM 2737 C C . ILE A 1 351 ? -2.286 -5.661 25.996 1.00 93.44 351 ILE A C 1
ATOM 2739 O O . ILE A 1 351 ? -2.779 -5.733 27.120 1.00 93.44 351 ILE A O 1
ATOM 2743 N N . LEU A 1 352 ? -1.360 -6.536 25.587 1.00 94.19 352 LEU A N 1
ATOM 2744 C CA . LEU A 1 352 ? -0.839 -7.609 26.444 1.00 94.19 352 LEU A CA 1
ATOM 2745 C C . LEU A 1 352 ? -0.058 -7.061 27.645 1.00 94.19 352 LEU A C 1
ATOM 2747 O O . LEU A 1 352 ? -0.208 -7.558 28.765 1.00 94.19 352 LEU A O 1
ATOM 2751 N N . SER A 1 353 ? 0.762 -6.032 27.421 1.00 91.75 353 SER A N 1
ATOM 2752 C CA . SER A 1 353 ? 1.496 -5.334 28.478 1.00 91.75 353 SER A CA 1
ATOM 2753 C C . SER A 1 353 ? 0.534 -4.713 29.489 1.00 91.75 353 SER A C 1
ATOM 2755 O O . SER A 1 353 ? 0.691 -4.912 30.698 1.00 91.75 353 SER A O 1
ATOM 2757 N N . LEU A 1 354 ? -0.516 -4.049 28.997 1.00 90.94 354 LEU A N 1
ATOM 2758 C CA . LEU A 1 354 ? -1.560 -3.494 29.841 1.00 90.94 354 LEU A CA 1
ATOM 2759 C C . LEU A 1 354 ? -2.290 -4.592 30.624 1.00 90.94 354 LEU A C 1
ATOM 2761 O O . LEU A 1 354 ? -2.410 -4.496 31.841 1.00 90.94 354 LEU A O 1
ATOM 2765 N N . GLN A 1 355 ? -2.736 -5.657 29.957 1.00 93.62 355 GLN A N 1
ATOM 2766 C CA . GLN A 1 355 ? -3.444 -6.767 30.594 1.00 93.62 355 GLN A CA 1
ATOM 2767 C C . GLN A 1 355 ? -2.653 -7.346 31.773 1.00 93.62 355 GLN A C 1
ATOM 2769 O O . GLN A 1 355 ? -3.213 -7.594 32.840 1.00 93.62 355 GLN A O 1
ATOM 2774 N N . LYS A 1 356 ? -1.336 -7.509 31.617 1.00 91.56 356 LYS A N 1
ATOM 2775 C CA . LYS A 1 356 ? -0.459 -7.990 32.691 1.00 91.56 356 LYS A CA 1
ATOM 2776 C C . LYS A 1 356 ? -0.443 -7.049 33.902 1.00 91.56 356 LYS A C 1
ATOM 2778 O O . LYS A 1 356 ? -0.390 -7.513 35.039 1.00 91.56 356 LYS A O 1
ATOM 2783 N N . GLN A 1 357 ? -0.475 -5.737 33.673 1.00 88.56 357 GLN A N 1
ATOM 2784 C CA . GLN A 1 357 ? -0.536 -4.738 34.743 1.00 88.56 357 GLN A CA 1
ATOM 2785 C C . GLN A 1 357 ? -1.911 -4.710 35.417 1.00 88.56 357 GLN A C 1
ATOM 2787 O O . GLN A 1 357 ? -1.995 -4.592 36.633 1.00 88.56 357 GLN A O 1
ATOM 2792 N N . LEU A 1 358 ? -2.988 -4.867 34.651 1.00 90.50 358 LEU A N 1
ATOM 2793 C CA . LEU A 1 358 ? -4.348 -4.860 35.185 1.00 90.50 358 LEU A CA 1
ATOM 2794 C C . LEU A 1 358 ? -4.673 -6.115 35.998 1.00 90.50 358 LEU A C 1
ATOM 2796 O O . LEU A 1 358 ? -5.363 -6.030 37.014 1.00 90.50 358 LEU A O 1
ATOM 2800 N N . GLN A 1 359 ? -4.100 -7.261 35.622 1.00 87.94 359 GLN A N 1
ATOM 2801 C CA . GLN A 1 359 ? -4.202 -8.499 36.395 1.00 87.94 359 GLN A CA 1
ATOM 2802 C C . GLN A 1 359 ? -3.673 -8.354 37.825 1.00 87.94 359 GLN A C 1
ATOM 2804 O O . GLN A 1 359 ? -4.252 -8.939 38.737 1.00 87.94 359 GLN A O 1
ATOM 2809 N N . SER A 1 360 ? -2.619 -7.559 38.054 1.00 82.69 360 SER A N 1
ATOM 2810 C CA . SER A 1 360 ? -2.105 -7.326 39.412 1.00 82.69 360 SER A CA 1
ATOM 2811 C C . SER A 1 360 ? -2.987 -6.382 40.238 1.00 82.69 360 SER A C 1
ATOM 2813 O O . SER A 1 360 ? -2.939 -6.422 41.465 1.00 82.69 360 SER A O 1
ATOM 2815 N N . GLN A 1 361 ? -3.812 -5.566 39.577 1.00 82.88 361 GLN A N 1
ATOM 2816 C CA . GLN A 1 361 ? -4.726 -4.603 40.199 1.00 82.88 361 GLN A CA 1
ATOM 2817 C C . GLN A 1 361 ? -6.158 -5.143 40.350 1.00 82.88 361 GLN A C 1
ATOM 2819 O O . GLN A 1 361 ? -6.970 -4.542 41.049 1.00 82.88 361 GLN A O 1
ATOM 2824 N N . GLY A 1 362 ? -6.475 -6.278 39.716 1.00 84.88 362 GLY A N 1
ATOM 2825 C CA . GLY A 1 362 ? -7.810 -6.879 39.730 1.00 84.88 362 GLY A CA 1
ATOM 2826 C C . GLY A 1 362 ? -8.831 -6.176 38.827 1.00 84.88 362 GLY A C 1
ATOM 2827 O O . GLY A 1 362 ? -10.031 -6.403 38.978 1.00 84.88 362 GLY A O 1
ATOM 2828 N N . SER A 1 363 ? -8.382 -5.335 37.891 1.00 88.31 363 SER A N 1
ATOM 2829 C CA . SER A 1 363 ? -9.258 -4.625 36.953 1.00 88.31 363 SER A CA 1
ATOM 2830 C C . SER A 1 363 ? -9.396 -5.417 35.643 1.00 88.31 363 SER A C 1
ATOM 2832 O O . SER A 1 363 ? -8.389 -5.710 35.005 1.00 88.31 363 SER A O 1
ATOM 2834 N N . PRO A 1 364 ? -10.609 -5.784 35.201 1.00 94.94 364 PRO A N 1
ATOM 2835 C CA . PRO A 1 364 ? -10.802 -6.478 33.932 1.00 94.94 364 PRO A CA 1
ATOM 2836 C C . PRO A 1 364 ? -10.594 -5.553 32.724 1.00 94.94 364 PRO A C 1
ATOM 2838 O O . PRO A 1 364 ? -10.959 -4.373 32.757 1.00 94.94 364 PRO A O 1
ATOM 2841 N N . LEU A 1 365 ? -10.066 -6.130 31.640 1.00 96.25 365 LEU A N 1
ATOM 2842 C CA . LEU A 1 365 ? -9.916 -5.495 30.332 1.00 96.25 365 LEU A CA 1
ATOM 2843 C C . LEU A 1 365 ? -10.877 -6.126 29.320 1.00 96.25 365 LEU A C 1
ATOM 2845 O O . LEU A 1 365 ? -10.759 -7.314 29.011 1.00 96.25 365 LEU A O 1
ATOM 2849 N N . LEU A 1 366 ? -11.782 -5.306 28.787 1.00 97.88 366 LEU A N 1
ATOM 2850 C CA . LEU A 1 366 ? -12.651 -5.623 27.660 1.00 97.88 366 LEU A CA 1
ATOM 2851 C C . LEU A 1 366 ? -12.088 -4.984 26.387 1.00 97.88 366 LEU A C 1
ATOM 2853 O O . LEU A 1 366 ? -11.990 -3.764 26.285 1.00 97.88 366 LEU A O 1
ATOM 2857 N N . LEU A 1 367 ? -11.762 -5.799 25.394 1.00 98.00 367 LEU A N 1
ATOM 2858 C CA . LEU A 1 367 ? -11.330 -5.364 24.075 1.00 98.00 367 LEU A CA 1
ATOM 2859 C C . LEU A 1 367 ? -12.501 -5.399 23.090 1.00 98.00 367 LEU A C 1
ATOM 2861 O O . LEU A 1 367 ? -13.166 -6.426 22.931 1.00 98.00 367 LEU A O 1
ATOM 2865 N N . LEU A 1 368 ? -12.700 -4.285 22.391 1.00 97.69 368 LEU A N 1
ATOM 2866 C CA . LEU A 1 368 ? -13.674 -4.107 21.319 1.00 97.69 368 LEU A CA 1
ATOM 2867 C C . LEU A 1 368 ? -12.931 -3.888 19.990 1.00 97.69 368 LEU A C 1
ATOM 2869 O O . LEU A 1 368 ? -12.666 -2.737 19.628 1.00 97.69 368 LEU A O 1
ATOM 2873 N N . PRO A 1 369 ? -12.559 -4.962 19.266 1.00 96.38 369 PRO A N 1
ATOM 2874 C CA . PRO A 1 369 ? -12.040 -4.832 17.914 1.00 96.38 369 PRO A CA 1
ATOM 2875 C C . PRO A 1 369 ? -13.172 -4.447 16.956 1.00 96.38 369 PRO A C 1
ATOM 2877 O O . PRO A 1 369 ? -14.179 -5.146 16.836 1.00 96.38 369 PRO A O 1
ATOM 2880 N N . ILE A 1 370 ? -13.004 -3.319 16.277 1.00 95.19 370 ILE A N 1
ATOM 2881 C CA . ILE A 1 370 ? -13.947 -2.795 15.294 1.00 95.19 370 ILE A CA 1
ATOM 2882 C C . ILE A 1 370 ? -13.418 -3.139 13.903 1.00 95.19 370 ILE A C 1
ATOM 2884 O O . ILE A 1 370 ? -12.309 -2.713 13.572 1.00 95.19 370 ILE A O 1
ATOM 2888 N N . PRO A 1 371 ? -14.158 -3.905 13.084 1.00 94.44 371 PRO A N 1
ATOM 2889 C CA . PRO A 1 371 ? -13.698 -4.263 11.750 1.00 94.44 371 PRO A CA 1
ATOM 2890 C C . PRO A 1 371 ? -13.480 -3.010 10.899 1.00 94.44 371 PRO A C 1
ATOM 2892 O O . PRO A 1 371 ? -14.277 -2.072 10.934 1.00 94.44 371 PRO A O 1
ATOM 2895 N N . ASP A 1 372 ? -12.399 -3.001 10.120 1.00 92.94 372 ASP A N 1
ATOM 2896 C CA . ASP A 1 372 ? -12.163 -1.930 9.158 1.00 92.94 372 ASP A CA 1
ATOM 2897 C C . ASP A 1 372 ? -13.214 -1.968 8.046 1.00 92.94 372 ASP A C 1
ATOM 2899 O O . ASP A 1 372 ? -13.810 -3.007 7.739 1.00 92.94 372 ASP A O 1
ATOM 2903 N N . LYS A 1 373 ? -13.382 -0.835 7.365 1.00 95.06 373 LYS A N 1
ATOM 2904 C CA . LYS A 1 373 ? -14.347 -0.678 6.274 1.00 95.06 373 LYS A CA 1
ATOM 2905 C C . LYS A 1 373 ? -14.189 -1.740 5.186 1.00 95.06 373 LYS A C 1
ATOM 2907 O O . LYS A 1 373 ? -15.185 -2.299 4.731 1.00 95.06 373 LYS A O 1
ATOM 2912 N N . ILE A 1 374 ? -12.952 -2.063 4.798 1.00 93.94 374 ILE A N 1
ATOM 2913 C CA . ILE A 1 374 ? -12.671 -3.121 3.812 1.00 93.94 374 ILE A CA 1
ATOM 2914 C C . ILE A 1 374 ? -13.069 -4.517 4.309 1.00 93.94 374 ILE A C 1
ATOM 2916 O O . ILE A 1 374 ? -13.395 -5.382 3.501 1.00 93.94 374 ILE A O 1
ATOM 2920 N N . GLY A 1 375 ? -13.088 -4.728 5.627 1.00 94.38 375 GLY A N 1
ATOM 2921 C CA . GLY A 1 375 ? -13.489 -5.987 6.240 1.00 94.38 375 GLY A CA 1
ATOM 2922 C C . GLY A 1 375 ? -14.986 -6.256 6.136 1.00 94.38 375 GLY A C 1
ATOM 2923 O O . GLY A 1 375 ? -15.398 -7.400 5.954 1.00 94.38 375 GLY A O 1
ATOM 2924 N N . LEU A 1 376 ? -15.798 -5.196 6.188 1.00 94.81 376 LEU A N 1
ATOM 2925 C CA . LEU A 1 376 ? -17.255 -5.284 6.068 1.00 94.81 376 LEU A CA 1
ATOM 2926 C C . LEU A 1 376 ? -17.775 -5.016 4.655 1.00 94.81 376 LEU A C 1
ATOM 2928 O O . LEU A 1 376 ? -18.837 -5.517 4.296 1.00 94.81 376 LEU A O 1
ATOM 2932 N N . ARG A 1 377 ? -17.060 -4.225 3.854 1.00 94.31 377 ARG A N 1
ATOM 2933 C CA . ARG A 1 377 ? -17.422 -3.881 2.472 1.00 94.31 377 ARG A CA 1
ATOM 2934 C C . ARG A 1 377 ? -16.241 -4.097 1.522 1.00 94.31 377 ARG A C 1
ATOM 2936 O O . ARG A 1 377 ? -15.702 -3.120 1.003 1.00 94.31 377 ARG A O 1
ATOM 2943 N N . PRO A 1 378 ? -15.816 -5.349 1.284 1.00 94.94 378 PRO A N 1
ATOM 2944 C CA . PRO A 1 378 ? -14.746 -5.660 0.337 1.00 94.94 378 PRO A CA 1
ATOM 2945 C C . PRO A 1 378 ? -15.186 -5.593 -1.135 1.00 94.94 378 PRO A C 1
ATOM 2947 O O . PRO A 1 378 ? -14.347 -5.420 -2.021 1.00 94.94 378 PRO A O 1
ATOM 2950 N N . GLU A 1 379 ? -16.486 -5.725 -1.415 1.00 93.75 379 GLU A N 1
ATOM 2951 C CA . GLU A 1 379 ? -17.020 -5.919 -2.767 1.00 93.75 379 GLU A CA 1
ATOM 2952 C C . GLU A 1 379 ? -16.692 -4.778 -3.756 1.00 93.75 379 GLU A C 1
ATOM 2954 O O . GLU A 1 379 ? -16.427 -5.074 -4.924 1.00 93.75 379 GLU A O 1
ATOM 2959 N N . PRO A 1 380 ? -16.654 -3.492 -3.341 1.00 92.12 380 PRO A N 1
ATOM 2960 C CA . PRO A 1 380 ? -16.236 -2.401 -4.223 1.00 92.12 380 PRO A CA 1
ATOM 2961 C C . PRO A 1 380 ? -14.773 -2.466 -4.676 1.00 92.12 380 PRO A C 1
ATOM 2963 O O . PRO A 1 380 ? -14.440 -1.875 -5.701 1.00 92.12 380 PRO A O 1
ATOM 2966 N N . ILE A 1 381 ? -13.904 -3.154 -3.931 1.00 90.38 381 ILE A N 1
ATOM 2967 C CA . ILE A 1 381 ? -12.502 -3.377 -4.309 1.00 90.38 381 ILE A CA 1
ATOM 2968 C C . ILE A 1 381 ? -12.376 -4.648 -5.143 1.00 90.38 381 ILE A C 1
ATOM 2970 O O . ILE A 1 381 ? -11.758 -4.646 -6.206 1.00 90.38 381 ILE A O 1
ATOM 2974 N N . LEU A 1 382 ? -12.957 -5.740 -4.649 1.00 91.88 382 LEU A N 1
ATOM 2975 C CA . LEU A 1 382 ? -12.878 -7.054 -5.265 1.00 91.88 382 LEU A CA 1
ATOM 2976 C C . LEU A 1 382 ? -14.300 -7.627 -5.398 1.00 91.88 382 LEU A C 1
ATOM 2978 O O . LEU A 1 382 ? -14.868 -8.122 -4.424 1.00 91.88 382 LEU A O 1
ATOM 2982 N N . PRO A 1 383 ? -14.896 -7.571 -6.604 1.00 91.38 383 PRO A N 1
ATOM 2983 C CA . PRO A 1 383 ? -16.237 -8.091 -6.863 1.00 91.38 383 PRO A CA 1
ATOM 2984 C C . PRO A 1 383 ? -16.281 -9.623 -6.787 1.00 91.38 383 PRO A C 1
ATOM 2986 O O . PRO A 1 383 ? -16.180 -10.325 -7.793 1.00 91.38 383 PRO A O 1
ATOM 2989 N N . ALA A 1 384 ? -16.433 -10.154 -5.578 1.00 90.44 384 ALA A N 1
ATOM 2990 C CA . ALA A 1 384 ? -16.468 -11.584 -5.305 1.00 90.44 384 ALA A CA 1
ATOM 2991 C C . ALA A 1 384 ? -17.589 -11.948 -4.323 1.00 90.44 384 ALA A C 1
ATOM 2993 O O . ALA A 1 384 ? -18.231 -11.095 -3.710 1.00 90.44 384 ALA A O 1
ATOM 2994 N N . ARG A 1 385 ? -17.837 -13.254 -4.175 1.00 90.12 385 ARG A N 1
ATOM 2995 C CA . ARG A 1 385 ? -18.718 -13.774 -3.125 1.00 90.12 385 ARG A CA 1
ATOM 2996 C C . ARG A 1 385 ? -17.896 -14.078 -1.882 1.00 90.12 385 ARG A C 1
ATOM 2998 O O . ARG A 1 385 ? -17.030 -14.947 -1.909 1.00 90.12 385 ARG A O 1
ATOM 3005 N N . TYR A 1 386 ? -18.227 -13.399 -0.796 1.00 92.38 386 TYR A N 1
ATOM 3006 C CA . TYR A 1 386 ? -17.573 -13.547 0.498 1.00 92.38 386 TYR A CA 1
ATOM 3007 C C . TYR A 1 386 ? -18.447 -14.365 1.446 1.00 92.38 386 TYR A C 1
ATOM 3009 O O . TYR A 1 386 ? -19.667 -14.197 1.473 1.00 92.38 386 TYR A O 1
ATOM 3017 N N . LYS A 1 387 ? -17.818 -15.260 2.216 1.00 90.56 387 LYS A N 1
ATOM 3018 C CA . LYS A 1 387 ? -18.511 -16.110 3.198 1.00 90.56 387 LYS A CA 1
ATOM 3019 C C . LYS A 1 387 ? -18.727 -15.424 4.552 1.00 90.56 387 LYS A C 1
ATOM 3021 O O . LYS A 1 387 ? -19.650 -15.812 5.251 1.00 90.56 387 LYS A O 1
ATOM 3026 N N . GLY A 1 388 ? -17.906 -14.436 4.888 1.00 93.62 388 GLY A N 1
ATOM 3027 C CA . GLY A 1 388 ? -17.866 -13.756 6.183 1.00 93.62 388 GLY A CA 1
ATOM 3028 C C . GLY A 1 388 ? -17.041 -12.477 6.082 1.00 93.62 388 GLY A C 1
ATOM 3029 O O . GLY A 1 388 ? -16.619 -12.109 4.975 1.00 93.62 388 GLY A O 1
ATOM 3030 N N . ALA A 1 389 ? -16.805 -11.828 7.220 1.00 95.00 389 ALA A N 1
ATOM 3031 C CA . ALA A 1 389 ? -15.987 -10.624 7.274 1.00 95.00 389 ALA A CA 1
ATOM 3032 C C . ALA A 1 389 ? -14.552 -10.911 6.801 1.00 95.00 389 ALA A C 1
ATOM 3034 O O . ALA A 1 389 ? -13.985 -11.982 7.034 1.00 95.00 389 ALA A O 1
ATOM 3035 N N . VAL A 1 390 ? -13.947 -9.944 6.110 1.00 95.31 390 VAL A N 1
ATOM 3036 C CA . VAL A 1 390 ? -12.535 -10.029 5.725 1.00 95.31 390 VAL A CA 1
ATOM 3037 C C . VAL A 1 390 ? -11.694 -9.439 6.849 1.00 95.31 390 VAL A C 1
ATOM 3039 O O . VAL A 1 390 ? -11.912 -8.312 7.281 1.00 95.31 390 VAL A O 1
ATOM 3042 N N . HIS A 1 391 ? -10.710 -10.200 7.312 1.00 94.56 391 HIS A N 1
ATOM 3043 C CA . HIS A 1 391 ? -9.863 -9.796 8.427 1.00 94.56 391 HIS A CA 1
ATOM 3044 C C . HIS A 1 391 ? -8.433 -9.505 7.975 1.00 94.56 391 HIS A C 1
ATOM 3046 O O . HIS A 1 391 ? -7.940 -10.210 7.091 1.00 94.56 391 HIS A O 1
ATOM 3052 N N . PRO A 1 392 ? -7.740 -8.545 8.612 1.00 92.50 392 PRO A N 1
ATOM 3053 C CA . PRO A 1 392 ? -6.306 -8.326 8.433 1.00 92.50 392 PRO A CA 1
ATOM 3054 C C . PRO A 1 392 ? -5.487 -9.610 8.595 1.00 92.50 392 PRO A C 1
ATOM 3056 O O . PRO A 1 392 ? -5.884 -10.543 9.305 1.00 92.50 392 PRO A O 1
ATOM 3059 N N . LEU A 1 393 ? -4.321 -9.654 7.951 1.00 90.56 393 LEU A N 1
ATOM 3060 C CA . LEU A 1 393 ? -3.391 -10.774 8.090 1.00 90.56 393 LEU A CA 1
ATOM 3061 C C . LEU A 1 393 ? -3.006 -10.983 9.560 1.00 90.56 393 LEU A C 1
ATOM 3063 O O . LEU A 1 393 ? -2.664 -10.039 10.265 1.00 90.56 393 LEU A O 1
ATOM 3067 N N . GLY A 1 394 ? -3.066 -12.231 10.031 1.00 90.44 394 GLY A N 1
ATOM 3068 C CA . GLY A 1 394 ? -2.722 -12.585 11.413 1.00 90.44 394 GLY A CA 1
ATOM 3069 C C . GLY A 1 394 ? -3.783 -12.250 12.471 1.00 90.44 394 GLY A C 1
ATOM 3070 O O . GLY A 1 394 ? -3.641 -12.696 13.608 1.00 90.44 394 GLY A O 1
ATOM 3071 N N . TYR A 1 395 ? -4.882 -11.575 12.113 1.00 93.94 395 TYR A N 1
ATOM 3072 C CA . TYR A 1 395 ? -5.904 -11.105 13.060 1.00 93.94 395 TYR A CA 1
ATOM 3073 C C . TYR A 1 395 ? -6.421 -12.198 14.011 1.00 93.94 395 TYR A C 1
ATOM 3075 O O . TYR A 1 395 ? -6.425 -12.030 15.228 1.00 93.94 395 TYR A O 1
ATOM 3083 N N . HIS A 1 396 ? -6.805 -13.365 13.485 1.00 93.94 396 HIS A N 1
ATOM 3084 C CA . HIS A 1 396 ? -7.317 -14.465 14.312 1.00 93.94 396 HIS A CA 1
ATOM 3085 C C . HIS A 1 396 ? -6.278 -14.981 15.316 1.00 93.94 396 HIS A C 1
ATOM 3087 O O . HIS A 1 396 ? -6.632 -15.310 16.450 1.00 93.94 396 HIS A O 1
ATOM 3093 N N . ALA A 1 397 ? -5.001 -15.017 14.925 1.00 94.31 397 ALA A N 1
ATOM 3094 C CA . ALA A 1 397 ? -3.910 -15.396 15.816 1.00 94.31 397 ALA A CA 1
ATOM 3095 C C . ALA A 1 397 ? -3.698 -14.334 16.908 1.00 94.31 397 ALA A C 1
ATOM 3097 O O . ALA A 1 397 ? -3.554 -14.691 18.078 1.00 94.31 397 ALA A O 1
ATOM 3098 N N . SER A 1 398 ? -3.775 -13.042 16.559 1.00 95.31 398 SER A N 1
ATOM 3099 C CA . SER A 1 398 ? -3.753 -11.931 17.522 1.00 95.31 398 SER A CA 1
ATOM 3100 C C . SER A 1 398 ? -4.889 -12.049 18.545 1.00 95.31 398 SER A C 1
ATOM 3102 O O . SER A 1 398 ? -4.643 -12.014 19.751 1.00 95.31 398 SER A O 1
ATOM 3104 N N . ILE A 1 399 ? -6.125 -12.283 18.091 1.00 96.88 399 ILE A N 1
ATOM 3105 C CA . ILE A 1 399 ? -7.296 -12.442 18.968 1.00 96.88 399 ILE A CA 1
ATOM 3106 C C . ILE A 1 399 ? -7.153 -13.658 19.890 1.00 96.88 399 ILE A C 1
ATOM 3108 O O . ILE A 1 399 ? -7.436 -13.559 21.085 1.00 96.88 399 ILE A O 1
ATOM 3112 N N . GLN A 1 400 ? -6.695 -14.803 19.374 1.00 97.19 400 GLN A N 1
ATOM 3113 C CA . GLN A 1 400 ? -6.455 -15.993 20.198 1.00 97.19 400 GLN A CA 1
ATOM 3114 C C . GLN A 1 400 ? -5.382 -15.742 21.258 1.00 97.19 400 GLN A C 1
ATOM 3116 O O . GLN A 1 400 ? -5.571 -16.110 22.419 1.00 97.19 400 GLN A O 1
ATOM 3121 N N . ARG A 1 401 ? -4.290 -15.064 20.888 1.00 97.00 401 ARG A N 1
ATOM 3122 C CA . ARG A 1 401 ? -3.220 -14.692 21.816 1.00 97.00 401 ARG A CA 1
ATOM 3123 C C . ARG A 1 401 ? -3.741 -13.785 22.934 1.00 97.00 401 ARG A C 1
ATOM 3125 O O . ARG A 1 401 ? -3.471 -14.057 24.102 1.00 97.00 401 ARG A O 1
ATOM 3132 N N . LEU A 1 402 ? -4.549 -12.779 22.606 1.00 97.38 402 LEU A N 1
ATOM 3133 C CA . LEU A 1 402 ? -5.167 -11.879 23.588 1.00 97.38 402 LEU A CA 1
ATOM 3134 C C . LEU A 1 402 ? -6.117 -12.622 24.538 1.00 97.38 402 LEU A C 1
ATOM 3136 O O . LEU A 1 402 ? -5.992 -12.496 25.757 1.00 97.38 402 LEU A O 1
ATOM 3140 N N . LYS A 1 403 ? -6.998 -13.477 24.003 1.00 97.44 403 LYS A N 1
ATOM 3141 C CA . LYS A 1 403 ? -7.891 -14.319 24.817 1.00 97.44 403 LYS A CA 1
ATOM 3142 C C . LYS A 1 403 ? -7.112 -15.254 25.744 1.00 97.44 403 LYS A C 1
ATOM 3144 O O . LYS A 1 403 ? -7.470 -15.396 26.909 1.00 97.44 403 LYS A O 1
ATOM 3149 N N . SER A 1 404 ? -6.020 -15.853 25.261 1.00 97.12 404 SER A N 1
ATOM 3150 C CA . SER A 1 404 ? -5.166 -16.734 26.073 1.00 97.12 404 SER A CA 1
ATOM 3151 C C . SER A 1 404 ? -4.468 -16.005 27.229 1.00 97.12 404 SER A C 1
ATOM 3153 O O . SER A 1 404 ? -4.209 -16.609 28.265 1.00 97.12 404 SER A O 1
ATOM 3155 N N . ALA A 1 405 ? -4.234 -14.696 27.091 1.00 95.94 405 ALA A N 1
ATOM 3156 C CA . ALA A 1 405 ? -3.726 -13.831 28.155 1.00 95.94 405 ALA A CA 1
ATOM 3157 C C . ALA A 1 405 ? -4.826 -13.346 29.126 1.00 95.94 405 ALA A C 1
ATOM 3159 O O . ALA A 1 405 ? -4.559 -12.544 30.024 1.00 95.94 405 ALA A O 1
ATOM 3160 N N . GLY A 1 406 ? -6.067 -13.813 28.962 1.00 95.50 406 GLY A N 1
ATOM 3161 C CA . GLY A 1 406 ? -7.205 -13.463 29.811 1.00 95.50 406 GLY A CA 1
ATOM 3162 C C . GLY A 1 406 ? -7.854 -12.118 29.482 1.00 95.50 406 GLY A C 1
ATOM 3163 O O . GLY A 1 406 ? -8.572 -11.587 30.328 1.00 95.50 406 GLY A O 1
ATOM 3164 N N . VAL A 1 407 ? -7.589 -11.546 28.302 1.00 97.31 407 VAL A N 1
ATOM 3165 C CA . VAL A 1 407 ? -8.334 -10.377 27.812 1.00 97.31 407 VAL A CA 1
ATOM 3166 C C . VAL A 1 407 ? -9.730 -10.836 27.402 1.00 97.31 407 VAL A C 1
ATOM 3168 O O . VAL A 1 407 ? -9.864 -11.795 26.636 1.00 97.31 407 VAL A O 1
ATOM 3171 N N . ASP A 1 408 ? -10.767 -10.155 27.885 1.00 97.81 408 ASP A N 1
ATOM 3172 C CA . ASP A 1 408 ? -12.124 -10.382 27.398 1.00 97.81 408 ASP A CA 1
ATOM 3173 C C . ASP A 1 408 ? -12.279 -9.682 26.047 1.00 97.81 408 ASP A C 1
ATOM 3175 O O . ASP A 1 408 ? -12.052 -8.482 25.940 1.00 97.81 408 ASP A O 1
ATOM 3179 N N . VAL A 1 409 ? -12.603 -10.425 24.991 1.00 98.00 409 VAL A N 1
ATOM 3180 C CA . VAL A 1 409 ? -12.634 -9.894 23.622 1.00 98.00 409 VAL A CA 1
ATOM 3181 C C . VAL A 1 409 ? -14.021 -10.081 23.034 1.00 98.00 409 VAL A C 1
ATOM 3183 O O . VAL A 1 409 ? -14.444 -11.214 22.777 1.00 98.00 409 VAL A O 1
ATOM 3186 N N . LEU A 1 410 ? -14.682 -8.964 22.741 1.00 97.50 410 LEU A N 1
ATOM 3187 C CA . LEU A 1 410 ? -15.989 -8.927 22.098 1.00 97.50 410 LEU A CA 1
ATOM 3188 C C . LEU A 1 410 ? -15.834 -8.520 20.628 1.00 97.50 410 LEU A C 1
ATOM 3190 O O . LEU A 1 410 ? -15.991 -7.359 20.259 1.00 97.50 410 LEU A O 1
ATOM 3194 N N . ASP A 1 411 ? -15.512 -9.508 19.795 1.00 95.19 411 ASP A N 1
ATOM 3195 C CA . ASP A 1 411 ? -15.426 -9.354 18.342 1.00 95.19 411 ASP A CA 1
ATOM 3196 C C . ASP A 1 411 ? -16.812 -9.478 17.700 1.00 95.19 411 ASP A C 1
ATOM 3198 O O . ASP A 1 411 ? -17.471 -10.515 17.806 1.00 95.19 411 ASP A O 1
ATOM 3202 N N . MET A 1 412 ? -17.257 -8.407 17.042 1.00 91.12 412 MET A N 1
ATOM 3203 C CA . MET A 1 412 ? -18.579 -8.319 16.417 1.00 91.12 412 MET A CA 1
ATOM 3204 C C . MET A 1 412 ? -18.533 -8.434 14.891 1.00 91.12 412 MET A C 1
ATOM 3206 O O . MET A 1 412 ? -19.565 -8.238 14.250 1.00 91.12 412 MET A O 1
ATOM 3210 N N . SER A 1 413 ? -17.375 -8.741 14.302 1.00 93.88 413 SER A N 1
ATOM 3211 C CA . SER A 1 413 ? -17.163 -8.664 12.851 1.00 93.88 413 SER A CA 1
ATOM 3212 C C . SER A 1 413 ? -18.189 -9.475 12.057 1.00 93.88 413 SER A C 1
ATOM 3214 O O . SER A 1 413 ? -18.848 -8.923 11.181 1.00 93.88 413 SER A O 1
ATOM 3216 N N . GLU A 1 414 ? -18.417 -10.740 12.420 1.00 94.06 414 GLU A N 1
ATOM 3217 C CA . GLU A 1 414 ? -19.395 -11.607 11.738 1.00 94.06 414 GLU A CA 1
ATOM 3218 C C . GLU A 1 414 ? -20.843 -11.139 11.932 1.00 94.06 414 GLU A C 1
ATOM 3220 O O . GLU A 1 414 ? -21.665 -11.174 11.019 1.00 94.06 414 GLU A O 1
ATOM 3225 N N . LYS A 1 415 ? -21.171 -10.609 13.112 1.00 92.25 415 LYS A N 1
ATOM 3226 C CA . LYS A 1 415 ? -22.524 -10.108 13.363 1.00 92.25 415 LYS A CA 1
ATOM 3227 C C . LYS A 1 415 ? -22.810 -8.821 12.587 1.00 92.25 415 LYS A C 1
ATOM 3229 O O . LYS A 1 415 ? -23.905 -8.655 12.050 1.00 92.25 415 LYS A O 1
ATOM 3234 N N . LEU A 1 416 ? -21.836 -7.916 12.522 1.00 93.44 416 LEU A N 1
ATOM 3235 C CA . LEU A 1 416 ? -21.917 -6.709 11.702 1.00 93.44 416 LEU A CA 1
ATOM 3236 C C . LEU A 1 416 ? -21.950 -7.070 10.214 1.00 93.44 416 LEU A C 1
ATOM 3238 O O . LEU A 1 416 ? -22.734 -6.497 9.459 1.00 93.44 416 LEU A O 1
ATOM 3242 N N . TRP A 1 417 ? -21.182 -8.077 9.799 1.00 94.75 417 TRP A N 1
ATOM 3243 C CA . TRP A 1 417 ? -21.213 -8.604 8.440 1.00 94.75 417 TRP A CA 1
ATOM 3244 C C . TRP A 1 417 ? -22.621 -9.028 8.014 1.00 94.75 417 TRP A C 1
ATOM 3246 O O . TRP A 1 417 ? -23.076 -8.620 6.943 1.00 94.75 417 TRP A O 1
ATOM 3256 N N . ASP A 1 418 ? -23.347 -9.761 8.857 1.00 92.94 418 ASP A N 1
ATOM 3257 C CA . ASP A 1 418 ? -24.724 -10.186 8.575 1.00 92.94 418 ASP A CA 1
ATOM 3258 C C . ASP A 1 418 ? -25.712 -9.011 8.483 1.00 92.94 418 ASP A C 1
ATOM 3260 O O . ASP A 1 418 ? -26.703 -9.057 7.746 1.00 92.94 418 ASP A O 1
ATOM 3264 N N . GLN A 1 419 ? -25.442 -7.928 9.211 1.00 90.75 419 GLN A N 1
ATOM 3265 C CA . GLN A 1 419 ? -26.293 -6.740 9.255 1.00 90.75 419 GLN A CA 1
ATOM 3266 C C . GLN A 1 419 ? -25.971 -5.708 8.168 1.00 90.75 419 GLN A C 1
ATOM 3268 O O . GLN A 1 419 ? -26.804 -4.840 7.900 1.00 90.75 419 GLN A O 1
ATOM 3273 N N . ARG A 1 420 ? -24.817 -5.809 7.497 1.00 90.75 420 ARG A N 1
ATOM 3274 C CA . ARG A 1 420 ? -24.283 -4.760 6.609 1.00 90.75 420 ARG A CA 1
ATOM 3275 C C . ARG A 1 420 ? -25.226 -4.299 5.504 1.00 90.75 420 ARG A C 1
ATOM 3277 O O . ARG A 1 420 ? -25.152 -3.156 5.075 1.00 90.75 420 ARG A O 1
ATOM 3284 N N . ASN A 1 421 ? -26.094 -5.182 5.008 1.00 87.19 421 ASN A N 1
ATOM 3285 C CA . ASN A 1 421 ? -27.043 -4.862 3.935 1.00 87.19 421 ASN A CA 1
ATOM 3286 C C . ASN A 1 421 ? -28.333 -4.205 4.440 1.00 87.19 421 ASN A C 1
ATOM 3288 O O . ASN A 1 421 ? -29.113 -3.708 3.636 1.00 87.19 421 ASN A O 1
ATOM 3292 N N . ARG A 1 422 ? -28.571 -4.233 5.753 1.00 89.00 422 ARG A N 1
ATOM 3293 C CA . ARG A 1 422 ? -29.749 -3.648 6.404 1.00 89.00 422 ARG A CA 1
ATOM 3294 C C . ARG A 1 422 ? -29.416 -2.348 7.130 1.00 89.00 422 ARG A C 1
ATOM 3296 O O . ARG A 1 422 ? -30.302 -1.522 7.301 1.00 89.00 422 ARG A O 1
ATOM 3303 N N . LEU A 1 423 ? -28.166 -2.194 7.561 1.00 87.06 423 LEU A N 1
ATOM 3304 C CA . LEU A 1 423 ? -27.669 -1.028 8.280 1.00 87.06 423 LEU A CA 1
ATOM 3305 C C . LEU A 1 423 ? -26.485 -0.424 7.518 1.00 87.06 423 LEU A C 1
ATOM 3307 O O . LEU A 1 423 ? -25.578 -1.171 7.142 1.00 87.06 423 LEU A O 1
ATOM 3311 N N . PRO A 1 424 ? -26.451 0.900 7.295 1.00 88.50 424 PRO A N 1
ATOM 3312 C CA . PRO A 1 424 ? -25.254 1.545 6.777 1.00 88.50 424 PRO A CA 1
ATOM 3313 C C . PRO A 1 424 ? -24.187 1.465 7.869 1.00 88.50 424 PRO A C 1
ATOM 3315 O O . PRO A 1 424 ? -24.399 2.003 8.948 1.00 88.50 424 PRO A O 1
ATOM 3318 N N . LEU A 1 425 ? -23.085 0.742 7.640 1.00 93.00 425 LEU A N 1
ATOM 3319 C CA . LEU A 1 425 ? -22.052 0.537 8.671 1.00 93.00 425 LEU A CA 1
ATOM 3320 C C . LEU A 1 425 ? -20.858 1.486 8.551 1.00 93.00 425 LEU A C 1
ATOM 3322 O O . LEU A 1 425 ? -20.227 1.824 9.547 1.00 93.00 425 LEU A O 1
ATOM 3326 N N . HIS A 1 426 ? -20.572 1.926 7.330 1.00 94.19 426 HIS A N 1
ATOM 3327 C CA . HIS A 1 426 ? -19.526 2.887 7.006 1.00 94.19 426 HIS A CA 1
ATOM 3328 C C . HIS A 1 426 ? -20.041 3.856 5.952 1.00 94.19 426 HIS A C 1
ATOM 3330 O O . HIS A 1 426 ? -20.852 3.479 5.103 1.00 94.19 426 HIS A O 1
ATOM 3336 N N . PHE A 1 427 ? -19.512 5.071 5.990 1.00 94.75 427 PHE A N 1
ATOM 3337 C CA . PHE A 1 427 ? -19.681 6.064 4.937 1.00 94.75 427 PHE A CA 1
ATOM 3338 C C . PHE A 1 427 ? -18.951 5.639 3.662 1.00 94.75 427 PHE A C 1
ATOM 3340 O O . PHE A 1 427 ? -17.986 4.873 3.707 1.00 94.75 427 PHE A O 1
ATOM 3347 N N . HIS A 1 428 ? -19.373 6.148 2.510 1.00 94.12 428 HIS A N 1
ATOM 3348 C CA . HIS A 1 428 ? -18.718 5.895 1.230 1.00 94.12 428 HIS A CA 1
ATOM 3349 C C . HIS A 1 428 ? -17.353 6.588 1.156 1.00 94.12 428 HIS A C 1
ATOM 3351 O O . HIS A 1 428 ? -16.398 5.988 0.659 1.00 94.12 428 HIS A O 1
ATOM 3357 N N . GLN A 1 429 ? -17.240 7.794 1.706 1.00 94.88 429 GLN A N 1
ATOM 3358 C CA . GLN A 1 429 ? -16.122 8.724 1.527 1.00 94.88 429 GLN A CA 1
ATOM 3359 C C . GLN A 1 429 ? -15.255 8.904 2.783 1.00 94.88 429 GLN A C 1
ATOM 3361 O O . GLN A 1 429 ? -14.327 9.712 2.773 1.00 94.88 429 GLN A O 1
ATOM 3366 N N . ASP A 1 430 ? -15.528 8.144 3.847 1.00 95.75 430 ASP A N 1
ATOM 3367 C CA . ASP A 1 430 ? -14.857 8.279 5.145 1.00 95.75 430 ASP A CA 1
ATOM 3368 C C . ASP A 1 430 ? -14.312 6.943 5.687 1.00 95.75 430 ASP A C 1
ATOM 3370 O O . ASP A 1 430 ? -14.766 5.861 5.278 1.00 95.75 430 ASP A O 1
ATOM 3374 N N . THR A 1 431 ? -13.333 7.017 6.595 1.00 94.12 431 THR A N 1
ATOM 3375 C CA . THR A 1 431 ? -12.763 5.876 7.338 1.00 94.12 431 THR A CA 1
ATOM 3376 C C . THR A 1 431 ? -13.540 5.485 8.598 1.00 94.12 431 THR A C 1
ATOM 3378 O O . THR A 1 431 ? -13.332 4.382 9.124 1.00 94.12 431 THR A O 1
ATOM 3381 N N . LEU A 1 432 ? -14.400 6.358 9.123 1.00 93.88 432 LEU A N 1
ATOM 3382 C CA . LEU A 1 432 ? -15.207 6.126 10.315 1.00 93.88 432 LEU A CA 1
ATOM 3383 C C . LEU A 1 432 ? -16.386 5.184 10.033 1.00 93.88 432 LEU A C 1
ATOM 3385 O O . LEU A 1 432 ? -16.828 4.957 8.902 1.00 93.88 432 LEU A O 1
ATOM 3389 N N . TRP A 1 433 ? -16.898 4.602 11.112 1.00 93.38 433 TRP A N 1
ATOM 3390 C CA . TRP A 1 433 ? -18.211 3.968 11.151 1.00 93.38 433 TRP A CA 1
ATOM 3391 C C . TRP A 1 433 ? -19.340 5.010 11.155 1.00 93.38 433 TRP A C 1
ATOM 3393 O O . TRP A 1 433 ? -19.146 6.158 11.551 1.00 93.38 433 TRP A O 1
ATOM 3403 N N . THR A 1 434 ? -20.541 4.615 10.754 1.00 95.19 434 THR A N 1
ATOM 3404 C CA . THR A 1 434 ? -21.737 5.470 10.866 1.00 95.19 434 THR A CA 1
ATOM 3405 C C . THR A 1 434 ? -22.231 5.571 12.312 1.00 95.19 434 THR A C 1
ATOM 3407 O O . THR A 1 434 ? -21.870 4.757 13.174 1.00 95.19 434 THR A O 1
ATOM 3410 N N . ALA A 1 435 ? -23.098 6.547 12.596 1.00 94.31 435 ALA A N 1
ATOM 3411 C CA . ALA A 1 435 ? -23.723 6.678 13.910 1.00 94.31 435 ALA A CA 1
ATOM 3412 C C . ALA A 1 435 ? -24.583 5.446 14.260 1.00 94.31 435 ALA A C 1
ATOM 3414 O O . ALA A 1 435 ? -24.620 5.013 15.414 1.00 94.31 435 ALA A O 1
ATOM 3415 N N . GLU A 1 436 ? -25.223 4.831 13.264 1.00 92.50 436 GLU A N 1
ATOM 3416 C CA . GLU A 1 436 ? -26.004 3.605 13.407 1.00 92.50 436 GLU A CA 1
ATOM 3417 C C . GLU A 1 436 ? -25.130 2.411 13.806 1.00 92.50 436 GLU A C 1
ATOM 3419 O O . GLU A 1 436 ? -25.489 1.677 14.731 1.00 92.50 436 GLU A O 1
ATOM 3424 N N . ALA A 1 437 ? -23.971 2.231 13.160 1.00 93.94 437 ALA A N 1
ATOM 3425 C CA . ALA A 1 437 ? -23.022 1.177 13.523 1.00 93.94 437 ALA A CA 1
ATOM 3426 C C . ALA A 1 437 ? -22.476 1.370 14.936 1.00 93.94 437 ALA A C 1
ATOM 3428 O O . ALA A 1 437 ? -22.495 0.438 15.741 1.00 93.94 437 ALA A O 1
ATOM 3429 N N . MET A 1 438 ? -22.044 2.590 15.256 1.00 95.50 438 MET A N 1
ATOM 3430 C CA . MET A 1 438 ? -21.572 2.951 16.590 1.00 95.50 438 MET A CA 1
ATOM 3431 C C . MET A 1 438 ? -22.628 2.637 17.662 1.00 95.50 438 MET A C 1
ATOM 3433 O O . MET A 1 438 ? -22.307 2.051 18.698 1.00 95.50 438 MET A O 1
ATOM 3437 N N . LYS A 1 439 ? -23.899 2.980 17.408 1.00 93.94 439 LYS A N 1
ATOM 3438 C CA . LYS A 1 439 ? -25.013 2.704 18.324 1.00 93.94 439 LYS A CA 1
ATOM 3439 C C . LYS A 1 439 ? -25.261 1.208 18.496 1.00 93.94 439 LYS A C 1
ATOM 3441 O O . LYS A 1 439 ? -25.429 0.756 19.627 1.00 93.94 439 LYS A O 1
ATOM 3446 N N . GLU A 1 440 ? -25.271 0.433 17.413 1.00 93.31 440 GLU A N 1
ATOM 3447 C CA . GLU A 1 440 ? -25.422 -1.025 17.492 1.00 93.31 440 GLU A CA 1
ATOM 3448 C C . GLU A 1 440 ? -24.288 -1.648 18.320 1.00 93.31 440 GLU A C 1
ATOM 3450 O O . GLU A 1 440 ? -24.538 -2.477 19.197 1.00 93.31 440 GLU A O 1
ATOM 3455 N N . ILE A 1 441 ? -23.051 -1.190 18.126 1.00 95.12 441 ILE A N 1
ATOM 3456 C CA . ILE A 1 441 ? -21.887 -1.669 18.880 1.00 95.12 441 ILE A CA 1
ATOM 3457 C C . ILE A 1 441 ? -21.992 -1.273 20.357 1.00 95.12 441 ILE A C 1
ATOM 3459 O O . ILE A 1 441 ? -21.742 -2.110 21.224 1.00 95.12 441 ILE A O 1
ATOM 3463 N N . ALA A 1 442 ? -22.452 -0.058 20.674 1.00 96.50 442 ALA A N 1
ATOM 3464 C CA . ALA A 1 442 ? -22.713 0.362 22.053 1.00 96.50 442 ALA A CA 1
ATOM 3465 C C . ALA A 1 442 ? -23.805 -0.494 22.723 1.00 96.50 442 ALA A C 1
ATOM 3467 O O . ALA A 1 442 ? -23.643 -0.935 23.864 1.00 96.50 442 ALA A O 1
ATOM 3468 N N . VAL A 1 443 ? -24.892 -0.812 22.009 1.00 95.62 443 VAL A N 1
ATOM 3469 C CA . VAL A 1 443 ? -25.953 -1.711 22.497 1.00 95.62 443 VAL A CA 1
ATOM 3470 C C . VAL A 1 443 ? -25.397 -3.100 22.788 1.00 95.62 443 VAL A C 1
ATOM 3472 O O . VAL A 1 443 ? -25.664 -3.663 23.851 1.00 95.62 443 VAL A O 1
ATOM 3475 N N . GLN A 1 444 ? -24.595 -3.659 21.890 1.00 94.88 444 GLN A N 1
ATOM 3476 C CA . GLN A 1 444 ? -24.006 -4.977 22.097 1.00 94.88 444 GLN A CA 1
ATOM 3477 C C . GLN A 1 444 ? -22.988 -4.999 23.238 1.00 94.88 444 GLN A C 1
ATOM 3479 O O . GLN A 1 444 ? -23.059 -5.886 24.092 1.00 94.88 444 GLN A O 1
ATOM 3484 N N . ALA A 1 445 ? -22.105 -4.000 23.297 1.00 97.25 445 ALA A N 1
ATOM 3485 C CA . ALA A 1 445 ? -21.160 -3.833 24.391 1.00 97.25 445 ALA A CA 1
ATOM 3486 C C . ALA A 1 445 ? -21.895 -3.711 25.733 1.00 97.25 445 ALA A C 1
ATOM 3488 O O . ALA A 1 445 ? -21.559 -4.422 26.674 1.00 97.25 445 ALA A O 1
ATOM 3489 N N . SER A 1 446 ? -22.966 -2.912 25.815 1.00 97.25 446 SER A N 1
ATOM 3490 C CA . SER A 1 446 ? -23.751 -2.774 27.051 1.00 97.25 446 SER A CA 1
ATOM 3491 C C . SER A 1 446 ? -24.401 -4.086 27.503 1.00 97.25 446 SER A C 1
ATOM 3493 O O . SE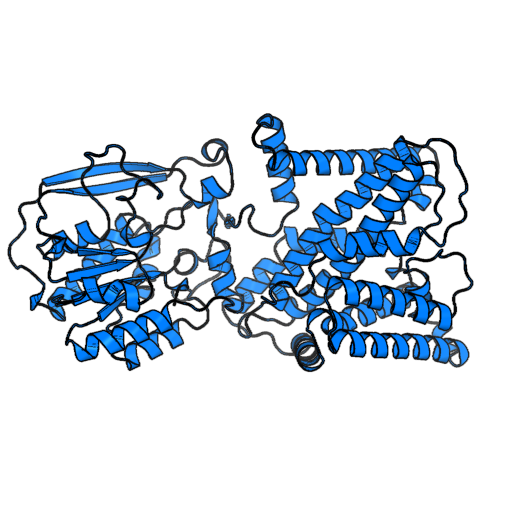R A 1 446 ? -24.395 -4.386 28.694 1.00 97.25 446 SER A O 1
ATOM 3495 N N . ARG A 1 447 ? -24.918 -4.910 26.577 1.00 96.81 447 ARG A N 1
ATOM 3496 C CA . ARG A 1 447 ? -25.485 -6.233 26.904 1.00 96.81 447 ARG A CA 1
ATOM 3497 C C . ARG A 1 447 ? -24.426 -7.169 27.472 1.00 96.81 447 ARG A C 1
ATOM 3499 O O . ARG A 1 447 ? -24.693 -7.870 28.446 1.00 96.81 447 ARG A O 1
ATOM 3506 N N . HIS A 1 448 ? -23.235 -7.166 26.876 1.00 97.50 448 HIS A N 1
ATOM 3507 C CA . HIS A 1 448 ? -22.103 -7.943 27.370 1.00 97.50 448 HIS A CA 1
ATOM 3508 C C . HIS A 1 448 ? -21.658 -7.460 28.752 1.00 97.50 448 HIS A C 1
ATOM 3510 O O . HIS A 1 448 ? -21.572 -8.260 29.677 1.00 97.50 448 HIS A O 1
ATOM 3516 N N . ILE A 1 449 ? -21.498 -6.146 28.932 1.00 97.69 449 ILE A N 1
ATOM 3517 C CA . ILE A 1 449 ? -21.098 -5.525 30.203 1.00 97.69 449 ILE A CA 1
ATOM 3518 C C . ILE A 1 449 ? -22.123 -5.794 31.307 1.00 97.69 449 ILE A C 1
ATOM 3520 O O . ILE A 1 449 ? -21.736 -6.172 32.405 1.00 97.69 449 ILE A O 1
ATOM 3524 N N . ARG A 1 450 ? -23.427 -5.691 31.030 1.00 96.31 450 ARG A N 1
ATOM 3525 C CA . ARG A 1 450 ? -24.486 -6.026 32.001 1.00 96.31 450 ARG A CA 1
ATOM 3526 C C . ARG A 1 450 ? -24.409 -7.474 32.481 1.00 96.31 450 ARG A C 1
ATOM 3528 O O . ARG A 1 450 ? -24.728 -7.750 33.631 1.00 96.31 450 ARG A O 1
ATOM 3535 N N . LYS A 1 451 ? -23.980 -8.391 31.610 1.00 96.75 451 LYS A N 1
ATOM 3536 C CA . LYS A 1 451 ? -23.839 -9.814 31.934 1.00 96.75 451 LYS A CA 1
ATOM 3537 C C . LYS A 1 451 ? -22.522 -10.128 32.651 1.00 96.75 451 LYS A C 1
ATOM 3539 O O . LYS A 1 451 ? -22.532 -10.886 33.613 1.00 96.75 451 LYS A O 1
ATOM 3544 N N . ALA A 1 452 ? -21.405 -9.600 32.156 1.00 96.81 452 ALA A N 1
ATOM 3545 C CA . ALA A 1 452 ? -20.058 -9.950 32.610 1.00 96.81 452 ALA A CA 1
ATOM 3546 C C . ALA A 1 452 ? -19.543 -9.054 33.749 1.00 96.81 452 ALA A C 1
ATOM 3548 O O . ALA A 1 452 ? -18.760 -9.505 34.582 1.00 96.81 452 ALA A O 1
ATOM 3549 N N . TYR A 1 453 ? -19.998 -7.801 33.804 1.00 96.25 453 TYR A N 1
ATOM 3550 C CA . TYR A 1 453 ? -19.513 -6.762 34.716 1.00 96.25 453 TYR A CA 1
ATOM 3551 C C . TYR A 1 453 ? -20.669 -5.942 35.334 1.00 96.25 453 TYR A C 1
ATOM 3553 O O . TYR A 1 453 ? -20.680 -4.710 35.235 1.00 96.25 453 TYR A O 1
ATOM 3561 N N . PRO A 1 454 ? -21.660 -6.573 35.991 1.00 95.19 454 PRO A N 1
ATOM 3562 C CA . PRO A 1 454 ? -22.835 -5.870 36.517 1.00 95.19 454 PRO A CA 1
ATOM 3563 C C . PRO A 1 454 ? -22.485 -4.751 37.515 1.00 95.19 454 PRO A C 1
ATOM 3565 O O . PRO A 1 454 ? -23.191 -3.753 37.597 1.00 95.19 454 PRO A O 1
ATOM 3568 N N . GLN A 1 455 ? -21.350 -4.847 38.217 1.00 93.69 455 GLN A N 1
ATOM 3569 C CA . GLN A 1 455 ? -20.890 -3.863 39.204 1.00 93.69 455 GLN A CA 1
ATOM 3570 C C . GLN A 1 455 ? -20.578 -2.469 38.638 1.00 93.69 455 GLN A C 1
ATOM 3572 O O . GLN A 1 455 ? -20.421 -1.515 39.407 1.00 93.69 455 GLN A O 1
ATOM 3577 N N . VAL A 1 456 ? -20.404 -2.344 37.317 1.00 93.50 456 VAL A N 1
ATOM 3578 C CA . VAL A 1 456 ? -20.164 -1.045 36.671 1.00 93.50 456 VAL A CA 1
ATOM 3579 C C . VAL A 1 456 ? -21.422 -0.427 36.070 1.00 93.50 456 VAL A C 1
ATOM 3581 O O . VAL A 1 456 ? -21.349 0.692 35.564 1.00 93.50 456 VAL A O 1
ATOM 3584 N N . VAL A 1 457 ? -22.557 -1.115 36.160 1.00 93.56 457 VAL A N 1
ATOM 3585 C CA . VAL A 1 457 ? -23.842 -0.671 35.625 1.00 93.56 457 VAL A CA 1
ATOM 3586 C C . VAL A 1 457 ? -24.671 -0.031 36.734 1.00 93.56 457 VAL A C 1
ATOM 3588 O O . VAL A 1 457 ? -24.659 -0.501 37.869 1.00 93.56 457 VAL A O 1
ATOM 3591 N N . LEU A 1 458 ? -25.374 1.053 36.410 1.00 90.88 458 LEU A N 1
ATOM 3592 C CA . LEU A 1 458 ? -26.447 1.582 37.247 1.00 90.88 458 LEU A CA 1
ATOM 3593 C C . LEU A 1 458 ? -27.794 1.140 36.668 1.00 90.88 458 LEU A C 1
ATOM 3595 O O . LEU A 1 458 ? -28.026 1.242 35.462 1.00 90.88 458 LEU A O 1
ATOM 3599 N N . ASP A 1 459 ? -28.670 0.639 37.536 1.00 79.69 459 ASP A N 1
ATOM 3600 C CA . ASP A 1 459 ? -30.031 0.236 37.159 1.00 79.69 459 ASP A CA 1
ATOM 3601 C C . ASP A 1 459 ? -30.984 1.436 37.033 1.00 79.69 459 ASP A C 1
ATOM 3603 O O . ASP A 1 459 ? -32.080 1.320 36.486 1.00 79.69 459 ASP A O 1
ATOM 3607 N N . GLU A 1 460 ? -30.552 2.611 37.486 1.00 78.19 460 GLU A N 1
ATOM 3608 C CA . GLU A 1 460 ? -31.287 3.860 37.336 1.00 78.19 460 GLU A CA 1
ATOM 3609 C C . GLU A 1 460 ? -31.206 4.368 35.893 1.00 78.19 460 GLU A C 1
ATOM 3611 O O . GLU A 1 460 ? -30.139 4.402 35.277 1.00 78.19 460 GLU A O 1
ATOM 3616 N N . THR A 1 461 ? -32.349 4.790 35.347 1.00 75.00 461 THR A N 1
ATOM 3617 C CA . THR A 1 461 ? -32.372 5.472 34.050 1.00 75.00 461 THR A CA 1
ATOM 3618 C C . THR A 1 461 ? -31.853 6.893 34.260 1.00 75.00 461 THR A C 1
ATOM 3620 O O . THR A 1 461 ? -32.484 7.650 35.002 1.00 75.00 461 THR A O 1
ATOM 3623 N N . PRO A 1 462 ? -30.719 7.275 33.651 1.00 81.12 462 PRO A N 1
ATOM 3624 C CA . PRO A 1 462 ? -30.156 8.595 33.865 1.00 81.12 462 PRO A CA 1
ATOM 3625 C C . PRO A 1 462 ? -31.100 9.644 33.274 1.00 81.12 462 PRO A C 1
ATOM 3627 O O . PRO A 1 462 ? -31.634 9.469 32.176 1.00 81.12 462 PRO A O 1
ATOM 3630 N N . LEU A 1 463 ? -31.294 10.747 33.996 1.00 83.38 463 LEU A N 1
ATOM 3631 C CA . LEU A 1 463 ? -31.969 11.925 33.458 1.00 83.38 463 LEU A CA 1
ATOM 3632 C C . LEU A 1 463 ? -31.052 12.551 32.410 1.00 83.38 463 LEU A C 1
ATOM 3634 O O . LEU A 1 463 ? -30.092 13.245 32.745 1.00 83.38 463 LEU A O 1
ATOM 3638 N N . VAL A 1 464 ? -31.336 12.257 31.145 1.00 87.44 464 VAL A N 1
ATOM 3639 C CA . VAL A 1 464 ? -30.597 12.790 30.005 1.00 87.44 464 VAL A CA 1
ATOM 3640 C C . VAL A 1 464 ? -31.481 13.701 29.171 1.00 87.44 464 VAL A C 1
ATOM 3642 O O . VAL A 1 464 ? -32.646 13.397 28.918 1.00 87.44 464 VAL A O 1
ATOM 3645 N N . ASP A 1 465 ? -30.905 14.815 28.739 1.00 90.06 465 ASP A N 1
ATOM 3646 C CA . ASP A 1 465 ? -31.497 15.671 27.719 1.00 90.06 465 ASP A CA 1
ATOM 3647 C C . ASP A 1 465 ? -31.023 15.168 26.355 1.00 90.06 465 ASP A C 1
ATOM 3649 O O . ASP A 1 465 ? -29.816 15.110 26.098 1.00 90.06 465 ASP A O 1
ATOM 3653 N N . ALA A 1 466 ? -31.967 14.727 25.528 1.00 92.00 466 ALA A N 1
ATOM 3654 C CA . ALA A 1 466 ? -31.696 14.091 24.249 1.00 92.00 466 ALA A CA 1
ATOM 3655 C C . ALA A 1 466 ? -32.069 15.028 23.103 1.00 92.00 466 ALA A C 1
ATOM 3657 O O . ALA A 1 466 ? -33.221 15.439 22.967 1.00 92.00 466 ALA A O 1
ATOM 3658 N N . GLN A 1 467 ? -31.097 15.308 22.240 1.00 93.06 467 GLN A N 1
ATOM 3659 C CA . GLN A 1 467 ? -31.272 16.171 21.083 1.00 93.06 467 GLN A CA 1
ATOM 3660 C C . GLN A 1 467 ? -30.935 15.405 19.806 1.00 93.06 467 GLN A C 1
ATOM 3662 O O . GLN A 1 467 ? -29.881 14.781 19.700 1.00 93.06 467 GLN A O 1
ATOM 3667 N N . PHE A 1 468 ? -31.819 15.476 18.813 1.00 92.56 468 PHE A N 1
ATOM 3668 C CA . PHE A 1 468 ? -31.508 14.991 17.472 1.00 92.56 468 PHE A CA 1
ATOM 3669 C C . PHE A 1 468 ? -30.531 15.954 16.798 1.00 92.56 468 PHE A C 1
ATOM 3671 O O . PHE A 1 468 ? -30.791 17.155 16.717 1.00 92.56 468 PHE A O 1
ATOM 3678 N N . ILE A 1 469 ? -29.408 15.415 16.334 1.00 92.62 469 ILE A N 1
ATOM 3679 C CA . ILE A 1 469 ? -28.361 16.146 15.627 1.00 92.62 469 ILE A CA 1
ATOM 3680 C C . ILE A 1 469 ? -28.247 15.543 14.231 1.00 92.62 469 ILE A C 1
ATOM 3682 O O . ILE A 1 469 ? -28.136 14.327 14.074 1.00 92.62 469 ILE A O 1
ATOM 3686 N N . GLU A 1 470 ? -28.236 16.403 13.222 1.00 93.44 470 GLU A N 1
ATOM 3687 C CA . GLU A 1 470 ? -27.911 16.037 11.850 1.00 93.44 470 GLU A CA 1
ATOM 3688 C C . GLU A 1 470 ? -26.613 16.732 11.450 1.00 93.44 470 GLU A C 1
ATOM 3690 O O . GLU A 1 470 ? -26.424 17.916 11.738 1.00 93.44 470 GLU A O 1
ATOM 3695 N N . ARG A 1 471 ? -25.703 15.991 10.814 1.00 92.88 471 ARG A N 1
ATOM 3696 C CA . ARG A 1 471 ? -24.419 16.523 10.348 1.00 92.88 471 ARG A CA 1
ATOM 3697 C C . ARG A 1 471 ? -24.135 16.088 8.931 1.00 92.88 471 ARG A C 1
ATOM 3699 O O . ARG A 1 471 ? -24.480 14.973 8.544 1.00 92.88 471 ARG A O 1
ATOM 3706 N N . GLN A 1 472 ? -23.463 16.970 8.202 1.00 94.25 472 GLN A N 1
ATOM 3707 C CA . GLN A 1 472 ? -23.034 16.735 6.833 1.00 94.25 472 GLN A CA 1
ATOM 3708 C C . GLN A 1 472 ? -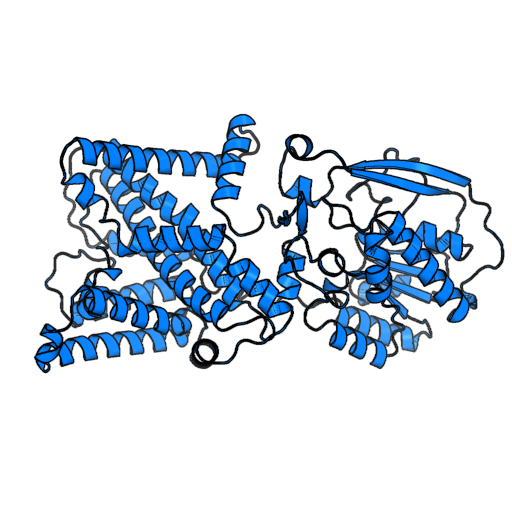21.526 16.927 6.715 1.00 94.25 472 GLN A C 1
ATOM 3710 O O . GLN A 1 472 ? -20.984 17.905 7.229 1.00 94.25 472 GLN A O 1
ATOM 3715 N N . ASP A 1 473 ? -20.857 15.994 6.044 1.00 94.94 473 ASP A N 1
ATOM 3716 C CA . ASP A 1 473 ? -19.422 16.060 5.771 1.00 94.94 473 ASP A CA 1
ATOM 3717 C C . ASP A 1 473 ? -19.089 15.277 4.485 1.00 94.94 473 ASP A C 1
ATOM 3719 O O . ASP A 1 473 ? -19.787 14.337 4.111 1.00 94.94 473 ASP A O 1
ATOM 3723 N N . PHE A 1 474 ? -18.018 15.664 3.797 1.00 93.12 474 PHE A N 1
ATOM 3724 C CA . PHE A 1 474 ? -17.428 14.911 2.686 1.00 93.12 474 PHE A CA 1
ATOM 3725 C C . PHE A 1 474 ? -16.559 13.746 3.169 1.00 93.12 474 PHE A C 1
ATOM 3727 O O . PHE A 1 474 ? -16.296 12.821 2.412 1.00 93.12 474 PHE A O 1
ATOM 3734 N N . GLY A 1 475 ? -16.097 13.794 4.417 1.00 93.94 475 GLY A N 1
ATOM 3735 C CA . GLY A 1 475 ? -15.256 12.758 4.999 1.00 93.94 475 GLY A CA 1
ATOM 3736 C C . GLY A 1 475 ? -13.760 12.924 4.720 1.00 93.94 475 GLY A C 1
ATOM 3737 O O . GLY A 1 475 ? -13.307 13.747 3.917 1.00 93.94 475 GLY A O 1
ATOM 3738 N N . ASP A 1 476 ? -12.952 12.171 5.458 1.00 93.81 476 ASP A N 1
ATOM 3739 C CA . ASP A 1 476 ? -11.496 12.270 5.463 1.00 93.81 476 ASP A CA 1
ATOM 3740 C C . ASP A 1 476 ? -10.866 11.753 4.161 1.00 93.81 476 ASP A C 1
ATOM 3742 O O . ASP A 1 476 ? -9.946 12.383 3.634 1.00 93.81 476 ASP A O 1
ATOM 3746 N N . LEU A 1 477 ? -11.379 10.660 3.587 1.00 93.94 477 LEU A N 1
ATOM 3747 C CA . LEU A 1 477 ? -10.840 10.095 2.347 1.00 93.94 477 LEU A CA 1
ATOM 3748 C C . LEU A 1 477 ? -11.121 10.997 1.145 1.00 93.94 477 LEU A C 1
ATOM 3750 O O . LEU A 1 477 ? -10.225 11.184 0.322 1.00 93.94 477 LEU A O 1
ATOM 3754 N N . ALA A 1 478 ? -12.308 11.604 1.046 1.00 91.81 478 ALA A N 1
ATOM 3755 C CA . ALA A 1 478 ? -12.591 12.554 -0.034 1.00 91.81 478 ALA A CA 1
ATOM 3756 C C . ALA A 1 478 ? -11.698 13.799 0.054 1.00 91.81 478 ALA A C 1
ATOM 3758 O O . ALA A 1 478 ? -11.118 14.200 -0.956 1.00 91.81 478 ALA A O 1
ATOM 3759 N N . ARG A 1 479 ? -11.520 14.364 1.260 1.00 89.56 479 ARG A N 1
ATOM 3760 C CA . ARG A 1 479 ? -10.630 15.517 1.501 1.00 89.56 479 ARG A CA 1
ATOM 3761 C C . ARG A 1 479 ? -9.160 15.212 1.224 1.00 89.56 479 ARG A C 1
ATOM 3763 O O . ARG A 1 479 ? -8.429 16.075 0.746 1.00 89.56 479 ARG A O 1
ATOM 3770 N N . ARG A 1 480 ? -8.712 13.989 1.518 1.00 88.00 480 ARG A N 1
ATOM 3771 C CA . ARG A 1 480 ? -7.354 13.539 1.177 1.00 88.00 480 ARG A CA 1
ATOM 3772 C C . ARG A 1 480 ? -7.179 13.384 -0.327 1.00 88.00 480 ARG A C 1
ATOM 3774 O O . ARG A 1 480 ? -6.127 13.737 -0.850 1.00 88.00 480 ARG A O 1
ATOM 3781 N N . LEU A 1 481 ? -8.192 12.856 -1.011 1.00 82.88 481 LEU A N 1
ATOM 3782 C CA . LEU A 1 481 ? -8.121 12.569 -2.438 1.00 82.88 481 LEU A CA 1
ATOM 3783 C C . LEU A 1 481 ? -8.205 13.839 -3.299 1.00 82.88 481 LEU A C 1
ATOM 3785 O O . LEU A 1 481 ? -7.504 13.926 -4.307 1.00 82.88 481 LEU A O 1
ATOM 3789 N N . HIS A 1 482 ? -9.033 14.812 -2.906 1.00 78.06 482 HIS A N 1
ATOM 3790 C CA . HIS A 1 482 ? -9.229 16.070 -3.625 1.00 78.06 482 HIS A CA 1
ATOM 3791 C C . HIS A 1 482 ? -9.272 17.275 -2.690 1.00 78.06 482 HIS A C 1
ATOM 3793 O O . HIS A 1 482 ? -9.951 17.259 -1.666 1.00 78.06 482 HIS A O 1
ATOM 3799 N N . ARG A 1 483 ? -8.641 18.378 -3.116 1.00 77.00 483 ARG A N 1
ATOM 3800 C CA . ARG A 1 483 ? -8.713 19.662 -2.395 1.00 77.00 483 ARG A CA 1
ATOM 3801 C C . ARG A 1 483 ? -10.122 20.269 -2.372 1.00 77.00 483 ARG A C 1
ATOM 3803 O O . ARG A 1 483 ? -10.429 21.021 -1.457 1.00 77.00 483 ARG A O 1
ATOM 3810 N N . GLN A 1 484 ? -10.940 19.978 -3.386 1.00 79.75 484 GLN A N 1
ATOM 3811 C CA . GLN A 1 484 ? -12.321 20.462 -3.543 1.00 79.75 484 GLN A CA 1
ATOM 3812 C C . GLN A 1 484 ? -13.274 19.269 -3.728 1.00 79.75 484 GLN A C 1
ATOM 3814 O O . GLN A 1 484 ? -13.732 19.016 -4.852 1.00 79.75 484 GLN A O 1
ATOM 3819 N N . PRO A 1 485 ? -13.511 18.465 -2.674 1.00 84.69 485 PRO A N 1
ATOM 3820 C CA . PRO A 1 485 ? -14.311 17.242 -2.766 1.00 84.69 485 PRO A CA 1
ATOM 3821 C C . PRO A 1 485 ? -15.755 17.498 -3.228 1.00 84.69 485 PRO A C 1
ATOM 3823 O O . PRO A 1 485 ? -16.323 16.659 -3.928 1.00 84.69 485 PRO A O 1
ATOM 3826 N N . GLU A 1 486 ? -16.309 18.681 -2.957 1.00 86.81 486 GLU A N 1
ATOM 3827 C CA . GLU A 1 486 ? -17.652 19.114 -3.358 1.00 86.81 486 GLU A CA 1
ATOM 3828 C C . GLU A 1 486 ? -17.881 19.128 -4.876 1.00 86.81 486 GLU A C 1
ATOM 3830 O O . GLU A 1 486 ? -19.016 19.072 -5.345 1.00 86.81 486 GLU A O 1
ATOM 3835 N N . SER A 1 487 ? -16.804 19.184 -5.665 1.00 82.44 487 SER A N 1
ATOM 3836 C CA . SER A 1 487 ? -16.886 19.106 -7.128 1.00 82.44 487 SER A CA 1
ATOM 3837 C C . SER A 1 487 ? -17.083 17.679 -7.648 1.00 82.44 487 SER A C 1
ATOM 3839 O O . SER A 1 487 ? -17.383 17.497 -8.828 1.00 82.44 487 SER A O 1
ATOM 3841 N N . PHE A 1 488 ? -16.864 16.670 -6.803 1.00 80.56 488 PHE A N 1
ATOM 3842 C CA . PHE A 1 488 ? -16.809 15.262 -7.195 1.00 80.56 488 PHE A CA 1
ATOM 3843 C C . PHE A 1 488 ? -17.849 14.405 -6.474 1.00 80.56 488 PHE A C 1
ATOM 3845 O O . PHE A 1 488 ? -18.374 13.469 -7.080 1.00 80.56 488 PHE A O 1
ATOM 3852 N N . TRP A 1 489 ? -18.165 14.731 -5.220 1.00 86.62 489 TRP A N 1
ATOM 3853 C CA . TRP A 1 489 ? -19.123 13.985 -4.413 1.00 86.62 489 TRP A CA 1
ATOM 3854 C C . TRP A 1 489 ? -20.093 14.908 -3.675 1.00 86.62 489 TRP A C 1
ATOM 3856 O O . TRP A 1 489 ? -19.715 16.014 -3.285 1.00 86.62 489 TRP A O 1
ATOM 3866 N N . PRO A 1 490 ? -21.340 14.460 -3.447 1.00 92.25 490 PRO A N 1
ATOM 3867 C CA . PRO A 1 490 ? -22.208 15.091 -2.466 1.00 92.25 490 PRO A CA 1
ATOM 3868 C C . PRO A 1 490 ? -21.699 14.802 -1.047 1.00 92.25 490 PRO A C 1
ATOM 3870 O O . PRO A 1 490 ? -21.142 13.732 -0.790 1.00 92.25 490 PRO A O 1
ATOM 3873 N N . ALA A 1 491 ? -21.934 15.735 -0.123 1.00 93.62 491 ALA A N 1
ATOM 3874 C CA . ALA A 1 491 ? -21.691 15.492 1.294 1.00 93.62 491 ALA A CA 1
ATOM 3875 C C . ALA A 1 491 ? -22.573 14.334 1.789 1.00 93.62 491 ALA A C 1
ATOM 3877 O O . ALA A 1 491 ? -23.752 14.234 1.433 1.00 93.62 491 ALA A O 1
ATOM 3878 N N . GLU A 1 492 ? -22.004 13.457 2.609 1.00 95.00 492 GLU A N 1
ATOM 3879 C CA . GLU A 1 492 ? -22.757 12.420 3.304 1.00 95.00 492 GLU A CA 1
ATOM 3880 C C . GLU A 1 492 ? -23.426 13.022 4.535 1.00 95.00 492 GLU A C 1
ATOM 3882 O O . GLU A 1 492 ? -22.935 13.985 5.118 1.00 95.00 492 GLU A O 1
ATOM 3887 N N . THR A 1 493 ? -24.581 12.479 4.910 1.00 94.06 493 THR A N 1
ATOM 3888 C CA . THR A 1 493 ? -25.358 12.945 6.061 1.00 94.06 493 THR A CA 1
ATOM 3889 C C . THR A 1 493 ? -25.456 11.828 7.083 1.00 94.06 493 THR A C 1
ATOM 3891 O O . THR A 1 493 ? -25.675 10.673 6.721 1.00 94.06 493 THR A O 1
ATOM 3894 N N . THR A 1 494 ? -25.330 12.174 8.358 1.00 93.62 494 THR A N 1
ATOM 3895 C CA . THR A 1 494 ? -25.560 11.252 9.469 1.00 93.62 494 THR A CA 1
ATOM 3896 C C . THR A 1 494 ? -26.491 11.892 10.485 1.00 93.62 494 THR A C 1
ATOM 3898 O O . THR A 1 494 ? -26.366 13.077 10.807 1.00 93.62 494 THR A O 1
ATOM 3901 N N . GLN A 1 495 ? -27.419 11.093 11.002 1.00 92.81 495 GLN A N 1
ATOM 3902 C CA . GLN A 1 495 ? -28.321 11.494 12.073 1.00 92.81 495 GLN A CA 1
ATOM 3903 C C . GLN A 1 495 ? -27.922 10.770 13.353 1.00 92.81 495 GLN A C 1
ATOM 3905 O O . GLN A 1 495 ? -27.640 9.573 13.358 1.00 92.81 495 GLN A O 1
ATOM 3910 N N . MET A 1 496 ? -27.865 11.505 14.453 1.00 92.62 496 MET A N 1
ATOM 3911 C CA . MET A 1 496 ? -27.438 10.986 15.745 1.00 92.62 496 MET A CA 1
ATOM 3912 C C . MET A 1 496 ? -28.251 11.619 16.870 1.00 92.62 496 MET A C 1
ATOM 3914 O O . MET A 1 496 ? -28.951 12.614 16.682 1.00 92.62 496 MET A O 1
ATOM 3918 N N . VAL A 1 497 ? -28.170 11.018 18.053 1.00 92.94 497 VAL A N 1
ATOM 3919 C CA . VAL A 1 497 ? -28.792 11.558 19.262 1.00 92.94 497 VAL A CA 1
ATOM 3920 C C . VAL A 1 497 ? -27.676 12.025 20.178 1.00 92.94 497 VAL A C 1
ATOM 3922 O O . VAL A 1 497 ? -26.946 11.201 20.728 1.00 92.94 497 VAL A O 1
ATOM 3925 N N . GLY A 1 498 ? -27.536 13.337 20.320 1.00 92.81 498 GLY A N 1
ATOM 3926 C CA . GLY A 1 498 ? -26.668 13.924 21.327 1.00 92.81 498 GLY A CA 1
ATOM 3927 C C . GLY A 1 498 ? -27.328 13.859 22.700 1.00 92.81 498 GLY A C 1
ATOM 3928 O O . GLY A 1 498 ? -28.541 14.048 22.812 1.00 92.81 498 GLY A O 1
ATOM 3929 N N . LEU A 1 499 ? -26.541 13.589 23.740 1.00 93.06 499 LEU A N 1
ATOM 3930 C CA . LEU A 1 499 ? -27.040 13.416 25.104 1.00 93.06 499 LEU A CA 1
ATOM 3931 C C . LEU A 1 499 ? -26.301 14.335 26.079 1.00 93.06 499 LEU A C 1
ATOM 3933 O O . LEU A 1 499 ? -25.073 14.325 26.143 1.00 93.06 499 LEU A O 1
ATOM 3937 N N . ARG A 1 500 ? -27.044 15.086 26.896 1.00 90.50 500 ARG A N 1
ATOM 3938 C CA . ARG A 1 500 ? -26.508 15.808 28.065 1.00 90.50 500 ARG A CA 1
ATOM 3939 C C . ARG A 1 500 ? -27.047 15.223 29.359 1.00 90.50 500 ARG A C 1
ATOM 3941 O O . ARG A 1 500 ? -28.046 14.519 29.358 1.00 90.50 500 ARG A O 1
ATOM 3948 N N . GLY A 1 501 ? -26.405 15.558 30.475 1.00 84.06 501 GLY A N 1
ATOM 3949 C CA . GLY A 1 501 ? -26.853 15.161 31.816 1.00 84.06 501 GLY A CA 1
ATOM 3950 C C . GLY A 1 501 ? -26.075 13.988 32.413 1.00 84.06 501 GLY A C 1
ATOM 3951 O O . GLY A 1 501 ? -26.157 13.755 33.615 1.00 84.06 501 GLY A O 1
ATOM 3952 N N . LEU A 1 502 ? -25.238 13.308 31.623 1.00 85.25 502 LEU A N 1
ATOM 3953 C CA . LEU A 1 502 ? -24.259 12.360 32.152 1.00 85.25 502 LEU A CA 1
ATOM 3954 C C . LEU A 1 502 ? -23.101 13.136 32.800 1.00 85.25 502 LEU A C 1
ATOM 3956 O O . LEU A 1 502 ? -22.338 13.812 32.113 1.00 85.25 502 LEU A O 1
ATOM 3960 N N . THR A 1 503 ? -22.971 13.051 34.124 1.00 77.56 503 THR A N 1
ATOM 3961 C CA . THR A 1 503 ? -21.925 13.739 34.902 1.00 77.56 503 THR A CA 1
ATOM 3962 C C . THR A 1 503 ? -20.987 12.744 35.592 1.00 77.56 503 THR A C 1
ATOM 3964 O O . THR A 1 503 ? -21.297 11.558 35.708 1.00 77.56 503 THR A O 1
ATOM 3967 N N . GLY A 1 504 ? -19.813 13.214 36.034 1.00 79.06 504 GLY A N 1
ATOM 3968 C CA . GLY A 1 504 ? -18.851 12.386 36.774 1.00 79.06 504 GLY A CA 1
ATOM 3969 C C . GLY A 1 504 ? -18.019 11.439 35.904 1.00 79.06 504 GLY A C 1
ATOM 3970 O O . GLY A 1 504 ? -17.706 10.333 36.331 1.00 79.06 504 GLY A O 1
ATOM 3971 N N . ALA A 1 505 ? -17.664 11.852 34.682 1.00 83.31 505 ALA A N 1
ATOM 3972 C CA . ALA A 1 505 ? -16.833 11.051 33.780 1.00 83.31 505 ALA A CA 1
ATOM 3973 C C . ALA A 1 505 ? -15.480 10.676 34.416 1.00 83.31 505 ALA A C 1
ATOM 3975 O O . ALA A 1 505 ? -15.144 9.500 34.481 1.00 83.31 505 ALA A O 1
ATOM 3976 N N . GLU A 1 506 ? -14.742 11.640 34.975 1.00 82.94 506 GLU A N 1
ATOM 3977 C CA . GLU A 1 506 ? -13.411 11.400 35.566 1.00 82.94 506 GLU A CA 1
ATOM 3978 C C . GLU A 1 506 ? -13.447 10.427 36.758 1.00 82.94 506 GLU A C 1
ATOM 3980 O O . GLU A 1 506 ? -12.564 9.581 36.925 1.00 82.94 506 GLU A O 1
ATOM 3985 N N . THR A 1 507 ? -14.505 10.495 37.568 1.00 87.94 507 THR A N 1
ATOM 3986 C CA . THR A 1 507 ? -14.719 9.611 38.723 1.00 87.94 507 THR A CA 1
ATOM 3987 C C . THR A 1 507 ? -15.394 8.291 38.348 1.00 87.94 507 THR A C 1
ATOM 3989 O O . THR A 1 507 ? -15.603 7.438 39.215 1.00 87.94 507 THR A O 1
ATOM 3992 N N . SER A 1 508 ? -15.714 8.082 37.067 1.00 92.69 508 SER A N 1
ATOM 3993 C CA . SER A 1 508 ? -16.357 6.863 36.593 1.00 92.69 508 SER A CA 1
ATOM 3994 C C . SER A 1 508 ? -15.467 5.645 36.846 1.00 92.69 508 SER A C 1
ATOM 3996 O O . SER A 1 508 ? -14.265 5.688 36.556 1.00 92.69 508 SER A O 1
ATOM 3998 N N . PRO A 1 509 ? -16.026 4.519 37.330 1.00 93.62 509 PRO A N 1
ATOM 3999 C CA . PRO A 1 509 ? -15.274 3.280 37.480 1.00 93.62 509 PRO A CA 1
ATOM 4000 C C . PRO A 1 509 ? -15.008 2.593 36.132 1.00 93.62 509 PRO A C 1
ATOM 4002 O O . PRO A 1 509 ? -14.380 1.538 36.118 1.00 93.62 509 PRO A O 1
ATOM 4005 N N . VAL A 1 510 ? -15.496 3.148 35.021 1.00 95.56 510 VAL A N 1
ATOM 4006 C CA . VAL A 1 510 ? -15.253 2.644 33.669 1.00 95.56 510 VAL A CA 1
ATOM 4007 C C . VAL A 1 510 ? -14.374 3.634 32.920 1.00 95.56 510 VAL A C 1
ATOM 4009 O O . VAL A 1 510 ? -14.705 4.816 32.844 1.00 95.56 510 VAL A O 1
ATOM 4012 N N . LEU A 1 511 ? -13.279 3.133 32.353 1.00 95.44 511 LEU A N 1
ATOM 4013 C CA . LEU A 1 511 ? -12.403 3.886 31.460 1.00 95.44 511 LEU A CA 1
ATOM 4014 C C . LEU A 1 511 ? -12.515 3.327 30.042 1.00 95.44 511 LEU A C 1
ATOM 4016 O O . LEU A 1 511 ? -12.319 2.131 29.839 1.00 95.44 511 LEU A O 1
ATOM 4020 N N . VAL A 1 512 ? -12.799 4.190 29.071 1.00 96.31 512 VAL A N 1
ATOM 4021 C CA . VAL A 1 512 ? -12.791 3.873 27.642 1.00 96.31 512 VAL A CA 1
ATOM 4022 C C . VAL A 1 512 ? -11.518 4.431 27.018 1.00 96.31 512 VAL A C 1
ATOM 4024 O O . VAL A 1 512 ? -11.214 5.614 27.145 1.00 96.31 512 VAL A O 1
ATOM 4027 N N . ILE A 1 513 ? -10.777 3.568 26.338 1.00 95.00 513 ILE A N 1
ATOM 4028 C CA . ILE A 1 513 ? -9.526 3.877 25.653 1.00 95.00 513 ILE A CA 1
ATOM 4029 C C . ILE A 1 513 ? -9.757 3.672 24.165 1.00 95.00 513 ILE A C 1
ATOM 4031 O O . ILE A 1 513 ? -10.285 2.637 23.757 1.00 95.00 513 ILE A O 1
ATOM 4035 N N . GLY A 1 514 ? -9.359 4.635 23.345 1.00 92.88 514 GLY A N 1
ATOM 4036 C CA . GLY A 1 514 ? -9.395 4.464 21.900 1.00 92.88 514 GLY A CA 1
ATOM 4037 C C . GLY A 1 514 ? -8.916 5.690 21.143 1.00 92.88 514 GLY A C 1
ATOM 4038 O O . GLY A 1 514 ? -8.472 6.674 21.729 1.00 92.88 514 GLY A O 1
ATOM 4039 N N . GLY A 1 515 ? -8.960 5.590 19.819 1.00 91.69 515 GLY A N 1
ATOM 4040 C CA . GLY A 1 515 ? -8.522 6.646 18.914 1.00 91.69 515 GLY A CA 1
ATOM 4041 C C . GLY A 1 515 ? -9.684 7.436 18.319 1.00 91.69 515 GLY A C 1
ATOM 4042 O O . GLY A 1 515 ? -10.598 7.891 19.007 1.00 91.69 515 GLY A O 1
ATOM 4043 N N . ASP A 1 516 ? -9.629 7.585 17.004 1.00 92.44 516 ASP A N 1
ATOM 4044 C CA . ASP A 1 516 ? -10.630 8.245 16.171 1.00 92.44 516 ASP A CA 1
ATOM 4045 C C . ASP A 1 516 ? -12.049 7.678 16.342 1.00 92.44 516 ASP A C 1
ATOM 4047 O O . ASP A 1 516 ? -12.986 8.447 16.504 1.00 92.44 516 ASP A O 1
ATOM 4051 N N . LEU A 1 517 ? -12.222 6.354 16.407 1.00 93.44 517 LEU A N 1
ATOM 4052 C CA . LEU A 1 517 ? -13.545 5.728 16.561 1.00 93.44 517 LEU A CA 1
ATOM 4053 C C . LEU A 1 517 ? -14.270 6.134 17.855 1.00 93.44 517 LEU A C 1
ATOM 4055 O O . LEU A 1 517 ? -15.495 6.238 17.868 1.00 93.44 517 LEU A O 1
ATOM 4059 N N . VAL A 1 518 ? -13.523 6.365 18.939 1.00 95.25 518 VAL A N 1
ATOM 4060 C CA . VAL A 1 518 ? -14.074 6.778 20.241 1.00 95.25 518 VAL A CA 1
ATOM 4061 C C . VAL A 1 518 ? -14.411 8.266 20.256 1.00 95.25 518 VAL A C 1
ATOM 4063 O O . VAL A 1 518 ? -15.394 8.660 20.877 1.00 95.25 518 VAL A O 1
ATOM 4066 N N . ARG A 1 519 ? -13.604 9.074 19.563 1.00 93.56 519 ARG A N 1
ATOM 4067 C CA . ARG A 1 519 ? -13.728 10.535 19.486 1.00 93.56 519 ARG A CA 1
ATOM 4068 C C . ARG A 1 519 ? -14.620 11.023 18.341 1.00 93.56 519 ARG A C 1
ATOM 4070 O O . ARG A 1 519 ? -14.932 12.211 18.275 1.00 93.56 519 ARG A O 1
ATOM 4077 N N . ALA A 1 520 ? -15.018 10.125 17.443 1.00 92.62 520 ALA A N 1
ATOM 4078 C CA . ALA A 1 520 ? -15.911 10.411 16.330 1.00 92.62 520 ALA A CA 1
ATOM 4079 C C . ALA A 1 520 ? -17.151 11.174 16.813 1.00 92.62 520 ALA A C 1
ATOM 4081 O O . ALA A 1 520 ? -17.733 10.830 17.844 1.00 92.62 520 ALA A O 1
ATOM 4082 N N . TYR A 1 521 ? -17.544 12.198 16.055 1.00 93.38 521 TYR A N 1
ATOM 4083 C CA . TYR A 1 521 ? -18.654 13.110 16.354 1.00 93.38 521 TYR A CA 1
ATOM 4084 C C . TYR A 1 521 ? -18.457 14.060 17.550 1.00 93.38 521 TYR A C 1
ATOM 4086 O O . TYR A 1 521 ? -19.217 15.014 17.687 1.00 93.38 521 TYR A O 1
ATOM 4094 N N . ASP A 1 522 ? -17.437 13.898 18.383 1.00 91.88 522 ASP A N 1
ATOM 4095 C CA . ASP A 1 522 ? -17.210 14.812 19.513 1.00 91.88 522 ASP A CA 1
ATOM 4096 C C . ASP A 1 522 ? -15.938 15.658 19.329 1.00 91.88 522 ASP A C 1
ATOM 4098 O O . ASP A 1 522 ? -15.826 16.742 19.899 1.00 91.88 522 ASP A O 1
ATOM 4102 N N . ASP A 1 523 ? -15.004 15.213 18.483 1.00 91.88 523 ASP A N 1
ATOM 4103 C CA . ASP A 1 523 ? -13.750 15.910 18.183 1.00 91.88 523 ASP A CA 1
ATOM 4104 C C . ASP A 1 523 ? -13.862 16.782 16.910 1.00 91.88 523 ASP A C 1
ATOM 4106 O O . ASP A 1 523 ? -14.132 16.252 15.828 1.00 91.88 523 ASP A O 1
ATOM 4110 N N . PRO A 1 524 ? -13.623 18.109 16.995 1.00 91.75 524 PRO A N 1
ATOM 4111 C CA . PRO A 1 524 ? -13.673 19.019 15.847 1.00 91.75 524 PRO A CA 1
ATOM 4112 C C . PRO A 1 524 ? -12.646 18.739 14.742 1.00 91.75 524 PRO A C 1
ATOM 4114 O O . PRO A 1 524 ? -12.779 19.277 13.644 1.00 91.75 524 PRO A O 1
ATOM 4117 N N . SER A 1 525 ? -11.602 17.956 15.029 1.00 91.44 525 SER A N 1
ATOM 4118 C CA . SER A 1 525 ? -10.559 17.603 14.058 1.00 91.44 525 SER A CA 1
ATOM 4119 C C . SER A 1 525 ? -10.909 16.389 13.189 1.00 91.44 525 SER A C 1
ATOM 4121 O O . SER A 1 525 ? -10.219 16.130 12.201 1.00 91.44 525 SER A O 1
ATOM 4123 N N . LEU A 1 526 ? -11.963 15.648 13.544 1.00 93.00 526 LEU A N 1
ATOM 4124 C CA . LEU A 1 526 ? -12.424 14.461 12.827 1.00 93.00 526 LEU A CA 1
ATOM 4125 C C . LEU A 1 526 ? -13.621 14.779 11.926 1.00 93.00 526 LEU A C 1
ATOM 4127 O O . LEU A 1 526 ? -14.218 15.854 11.990 1.00 93.00 526 LEU A O 1
ATOM 4131 N N . SER A 1 527 ? -13.979 13.822 11.071 1.00 92.69 527 SER A N 1
ATOM 4132 C CA . SER A 1 527 ? -15.139 13.955 10.196 1.00 92.69 527 SER A CA 1
ATOM 4133 C C . SER A 1 527 ? -16.452 14.007 10.968 1.00 92.69 527 SER A C 1
ATOM 4135 O O . SER A 1 527 ? -16.604 13.390 12.025 1.00 92.69 527 SER A O 1
ATOM 4137 N N . PHE A 1 528 ? -17.416 14.720 10.386 1.00 93.88 528 PHE A N 1
ATOM 4138 C CA . PHE A 1 528 ? -18.701 15.053 10.997 1.00 93.88 528 PHE A CA 1
ATOM 4139 C C . PHE A 1 528 ? -18.530 15.768 12.349 1.00 93.88 528 PHE A C 1
ATOM 4141 O O . PHE A 1 528 ? -19.103 15.316 13.346 1.00 93.88 528 PHE A O 1
ATOM 4148 N N . PRO A 1 529 ? -17.754 16.870 12.411 1.00 93.12 529 PRO A N 1
ATOM 4149 C CA . PRO A 1 529 ? -17.433 17.554 13.660 1.00 93.12 529 PRO A CA 1
ATOM 4150 C C . PRO A 1 529 ? -18.661 18.248 14.278 1.00 93.12 529 PRO A C 1
ATOM 4152 O O . PRO A 1 529 ? -19.663 18.471 13.590 1.00 93.12 529 PRO A O 1
ATOM 4155 N N . PRO A 1 530 ? -18.601 18.630 15.566 1.00 91.19 530 PRO A N 1
ATOM 4156 C CA . PRO A 1 530 ? -19.595 19.509 16.178 1.00 91.19 530 PRO A CA 1
ATOM 4157 C C . PRO A 1 530 ? -19.759 20.824 15.405 1.00 91.19 530 PRO A C 1
ATOM 4159 O O . PRO A 1 530 ? -18.777 21.441 14.996 1.00 91.19 530 PRO A O 1
ATOM 4162 N N . THR A 1 531 ? -21.003 21.271 15.229 1.00 87.50 531 THR A N 1
ATOM 4163 C CA . THR A 1 531 ? -21.331 22.548 14.569 1.00 87.50 531 THR A CA 1
ATOM 4164 C C . THR A 1 531 ? -21.192 23.740 15.514 1.00 87.50 531 THR A C 1
ATOM 4166 O O . THR A 1 531 ? -20.895 24.853 15.084 1.00 87.50 531 THR A O 1
ATOM 4169 N N . SER A 1 532 ? -21.363 23.498 16.814 1.00 85.12 532 SER A N 1
ATOM 4170 C CA . SER A 1 532 ? -21.175 24.465 17.888 1.00 85.12 532 SER A CA 1
ATOM 4171 C C . SER A 1 532 ? -20.425 23.820 19.050 1.00 85.12 532 SER A C 1
ATOM 4173 O O . SER A 1 532 ? -20.597 22.636 19.331 1.00 85.12 532 SER A O 1
ATOM 4175 N N . LEU A 1 533 ? -19.664 24.620 19.803 1.00 79.50 533 LEU A N 1
ATOM 4176 C CA . LEU A 1 533 ? -19.078 24.207 21.090 1.00 79.50 533 LEU A CA 1
ATOM 4177 C C . LEU A 1 533 ? -20.141 23.811 22.123 1.00 79.50 533 LEU A C 1
ATOM 4179 O O . LEU A 1 533 ? -19.830 23.180 23.129 1.00 79.50 533 LEU A O 1
ATOM 4183 N N . THR A 1 534 ? -21.389 24.217 21.896 1.00 82.56 534 THR A N 1
ATOM 4184 C CA . THR A 1 534 ? -22.524 23.831 22.725 1.00 82.56 534 THR A CA 1
ATOM 4185 C C . THR A 1 534 ? -23.190 22.544 22.255 1.00 82.56 534 THR A C 1
ATOM 4187 O O . THR A 1 534 ? -24.074 22.084 22.963 1.00 82.56 534 THR A O 1
ATOM 4190 N N . ASP A 1 535 ? -22.832 21.941 21.120 1.00 86.19 535 ASP A N 1
ATOM 4191 C CA . ASP A 1 535 ? -23.509 20.721 20.665 1.00 86.19 535 ASP A CA 1
ATOM 4192 C C . ASP A 1 535 ? -23.401 19.608 21.722 1.00 86.19 535 ASP A C 1
ATOM 4194 O O . ASP A 1 535 ? -22.343 19.433 22.334 1.00 86.19 535 ASP A O 1
ATOM 4198 N N . PRO A 1 536 ? -24.489 18.862 21.989 1.00 91.88 536 PRO A N 1
ATOM 4199 C CA . PRO A 1 53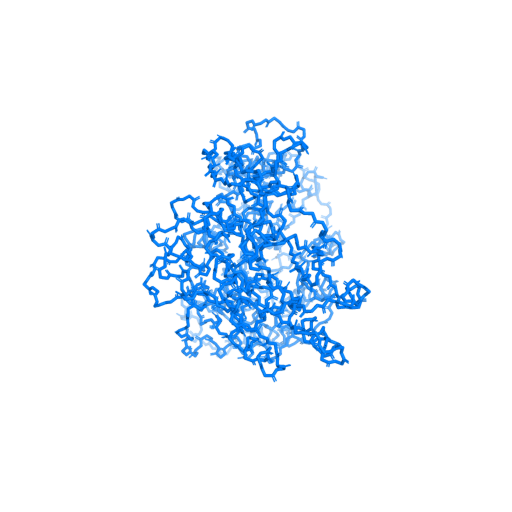6 ? -24.403 17.737 22.899 1.00 91.88 536 PRO A CA 1
ATOM 4200 C C . PRO A 1 536 ? -23.454 16.666 22.352 1.00 91.88 536 PRO A C 1
ATOM 4202 O O . PRO A 1 536 ? -23.467 16.411 21.143 1.00 91.88 536 PRO A O 1
ATOM 4205 N N . PRO A 1 537 ? -22.693 15.988 23.227 1.00 92.50 537 PRO A N 1
ATOM 4206 C CA . PRO A 1 537 ? -21.843 14.894 22.801 1.00 92.50 537 PRO A CA 1
ATOM 4207 C C . PRO A 1 537 ? -22.702 13.738 22.282 1.00 92.50 537 PRO A C 1
ATOM 4209 O O . PRO A 1 537 ? -23.773 13.436 22.820 1.00 92.50 537 PRO A O 1
ATOM 4212 N N . ALA A 1 538 ? -22.234 13.094 21.222 1.00 93.50 538 ALA A N 1
ATOM 4213 C CA . ALA A 1 538 ? -22.944 12.038 20.514 1.00 93.50 538 ALA A CA 1
ATOM 4214 C C . ALA A 1 538 ? -22.080 10.796 20.264 1.00 93.50 538 ALA A C 1
ATOM 4216 O O . ALA A 1 538 ? -22.628 9.774 19.846 1.00 93.50 538 ALA A O 1
ATOM 4217 N N . GLY A 1 539 ? -20.776 10.856 20.548 1.00 94.50 539 GLY A N 1
ATOM 4218 C CA . GLY A 1 539 ? -19.820 9.783 20.304 1.00 94.50 539 GLY A CA 1
ATOM 4219 C C . GLY A 1 539 ? -20.052 8.512 21.124 1.00 94.50 539 GLY A C 1
ATOM 4220 O O . GLY A 1 539 ? -20.927 8.414 21.994 1.00 94.50 539 GLY A O 1
ATOM 4221 N N . PHE A 1 540 ? -19.226 7.503 20.847 1.00 96.31 540 PHE A N 1
ATOM 4222 C CA . PHE A 1 540 ? -19.378 6.152 21.392 1.00 96.31 540 PHE A CA 1
ATOM 4223 C C . PHE A 1 540 ? -19.431 6.098 22.933 1.00 96.31 540 PHE A C 1
ATOM 4225 O O . PHE A 1 540 ? -20.338 5.439 23.457 1.00 96.31 540 PHE A O 1
ATOM 4232 N N . PRO A 1 541 ? -18.548 6.793 23.687 1.00 96.00 541 PRO A N 1
ATOM 4233 C CA . PRO A 1 541 ? -18.603 6.797 25.150 1.00 96.00 541 PRO A CA 1
ATOM 4234 C C . PRO A 1 541 ? -19.924 7.324 25.702 1.00 96.00 541 PRO A C 1
ATOM 4236 O O . PRO A 1 541 ? -20.424 6.799 26.694 1.00 96.00 541 PRO A O 1
ATOM 4239 N N . THR A 1 542 ? -20.512 8.324 25.048 1.00 94.88 542 THR A N 1
ATOM 4240 C CA . THR A 1 542 ? -21.774 8.935 25.470 1.00 94.88 542 THR A CA 1
ATOM 4241 C C . THR A 1 542 ? -22.941 7.972 25.277 1.00 94.88 542 THR A C 1
ATOM 4243 O O . THR A 1 542 ? -23.728 7.761 26.202 1.00 94.88 542 THR A O 1
ATOM 4246 N N . GLN A 1 543 ? -23.013 7.310 24.115 1.00 95.69 543 GLN A N 1
ATOM 4247 C CA . GLN A 1 543 ? -24.051 6.309 23.843 1.00 95.69 543 GLN A CA 1
ATOM 4248 C C . GLN A 1 543 ? -23.937 5.103 24.780 1.00 95.69 543 GLN A C 1
ATOM 4250 O O . GLN A 1 543 ? -24.934 4.652 25.348 1.00 95.69 543 GLN A O 1
ATOM 4255 N N . LEU A 1 544 ? -22.720 4.582 24.972 1.00 96.50 544 LEU A N 1
ATOM 4256 C CA . LEU A 1 544 ? -22.490 3.468 25.885 1.00 96.50 544 LEU A CA 1
ATOM 4257 C C . LEU A 1 544 ? -22.787 3.875 27.332 1.00 96.50 544 LEU A C 1
ATOM 4259 O O . LEU A 1 544 ? -23.450 3.133 28.049 1.00 96.50 544 LEU A O 1
ATOM 4263 N N . GLY A 1 545 ? -22.350 5.062 27.750 1.00 95.06 545 GLY A N 1
ATOM 4264 C CA . GLY A 1 545 ? -22.580 5.588 29.090 1.00 95.06 545 GLY A CA 1
ATOM 4265 C C . GLY A 1 545 ? -24.062 5.693 29.435 1.00 95.06 545 GLY A C 1
ATOM 4266 O O . GLY A 1 545 ? -24.492 5.190 30.474 1.00 95.06 545 GLY A O 1
ATOM 4267 N N . ALA A 1 546 ? -24.872 6.231 28.520 1.00 94.25 546 ALA A N 1
ATOM 4268 C CA . ALA A 1 546 ? -26.323 6.279 28.682 1.00 94.25 546 ALA A CA 1
ATOM 4269 C C . ALA A 1 546 ? -26.930 4.879 28.879 1.00 94.25 546 ALA A C 1
ATOM 4271 O O . ALA A 1 546 ? -27.755 4.679 29.770 1.00 94.25 546 ALA A O 1
ATOM 4272 N N . LEU A 1 547 ? -26.466 3.885 28.113 1.00 94.69 547 LEU A N 1
ATOM 4273 C CA . LEU A 1 547 ? -26.900 2.489 28.245 1.00 94.69 547 LEU A CA 1
ATOM 4274 C C . LEU A 1 547 ? -26.410 1.807 29.528 1.00 94.69 547 LEU A C 1
ATOM 4276 O O . LEU A 1 547 ? -26.994 0.799 29.926 1.00 94.69 547 LEU A O 1
ATOM 4280 N N . LEU A 1 548 ? -25.355 2.314 30.168 1.00 94.62 548 LEU A N 1
ATOM 4281 C CA . LEU A 1 548 ? -24.844 1.839 31.460 1.00 94.62 548 LEU A CA 1
ATOM 4282 C C . LEU A 1 548 ? -25.359 2.670 32.649 1.00 94.62 548 LEU A C 1
ATOM 4284 O O . LEU A 1 548 ? -25.038 2.352 33.794 1.00 94.62 548 LEU A O 1
ATOM 4288 N N . GLY A 1 549 ? -26.141 3.717 32.377 1.00 92.88 549 GLY A N 1
ATOM 4289 C CA . GLY A 1 549 ? -26.699 4.624 33.374 1.00 92.88 549 GLY A CA 1
ATOM 4290 C C . GLY A 1 549 ? -25.705 5.632 33.960 1.00 92.88 549 GLY A C 1
ATOM 4291 O O . GLY A 1 549 ? -25.958 6.163 35.036 1.00 92.88 549 GLY A O 1
ATOM 4292 N N . ARG A 1 550 ? -24.556 5.890 33.315 1.00 92.38 550 ARG A N 1
ATOM 4293 C CA . ARG A 1 550 ? -23.504 6.779 33.851 1.00 92.38 550 ARG A CA 1
ATOM 4294 C C . ARG A 1 550 ? -22.591 7.391 32.797 1.00 92.38 550 ARG A C 1
ATOM 4296 O O . ARG A 1 550 ? -22.446 6.854 31.709 1.00 92.38 550 ARG A O 1
ATOM 4303 N N . ALA A 1 551 ? -21.898 8.472 33.154 1.00 93.44 551 ALA A N 1
ATOM 4304 C CA . ALA A 1 551 ? -20.775 8.960 32.359 1.00 93.44 551 ALA A CA 1
ATOM 4305 C C . ALA A 1 551 ? -19.593 7.972 32.393 1.00 93.44 551 ALA A C 1
ATOM 4307 O O . ALA A 1 551 ? -19.400 7.245 33.375 1.00 93.44 551 ALA A O 1
ATOM 4308 N N . LEU A 1 552 ? -18.790 7.957 31.329 1.00 94.88 552 LEU A N 1
ATOM 4309 C CA . LEU A 1 552 ? -17.588 7.128 31.207 1.00 94.88 552 LEU A CA 1
ATOM 4310 C C . LEU A 1 552 ? -16.353 8.024 31.144 1.00 94.88 552 LEU A C 1
ATOM 4312 O O . LEU A 1 552 ? -16.396 9.077 30.510 1.00 94.88 552 LEU A O 1
ATOM 4316 N N . ASP A 1 553 ? -15.265 7.602 31.784 1.00 94.56 553 ASP A N 1
ATOM 4317 C CA . ASP A 1 553 ? -13.970 8.259 31.614 1.00 94.56 553 ASP A CA 1
ATOM 4318 C C . ASP A 1 553 ? -13.407 7.902 30.234 1.00 94.56 553 ASP A C 1
ATOM 4320 O O . ASP A 1 553 ? -13.575 6.769 29.777 1.00 94.56 553 ASP A O 1
ATOM 4324 N N . VAL A 1 554 ? -12.728 8.839 29.575 1.00 93.44 554 VAL A N 1
ATOM 4325 C CA . VAL A 1 554 ? -12.179 8.645 28.227 1.00 93.44 554 VAL A CA 1
ATOM 4326 C C . VAL A 1 554 ? -10.702 9.026 28.201 1.00 93.44 554 VAL A C 1
ATOM 4328 O O . VAL A 1 554 ? -10.296 10.088 28.685 1.00 93.44 554 VAL A O 1
ATOM 4331 N N . ALA A 1 555 ? -9.889 8.151 27.618 1.00 91.81 555 ALA A N 1
ATOM 4332 C CA . ALA A 1 555 ? -8.479 8.387 27.353 1.00 91.81 555 ALA A CA 1
ATOM 4333 C C . ALA A 1 555 ? -8.132 8.042 25.901 1.00 91.81 555 ALA A C 1
ATOM 4335 O O . ALA A 1 555 ? -8.705 7.131 25.303 1.00 91.81 555 ALA A O 1
ATOM 4336 N N . GLU A 1 556 ? -7.164 8.764 25.341 1.00 87.44 556 GLU A N 1
ATOM 4337 C CA . GLU A 1 556 ? -6.603 8.412 24.040 1.00 87.44 556 GLU A CA 1
ATOM 4338 C C . GLU A 1 556 ? -5.769 7.132 24.140 1.00 87.44 556 GLU A C 1
ATOM 4340 O O . GLU A 1 556 ? -5.138 6.859 25.165 1.00 87.44 556 GLU A O 1
ATOM 4345 N N . ALA A 1 557 ? -5.762 6.341 23.067 1.00 80.50 557 ALA A N 1
ATOM 4346 C CA . ALA A 1 557 ? -4.881 5.187 22.961 1.00 80.50 557 ALA A CA 1
ATOM 4347 C C . ALA A 1 557 ? -3.411 5.636 23.016 1.00 80.50 557 ALA A C 1
ATOM 4349 O O . ALA A 1 557 ? -2.962 6.455 22.216 1.00 80.50 557 ALA A O 1
ATOM 4350 N N . ALA A 1 558 ? -2.664 5.082 23.965 1.00 79.38 558 ALA A N 1
ATOM 4351 C CA . ALA A 1 558 ? -1.262 5.395 24.200 1.00 79.38 558 ALA A CA 1
ATOM 4352 C C . ALA A 1 558 ? -0.543 4.153 24.759 1.00 79.38 558 ALA A C 1
ATOM 4354 O O . ALA A 1 558 ? -1.214 3.204 25.182 1.00 79.38 558 ALA A O 1
ATOM 4355 N N . PRO A 1 559 ? 0.803 4.119 24.777 1.00 78.62 559 PRO A N 1
ATOM 4356 C CA . PRO A 1 559 ? 1.540 3.004 25.365 1.00 78.62 559 PRO A CA 1
ATOM 4357 C C . PRO A 1 559 ? 1.095 2.737 26.807 1.00 78.62 559 PRO A C 1
ATOM 4359 O O . PRO A 1 559 ? 0.849 3.673 27.567 1.00 78.62 559 PRO A O 1
ATOM 4362 N N . ALA A 1 560 ? 1.041 1.468 27.222 1.00 73.62 560 ALA A N 1
ATOM 4363 C CA . ALA A 1 560 ? 0.484 1.079 28.525 1.00 73.62 560 ALA A CA 1
ATOM 4364 C C . ALA A 1 560 ? 1.027 1.921 29.699 1.00 73.62 560 ALA A C 1
ATOM 4366 O O . ALA A 1 560 ? 0.262 2.366 30.551 1.00 73.62 560 ALA A O 1
ATOM 4367 N N . ALA A 1 561 ? 2.331 2.229 29.687 1.00 74.31 561 ALA A N 1
ATOM 4368 C CA . ALA A 1 561 ? 3.012 3.018 30.715 1.00 74.31 561 ALA A CA 1
ATOM 4369 C C . ALA A 1 561 ? 2.407 4.416 30.956 1.00 74.31 561 ALA A C 1
ATOM 4371 O O . ALA A 1 561 ? 2.416 4.887 32.092 1.00 74.31 561 ALA A O 1
ATOM 4372 N N . THR A 1 562 ? 1.872 5.078 29.926 1.00 81.00 562 THR A N 1
ATOM 4373 C CA . THR A 1 562 ? 1.275 6.418 30.065 1.00 81.00 562 THR A CA 1
ATOM 4374 C C . THR A 1 562 ? -0.156 6.368 30.591 1.00 81.00 562 THR A C 1
ATOM 4376 O O . THR A 1 562 ? -0.651 7.361 31.117 1.00 81.00 562 THR A O 1
ATOM 4379 N N . LEU A 1 563 ? -0.827 5.222 30.458 1.00 80.69 563 LEU A N 1
ATOM 4380 C CA . LEU A 1 563 ? -2.229 5.054 30.830 1.00 80.69 563 LEU A CA 1
ATOM 4381 C C . LEU A 1 563 ? -2.415 4.582 32.278 1.00 80.69 563 LEU A C 1
ATOM 4383 O O . LEU A 1 563 ? -3.440 4.898 32.884 1.00 80.69 563 LEU A O 1
ATOM 4387 N N . VAL A 1 564 ? -1.415 3.901 32.856 1.00 78.19 564 VAL A N 1
ATOM 4388 C CA . VAL A 1 564 ? -1.461 3.351 34.227 1.00 78.19 564 VAL A CA 1
ATOM 4389 C C . VAL A 1 564 ? -1.974 4.345 35.277 1.00 78.19 564 VAL A C 1
ATOM 4391 O O . VAL A 1 564 ? -2.838 3.958 36.067 1.00 78.19 564 VAL A O 1
ATOM 4394 N N . PRO A 1 565 ? -1.533 5.622 35.311 1.00 81.44 565 PRO A N 1
ATOM 4395 C CA . PRO A 1 565 ? -2.003 6.557 36.332 1.00 81.44 565 PRO A CA 1
ATOM 4396 C C . PRO A 1 565 ? -3.519 6.796 36.284 1.00 81.44 565 PRO A C 1
ATOM 4398 O O . PRO A 1 565 ? -4.144 6.944 37.331 1.00 81.44 565 PRO A O 1
ATOM 4401 N N . ARG A 1 566 ? -4.126 6.785 35.087 1.00 81.94 566 ARG A N 1
ATOM 4402 C CA . ARG A 1 566 ? -5.574 6.995 34.896 1.00 81.94 566 ARG A CA 1
ATOM 4403 C C . ARG A 1 566 ? -6.413 5.743 35.166 1.00 81.94 566 ARG A C 1
ATOM 4405 O O . ARG A 1 566 ? -7.634 5.832 35.264 1.00 81.94 566 ARG A O 1
ATOM 4412 N N . MET A 1 567 ? -5.773 4.582 35.288 1.00 83.56 567 MET A N 1
ATOM 4413 C CA . MET A 1 567 ? -6.434 3.289 35.500 1.00 83.56 567 MET A CA 1
ATOM 4414 C C . MET A 1 567 ? -6.634 2.950 36.977 1.00 83.56 567 MET A C 1
ATOM 4416 O O . MET A 1 567 ? -7.459 2.097 37.305 1.00 83.56 567 MET A O 1
ATOM 4420 N N . SER A 1 568 ? -5.918 3.635 37.872 1.00 82.56 568 SER A N 1
ATOM 4421 C CA . SER A 1 568 ? -6.038 3.422 39.312 1.00 82.56 568 SER A CA 1
ATOM 4422 C C . SER A 1 568 ? -7.485 3.618 39.780 1.00 82.56 568 SER A C 1
ATOM 4424 O O . SER A 1 568 ? -8.095 4.661 39.548 1.00 82.56 568 SER A O 1
ATOM 4426 N N . GLY A 1 569 ? -8.053 2.595 40.424 1.00 84.81 569 GLY A N 1
ATOM 4427 C CA . GLY A 1 569 ? -9.424 2.614 40.947 1.00 84.81 569 GLY A CA 1
ATOM 4428 C C . GLY A 1 569 ? -10.532 2.330 39.924 1.00 84.81 569 GLY A C 1
ATOM 4429 O O . GLY A 1 569 ? -11.706 2.288 40.304 1.00 84.81 569 GLY A O 1
ATOM 4430 N N . LYS A 1 570 ? -10.204 2.093 38.646 1.00 92.62 570 LYS A N 1
ATOM 4431 C CA . LYS A 1 570 ? -11.191 1.705 37.626 1.00 92.62 570 LYS A CA 1
ATOM 4432 C C . LYS A 1 570 ? -11.567 0.224 37.780 1.00 92.62 570 LYS A C 1
ATOM 4434 O O . LYS A 1 570 ? -10.711 -0.640 37.955 1.00 92.62 570 LYS A O 1
ATOM 4439 N N . LYS A 1 571 ? -12.864 -0.081 37.699 1.00 93.94 571 LYS A N 1
ATOM 4440 C CA . LYS A 1 571 ? -13.447 -1.434 37.814 1.00 93.94 571 LYS A CA 1
ATOM 4441 C C . LYS A 1 571 ? -13.665 -2.129 36.469 1.00 93.94 571 LYS A C 1
ATOM 4443 O O . LYS A 1 571 ? -13.982 -3.315 36.462 1.00 93.94 571 LYS A O 1
ATOM 4448 N N . LEU A 1 572 ? -13.565 -1.402 35.359 1.00 96.12 572 LEU A N 1
ATOM 4449 C CA . LEU A 1 572 ? -13.576 -1.947 34.004 1.00 96.12 572 LEU A CA 1
ATOM 4450 C C . LEU A 1 572 ? -12.811 -1.006 33.079 1.00 96.12 572 LEU A C 1
ATOM 4452 O O . LEU A 1 572 ? -13.028 0.207 33.105 1.00 96.12 572 LEU A O 1
ATOM 4456 N N . ILE A 1 573 ? -11.951 -1.571 32.241 1.00 96.25 573 ILE A N 1
ATOM 4457 C CA . ILE A 1 573 ? -11.279 -0.839 31.170 1.00 96.25 573 ILE A CA 1
ATOM 4458 C C . ILE A 1 573 ? -11.770 -1.404 29.845 1.00 96.25 573 ILE A C 1
ATOM 4460 O O . ILE A 1 573 ? -11.765 -2.615 29.643 1.00 96.25 573 ILE A O 1
ATOM 4464 N N . ILE A 1 574 ? -12.220 -0.523 28.959 1.00 97.19 574 ILE A N 1
ATOM 4465 C CA . ILE A 1 574 ? -12.726 -0.859 27.633 1.00 97.19 574 ILE A CA 1
ATOM 4466 C C . ILE A 1 574 ? -11.753 -0.282 26.617 1.00 97.19 574 ILE A C 1
ATOM 4468 O O . ILE A 1 574 ? -11.596 0.932 26.551 1.00 97.19 574 ILE A O 1
ATOM 4472 N N . TRP A 1 575 ? -11.117 -1.125 25.814 1.00 96.44 575 TRP A N 1
ATOM 4473 C CA . TRP A 1 575 ? -10.233 -0.681 24.742 1.00 96.44 575 TRP A CA 1
ATOM 4474 C C . TRP A 1 575 ? -10.918 -0.889 23.395 1.00 96.44 575 TRP A C 1
ATOM 4476 O O . TRP A 1 575 ? -11.149 -2.019 22.971 1.00 96.44 575 TRP A O 1
ATOM 4486 N N . VAL A 1 576 ? -11.243 0.208 22.715 1.00 96.75 576 VAL A N 1
ATOM 4487 C CA . VAL A 1 576 ? -11.799 0.216 21.359 1.00 96.75 576 VAL A CA 1
ATOM 4488 C C . VAL A 1 576 ? -10.656 0.374 20.368 1.00 96.75 576 VAL A C 1
ATOM 4490 O O . VAL A 1 576 ? -9.913 1.355 20.413 1.00 96.75 576 VAL A O 1
ATOM 4493 N N . VAL A 1 577 ? -10.503 -0.598 19.475 1.00 94.75 577 VAL A N 1
ATOM 4494 C CA . VAL A 1 577 ? -9.374 -0.662 18.541 1.00 94.75 577 VAL A CA 1
ATOM 4495 C C . VAL A 1 577 ? -9.861 -1.053 17.155 1.00 94.75 577 VAL A C 1
ATOM 4497 O O . VAL A 1 577 ? -10.771 -1.865 17.025 1.00 94.75 577 VAL A O 1
ATOM 4500 N N . ARG A 1 578 ? -9.264 -0.496 16.102 1.00 93.62 578 ARG A N 1
ATOM 4501 C CA . ARG A 1 578 ? -9.504 -0.970 14.732 1.00 93.62 578 ARG A CA 1
ATOM 4502 C C . ARG A 1 578 ? -8.918 -2.372 14.573 1.00 93.62 578 ARG A C 1
ATOM 4504 O O . ARG A 1 578 ? -7.807 -2.628 15.030 1.00 93.62 578 ARG A O 1
ATOM 4511 N N . ALA A 1 579 ? -9.627 -3.277 13.911 1.00 93.75 579 ALA A N 1
ATOM 4512 C CA . ALA A 1 579 ? -9.167 -4.647 13.698 1.00 93.75 579 ALA A CA 1
ATOM 4513 C C . ALA A 1 579 ? -7.810 -4.683 12.977 1.00 93.75 579 ALA A C 1
ATOM 4515 O O . ALA A 1 579 ? -6.962 -5.495 13.330 1.00 93.75 579 ALA A O 1
ATOM 4516 N N . GLY A 1 580 ? -7.572 -3.765 12.034 1.00 90.69 580 GLY A N 1
ATOM 4517 C CA . GLY A 1 580 ? -6.298 -3.580 11.339 1.00 90.69 580 GLY A CA 1
ATOM 4518 C C . GLY A 1 580 ? -5.137 -3.102 12.204 1.00 90.69 580 GLY A C 1
ATOM 4519 O O . GLY A 1 580 ? -3.991 -3.150 11.757 1.00 90.69 580 GLY A O 1
ATOM 4520 N N . GLU A 1 581 ? -5.405 -2.641 13.428 1.00 91.25 581 GLU A N 1
ATOM 4521 C CA . GLU A 1 581 ? -4.368 -2.276 14.391 1.00 91.25 581 GLU A CA 1
ATOM 4522 C C . GLU A 1 581 ? -3.923 -3.457 15.267 1.00 91.25 581 GLU A C 1
ATOM 4524 O O . GLU A 1 581 ? -2.846 -3.375 15.864 1.00 91.25 581 GLU A O 1
ATOM 4529 N N . LEU A 1 582 ? -4.680 -4.560 15.290 1.00 91.38 582 LEU A N 1
ATOM 4530 C CA . LEU A 1 582 ? -4.312 -5.843 15.914 1.00 91.38 582 LEU A CA 1
ATOM 4531 C C . LEU A 1 582 ? -3.502 -6.729 14.961 1.00 91.38 582 LEU A C 1
ATOM 4533 O O . LEU A 1 582 ? -2.833 -7.667 15.455 1.00 91.38 582 LEU A O 1
#

InterPro domains:
  IPR031811 AlgX/AlgJ, SGNH hydrolase-like domain [PF16822] (321-550)

Radius of gyration: 29.66 Å; chains: 1; bounding box: 68×53×84 Å

pLDDT: mean 86.4, std 11.01, range [24.36, 98.0]

Secondary structure (DSSP, 8-state):
----TT-GGGHHHHHHHHHHTS---PBPPP-HHHHHHHHHHHHHIIIIIIHHHHHHHHHHHTB-TTT--HHHHHHHHHHHHHHHHHHHHHHHHHHHHHHHHTTB----S---GGG-SSHHHHHHHSSSS-S-SPP-HHHHHHHHHHHHHHHHHHH---HHHHHHHHHHHHHHHHHHHHHHH-GGGGGS-HHHHHHHHHHHHHHHTHHHHSSSHHHHHHHHHHHHSPPP-SHHHHHHHHHHTSHHHHHHHHHHHIIIIISPPHHHHHTS-HHHHHHHHHHHHHHHHHHHHHHHTT-TTS-HHHHHHHHHHHHHH--SPBTTEEE-GGG-EEEHHHHHHHHB---S--THHHHHHHHHHHHHHT--EEEEEEPPHHHH--TTTS----SS----TTHHHHHHHHHHTT-EE---HHHHHHHTTTS--B-SS-SSBPHHHHHHHHHHHHHHHHHH-GGG---SPP--EEEEEEEEE--HHHHHH-S-GGGTSPPEEEEEEEEE----STT-SEEEEESHHHHTTT-TTSSS--SSTTSPP-SHHHHHHHHHTS--EEEE---HHHHHHHHTT-SEEEEEEEGGG-

Organism: NCBI:txid48465